Protein 3WCO (pdb70)

Radius of gyration: 27.68 Å; Cα contacts (8 Å, |Δi|>4): 1670; chains: 2; bounding box: 77×67×62 Å

Organism: Aquifex aeolicus (strain VF5) (NCBI:txid224324)

Foldseek 3Di:
DDVDDPDDQAFEQALAQQDPVRAFFDAFPVLVVLLVVPPVDDDCQQHDVVVRGGHHNCVLPFVLVCVLAVAPTKDKFQAQLLVLLLLCLLFAQCFEEEEEQQQLPCALVDPVSSVNCVSNHDYDYWDDNQEHDLVGSLVSDDPRYAEYYGAHLNYDQDLLSRQVSCVVVVHAYEYALALAARDDCVVLVFDFPRDHNNRSVVSPHAKYWYFCSVLQFHGMIMMGHDPVSVVSSVPPVVRVVRHHDSSRSSSSSSSVCVVVPVLCRRVSSVLNQDQVNQVVLQVVLLVLQVPFAQKDKDKDKDFDQNPPSSGRRGTDIWIKIKIAGPPDWPVRLQVQQCVDVRHYHFDDDPRITIRINRGDSVCSNVVSVSSCVVRDD/DADDPDDDEFEQALAQQAVVRAFFDAFPVLVVLLCVPVVDDDCQQHDVVVGGGHHNQVLCFVLVCVLQVAPTKDKFQAQLLVLLLLCLLFAAVFEEEEEPQLLPCALVHPVSSVNCVSNGHYDYFDDNPDDDLVRRLVSDDVRYAEYYEDGLVPQDLLSQQVSCVVVVHAYEYALALQARDDCVVLVFDFPRDHNNRSVVSPHAKYWYFCSVLLFHGMIMIGHDPVSVVSSVPPCSRVVRHDDSSRSSSSSSSVCVVVVVQCSRLSSVLNDDQVNQQVLQVVLQVLAPVAPQKDKDKDKDFDQNHPSSCSRGTDIGIKIKIDGRPDWPVVLQVQQCVDVNRYHFDDDPRITIRINRGDNVCSNVVSVSSRVVSDD

Sequence (752 aa):
KSLKPNIKRVINATGVVINTNLGRAPLSKDVINFISEIANGYSNLEYNLEEGKRGSRIAHIEKYLNELTGAESSFVVNNNAGAVFLVLNTLAEGKEVIISRGELVEIGGSFRIPDIKKSGAILREVGYYNKTKVSRYEGAINQNTALLKVHKSVEEVKLEDLVKLGHKYGIPTYYDAGSGLLINLKEFGISVDEPNFRDCISLGIDLVSGSGDLLGGPQAGIIVGKKNLIEKIKKNPIARALRIDKLTLSGLETLKLYFEKRYEDIPVIRLTQDEKALRQKAKRLEKLLKDIPGLKISVIKDKAKPGGGSLPELELPTYCVAIRHDRLSSQELSRRLRLAEPPIVCRIREDQLLFDRTVFHEDLKTIKKTLQELLSISLKPNIKRVINATGVVINTNLGRAPLSKDVINFISEIANGYSNLEYNLEEGKRGSRIAHIEKYLNELTGAESSFVVNNNAGAVFLVLNTLAEGKEVIISRGELVEIGGSFRIPDIKKSGAILREVGYYNKTKVSRYEGAINQNTALLKVHKSEEVKLEDLVKLGHKYGIPTYYDAGSGLLINLKEFGISVDEPNFRDCISLGIDLVSGSGDLLGGPQAGIIVGKKNLIEKIKKNPIARALRIDKLTLSGLETLKLYFEKRYEDIPVIRLTQDEKALRQKAKRLEKLLKDIPGLKISVIKDKAKPGGGSLPELELPTYCVAIRHDRLSSQELSRRLRLAEPPIVCRIREDQLLFDRTVFHEDLKTIKKTLQELLSI

Structure (mmCIF, N/CA/C/O backbone):
data_3WCO
#
_entry.id   3WCO
#
_cell.length_a   59.190
_cell.length_b   81.286
_cell.length_c   95.537
_cell.angle_alpha   90.000
_cell.angle_beta   92.230
_cell.angle_gamma   90.000
#
_symmetry.space_group_name_H-M   'P 1 21 1'
#
loop_
_entity.id
_entity.type
_entity.pdbx_description
1 polymer 'L-seryl-tRNA(Sec) selenium transferase'
2 non-polymer THIOSULFATE
3 water water
#
loop_
_atom_site.group_PDB
_atom_site.id
_atom_site.type_symbol
_atom_site.label_atom_id
_atom_site.label_alt_id
_atom_site.label_comp_id
_atom_site.label_asym_id
_atom_site.label_entity_id
_atom_site.label_seq_id
_atom_site.pdbx_PDB_ins_code
_atom_site.Cartn_x
_atom_site.Cartn_y
_atom_site.Cartn_z
_atom_site.occupancy
_atom_site.B_iso_or_equiv
_atom_site.auth_seq_id
_atom_site.auth_comp_id
_atom_site.auth_asym_id
_atom_site.auth_atom_id
_atom_site.pdbx_PDB_model_num
ATOM 9 N N . LYS A 1 2 ? 0.372 -11.740 44.608 1.00 120.89 62 LYS A N 1
ATOM 10 C CA . LYS A 1 2 ? 0.649 -10.359 44.211 1.00 120.63 62 LYS A CA 1
ATOM 11 C C . LYS A 1 2 ? 0.535 -10.132 42.704 1.00 117.85 62 LYS A C 1
ATOM 12 O O . LYS A 1 2 ? 1.532 -9.830 42.043 1.00 112.00 62 LYS A O 1
ATOM 18 N N . SER A 1 3 ? -0.678 -10.270 42.170 1.00 116.87 63 SER A N 1
ATOM 19 C CA . SER A 1 3 ? -0.926 -10.038 40.743 1.00 113.73 63 SER A CA 1
ATOM 20 C C . SER A 1 3 ? -2.342 -9.516 40.474 1.00 105.92 63 SER A C 1
ATOM 21 O O . SER A 1 3 ? -3.342 -10.160 40.809 1.00 100.52 63 SER A O 1
ATOM 24 N N . LEU A 1 4 ? -2.412 -8.337 39.869 1.00 103.76 64 LEU A N 1
ATOM 25 C CA . LEU A 1 4 ? -3.689 -7.693 39.577 1.00 104.44 64 LEU A CA 1
ATOM 26 C C . LEU A 1 4 ? -4.489 -8.575 38.610 1.00 91.64 64 LEU A C 1
ATOM 27 O O . LEU A 1 4 ? -5.609 -9.019 38.905 1.00 81.37 64 LEU A O 1
ATOM 40 N N . LYS A 1 6 ? -3.911 -12.227 36.548 1.00 57.34 66 LYS A N 1
ATOM 41 C CA . LYS A 1 6 ? -3.060 -13.413 36.490 1.00 61.58 66 LYS A CA 1
ATOM 42 C C . LYS A 1 6 ? -2.477 -13.575 35.073 1.00 58.30 66 LYS A C 1
ATOM 43 O O . LYS A 1 6 ? -3.145 -13.276 34.085 1.00 54.64 66 LYS A O 1
ATOM 49 N N . PRO A 1 7 ? -1.206 -13.998 34.970 1.00 60.82 67 PRO A N 1
ATOM 50 C CA . PRO A 1 7 ? -0.569 -14.203 33.655 1.00 59.97 67 PRO A CA 1
ATOM 51 C C . PRO A 1 7 ? -1.268 -15.289 32.831 1.00 55.92 67 PRO A C 1
ATOM 52 O O . PRO A 1 7 ? -1.831 -16.211 33.430 1.00 45.90 67 PRO A O 1
ATOM 56 N N . ASN A 1 8 ? -1.235 -15.198 31.502 1.00 51.65 68 ASN A N 1
ATOM 57 C CA . ASN A 1 8 ? -1.869 -16.232 30.678 1.00 44.05 68 ASN A CA 1
ATOM 58 C C . ASN A 1 8 ? -1.090 -17.554 30.657 1.00 44.30 68 ASN A C 1
ATOM 59 O O . ASN A 1 8 ? -1.662 -18.638 30.525 1.00 44.46 68 ASN A O 1
ATOM 64 N N . ILE A 1 9 ? 0.225 -17.466 30.768 1.00 38.40 69 ILE A N 1
ATOM 65 C CA . ILE A 1 9 ? 1.030 -18.675 30.788 1.00 36.74 69 ILE A CA 1
ATOM 66 C C . ILE A 1 9 ? 1.012 -19.179 32.215 1.00 38.21 69 ILE A C 1
ATOM 67 O O . ILE A 1 9 ? 1.274 -18.417 33.148 1.00 42.52 69 ILE A O 1
ATOM 72 N N . LYS A 1 10 ? 0.695 -20.450 32.419 1.00 42.07 70 LYS A N 1
ATOM 73 C CA . LYS A 1 10 ? 0.586 -20.910 33.799 1.00 49.47 70 LYS A CA 1
ATOM 74 C C . LYS A 1 10 ? 1.049 -22.336 33.996 1.00 50.96 70 LYS A C 1
ATOM 75 O O . LYS A 1 10 ? 1.055 -23.130 33.061 1.00 54.81 70 LYS A O 1
ATOM 81 N N . ARG A 1 11 ? 1.426 -22.667 35.223 1.00 51.00 71 ARG A N 1
ATOM 82 C CA . ARG A 1 11 ? 1.840 -24.026 35.521 1.00 47.94 71 ARG A CA 1
ATOM 83 C C . ARG A 1 11 ? 0.609 -24.917 35.479 1.00 45.19 71 ARG A C 1
ATOM 84 O O . ARG A 1 11 ? -0.478 -24.485 35.831 1.00 48.66 71 ARG A O 1
ATOM 92 N N . VAL A 1 12 ? 0.780 -26.161 35.050 1.00 47.98 72 VAL A N 1
ATOM 93 C CA . VAL A 1 12 ? -0.330 -27.094 34.923 1.00 43.86 72 VAL A CA 1
ATOM 94 C C . VAL A 1 12 ? 0.089 -28.465 35.439 1.00 46.91 72 VAL A C 1
ATOM 95 O O . VAL A 1 12 ? 1.187 -28.922 35.150 1.00 45.00 72 VAL A O 1
ATOM 99 N N . ILE A 1 13 ? -0.774 -29.138 36.189 1.00 50.78 73 ILE A N 1
ATOM 100 C CA . ILE A 1 13 ? -0.488 -30.519 36.527 1.00 41.68 73 ILE A CA 1
ATOM 101 C C . ILE A 1 13 ? -0.731 -31.377 35.309 1.00 46.58 73 ILE A C 1
ATOM 102 O O . ILE A 1 13 ? -1.848 -31.419 34.796 1.00 45.81 73 ILE A O 1
ATOM 107 N N . ASN A 1 14 ? 0.321 -32.039 34.827 1.00 48.17 74 ASN A N 1
ATOM 108 C CA . ASN A 1 14 ? 0.205 -32.921 33.658 1.00 47.43 74 ASN A CA 1
ATOM 109 C C . ASN A 1 14 ? -0.140 -34.371 34.035 1.00 49.44 74 ASN A C 1
ATOM 110 O O . ASN A 1 14 ? 0.692 -35.090 34.576 1.00 49.86 74 ASN A O 1
ATOM 115 N N . ALA A 1 15 ? -1.353 -34.811 33.722 1.00 48.28 75 ALA A N 1
ATOM 116 C CA . ALA A 1 15 ? -1.758 -36.171 34.077 1.00 50.92 75 ALA A CA 1
ATOM 117 C C . ALA A 1 15 ? -2.053 -37.032 32.859 1.00 51.06 75 ALA A C 1
ATOM 118 O O . ALA A 1 15 ? -2.792 -38.021 32.956 1.00 53.02 75 ALA A O 1
ATOM 120 N N . THR A 1 16 ? -1.479 -36.663 31.717 1.00 46.24 76 THR A N 1
ATOM 121 C CA . THR A 1 16 ? -1.774 -37.358 30.471 1.00 48.14 76 THR A CA 1
ATOM 122 C C . THR A 1 16 ? -0.917 -38.603 30.341 1.00 52.45 76 THR A C 1
ATOM 123 O O . THR A 1 16 ? -1.263 -39.531 29.606 1.00 47.42 76 THR A O 1
ATOM 127 N N . GLY A 1 17 ? 0.215 -38.600 31.042 1.00 49.86 77 GLY A N 1
ATOM 128 C CA . GLY A 1 17 ? 1.206 -39.651 30.903 1.00 49.23 77 GLY A CA 1
ATOM 129 C C . GLY A 1 17 ? 2.181 -39.402 29.776 1.00 48.87 77 GLY A C 1
ATOM 130 O O . GLY A 1 17 ? 3.101 -40.189 29.558 1.00 49.82 77 GLY A O 1
ATOM 131 N N . VAL A 1 18 ? 1.982 -38.309 29.044 1.00 50.53 78 VAL A N 1
ATOM 132 C CA . VAL A 1 18 ? 2.936 -37.955 28.001 1.00 51.96 78 VAL A CA 1
ATOM 133 C C . VAL A 1 18 ? 4.082 -37.075 28.547 1.00 54.37 78 VAL A C 1
ATOM 134 O O . VAL A 1 18 ? 3.889 -35.887 28.834 1.00 53.70 78 VAL A O 1
ATOM 138 N N . VAL A 1 19 ? 5.266 -37.665 28.694 1.00 48.55 79 VAL A N 1
ATOM 139 C CA . VAL A 1 19 ? 6.429 -36.935 29.168 1.00 44.49 79 VAL A CA 1
ATOM 140 C C . VAL A 1 19 ? 6.813 -35.838 28.172 1.00 46.79 79 VAL A C 1
ATOM 141 O O . VAL A 1 19 ? 6.964 -34.658 28.548 1.00 40.98 79 VAL A O 1
ATOM 145 N N . ILE A 1 20 ? 6.975 -36.234 26.909 1.00 47.75 80 ILE A N 1
ATOM 146 C CA . ILE A 1 20 ? 7.302 -35.289 25.846 1.00 49.85 80 ILE A CA 1
ATOM 147 C C . ILE A 1 20 ? 6.016 -34.665 25.280 1.00 48.67 80 ILE A C 1
ATOM 148 O O . ILE A 1 20 ? 5.695 -34.839 24.101 1.00 53.41 80 ILE A O 1
ATOM 153 N N . ASN A 1 21 ? 5.281 -33.941 26.125 1.00 43.69 81 ASN A N 1
ATOM 154 C CA . ASN A 1 21 ? 3.978 -33.402 25.729 1.00 45.38 81 ASN A CA 1
ATOM 155 C C . ASN A 1 21 ? 4.128 -32.001 25.171 1.00 51.59 81 ASN A C 1
ATOM 156 O O . ASN A 1 21 ? 4.180 -31.034 25.930 1.00 50.09 81 ASN A O 1
ATOM 161 N N . THR A 1 22 ? 4.166 -31.900 23.849 1.00 56.11 82 THR A N 1
ATOM 162 C CA . THR A 1 22 ? 4.288 -30.613 23.174 1.00 56.75 82 THR A CA 1
ATOM 163 C C . THR A 1 22 ? 3.260 -29.563 23.623 1.00 46.27 82 THR A C 1
ATOM 164 O O . THR A 1 22 ? 3.654 -28.452 23.977 1.00 47.19 82 THR A O 1
ATOM 168 N N . ASN A 1 23 ? 1.968 -29.906 23.622 1.00 41.84 83 ASN A N 1
ATOM 169 C CA . ASN A 1 23 ? 0.938 -29.000 24.141 1.00 42.52 83 ASN A CA 1
ATOM 170 C C . ASN A 1 23 ? 1.312 -28.411 25.501 1.00 42.11 83 ASN A C 1
ATOM 171 O O . ASN A 1 23 ? 1.009 -27.243 25.795 1.00 37.25 83 ASN A O 1
ATOM 176 N N . LEU A 1 24 ? 1.977 -29.216 26.326 1.00 37.35 84 LEU A N 1
ATOM 177 C CA . LEU A 1 24 ? 2.203 -28.825 27.710 1.00 40.43 84 LEU A CA 1
ATOM 178 C C . LEU A 1 24 ? 3.624 -28.323 28.044 1.00 43.40 84 LEU A C 1
ATOM 179 O O . LEU A 1 24 ? 4.002 -28.227 29.228 1.00 43.81 84 LEU A O 1
ATOM 184 N N . GLY A 1 25 ? 4.397 -27.996 27.007 1.00 39.33 85 GLY A N 1
ATOM 185 C CA . GLY A 1 25 ? 5.728 -27.423 27.188 1.00 37.40 85 GLY A CA 1
ATOM 186 C C . GLY A 1 25 ? 6.931 -28.342 26.998 1.00 39.11 85 GLY A C 1
ATOM 187 O O . GLY A 1 25 ? 8.069 -27.952 27.289 1.00 40.22 85 GLY A O 1
ATOM 188 N N . ARG A 1 26 ? 6.701 -29.559 26.515 1.00 41.47 86 ARG A N 1
ATOM 189 C CA . ARG A 1 26 ? 7.797 -30.521 26.366 1.00 40.06 86 ARG A CA 1
ATOM 190 C C . ARG A 1 26 ? 8.599 -30.708 27.666 1.00 39.82 86 ARG A C 1
ATOM 191 O O . ARG A 1 26 ? 8.025 -30.749 28.747 1.00 44.76 86 ARG A O 1
ATOM 199 N N . ALA A 1 27 ? 9.919 -30.829 27.565 1.00 41.72 87 ALA A N 1
ATOM 200 C CA . ALA A 1 27 ? 10.745 -31.125 28.745 1.00 43.97 87 ALA A CA 1
ATOM 201 C C . ALA A 1 27 ? 10.756 -30.018 29.807 1.00 43.78 87 ALA A C 1
ATOM 202 O O . ALA A 1 27 ? 11.185 -28.897 29.531 1.00 44.80 87 ALA A O 1
ATOM 204 N N . PRO A 1 28 ? 10.322 -30.351 31.033 1.00 40.54 88 PRO A N 1
ATOM 205 C CA . PRO A 1 28 ? 10.504 -29.481 32.211 1.00 37.70 88 PRO A CA 1
ATOM 206 C C . PRO A 1 28 ? 11.965 -29.499 32.635 1.00 42.03 88 PRO A C 1
ATOM 207 O O . PRO A 1 28 ? 12.683 -30.446 32.293 1.00 54.19 88 PRO A O 1
ATOM 211 N N . LEU A 1 29 ? 12.405 -28.478 33.357 1.00 40.80 89 LEU A N 1
ATOM 212 C CA . LEU A 1 29 ? 13.814 -28.371 33.713 1.00 45.16 89 LEU A CA 1
ATOM 213 C C . LEU A 1 29 ? 13.984 -28.504 35.204 1.00 42.56 89 LEU A C 1
ATOM 214 O O . LEU A 1 29 ? 13.094 -28.108 35.968 1.00 41.09 89 LEU A O 1
ATOM 219 N N . SER A 1 30 ? 15.121 -29.064 35.618 1.00 43.78 90 SER A N 1
ATOM 220 C CA . SER A 1 30 ? 15.434 -29.196 37.042 1.00 46.60 90 SER A CA 1
ATOM 221 C C . SER A 1 30 ? 15.734 -27.832 37.638 1.00 51.12 90 SER A C 1
ATOM 222 O O . SER A 1 30 ? 16.071 -26.876 36.902 1.00 46.44 90 SER A O 1
ATOM 225 N N . LYS A 1 31 ? 15.611 -27.753 38.963 1.00 53.84 91 LYS A N 1
ATOM 226 C CA . LYS A 1 31 ? 15.944 -26.544 39.703 1.00 54.85 91 LYS A CA 1
ATOM 227 C C . LYS A 1 31 ? 17.404 -26.178 39.469 1.00 50.09 91 LYS A C 1
ATOM 228 O O . LYS A 1 31 ? 17.744 -24.995 39.356 1.00 49.63 91 LYS A O 1
ATOM 234 N N . ASP A 1 32 ? 18.259 -27.189 39.352 1.00 48.89 92 ASP A N 1
ATOM 235 C CA . ASP A 1 32 ? 19.675 -26.941 39.120 1.00 54.58 92 ASP A CA 1
ATOM 236 C C . ASP A 1 32 ? 19.906 -26.229 37.792 1.00 53.01 92 ASP A C 1
ATOM 237 O O . ASP A 1 32 ? 20.680 -25.282 37.711 1.00 53.54 92 ASP A O 1
ATOM 242 N N . VAL A 1 33 ? 19.202 -26.658 36.759 1.00 50.30 93 VAL A N 1
ATOM 243 C CA . VAL A 1 33 ? 19.306 -25.984 35.480 1.00 46.41 93 VAL A CA 1
ATOM 244 C C . VAL A 1 33 ? 18.704 -24.570 35.563 1.00 45.83 93 VAL A C 1
ATOM 245 O O . VAL A 1 33 ? 19.312 -23.600 35.102 1.00 42.33 93 VAL A O 1
ATOM 249 N N . ILE A 1 34 ? 17.540 -24.451 36.193 1.00 43.45 94 ILE A N 1
ATOM 250 C CA . ILE A 1 34 ? 16.838 -23.169 36.263 1.00 46.77 94 ILE A CA 1
ATOM 251 C C . ILE A 1 34 ? 17.656 -22.148 37.054 1.00 42.33 94 ILE A C 1
ATOM 252 O O . ILE A 1 34 ? 17.740 -20.988 36.643 1.00 40.28 94 ILE A O 1
ATOM 257 N N . ASN A 1 35 ? 18.282 -22.590 38.152 1.00 38.73 95 ASN A N 1
ATOM 258 C CA . ASN A 1 35 ? 19.147 -21.722 38.975 1.00 47.15 95 ASN A CA 1
ATOM 259 C C . ASN A 1 35 ? 20.310 -21.134 38.195 1.00 45.93 95 ASN A C 1
ATOM 260 O O . ASN A 1 35 ? 20.631 -19.958 38.337 1.00 46.12 95 ASN A O 1
ATOM 265 N N . PHE A 1 36 ? 20.950 -21.961 37.379 1.00 44.62 96 PHE A N 1
ATOM 266 C CA . PHE A 1 36 ? 22.023 -21.466 36.537 1.00 42.23 96 PHE A CA 1
ATOM 267 C C . PHE A 1 36 ? 21.513 -20.409 35.547 1.00 45.77 96 PHE A C 1
ATOM 268 O O . PHE A 1 36 ? 22.096 -19.316 35.436 1.00 42.31 96 PHE A O 1
ATOM 276 N N . ILE A 1 37 ? 20.435 -20.753 34.833 1.00 38.34 97 ILE A N 1
ATOM 277 C CA . ILE A 1 37 ? 19.770 -19.848 33.905 1.00 37.68 97 ILE A CA 1
ATOM 278 C C . ILE A 1 37 ? 19.466 -18.536 34.608 1.00 42.49 97 ILE A C 1
ATOM 279 O O . ILE A 1 37 ? 19.597 -17.460 34.026 1.00 37.39 97 ILE A O 1
ATOM 284 N N . SER A 1 38 ? 19.057 -18.642 35.864 1.00 38.03 98 SER A N 1
ATOM 285 C CA . SER A 1 38 ? 18.711 -17.485 36.650 1.00 41.56 98 SER A CA 1
ATOM 286 C C . SER A 1 38 ? 19.932 -16.609 36.916 1.00 39.67 98 SER A C 1
ATOM 287 O O . SER A 1 38 ? 19.906 -15.404 36.655 1.00 49.67 98 SER A O 1
ATOM 290 N N . GLU A 1 39 ? 21.003 -17.204 37.421 1.00 34.22 99 GLU A N 1
ATOM 291 C CA . GLU A 1 39 ? 22.214 -16.430 37.658 1.00 36.95 99 GLU A CA 1
ATOM 292 C C . GLU A 1 39 ? 22.689 -15.717 36.388 1.00 37.92 99 GLU A C 1
ATOM 293 O O . GLU A 1 39 ? 22.965 -14.520 36.413 1.00 40.13 99 GLU A O 1
ATOM 299 N N . ILE A 1 40 ? 22.782 -16.444 35.278 1.00 36.06 100 ILE A N 1
ATOM 300 C CA . ILE A 1 40 ? 23.262 -15.828 34.051 1.00 39.93 100 ILE A CA 1
ATOM 301 C C . ILE A 1 40 ? 22.352 -14.650 33.681 1.00 43.02 100 ILE A C 1
ATOM 302 O O . ILE A 1 40 ? 22.827 -13.604 33.244 1.00 48.95 100 ILE A O 1
ATOM 307 N N . ALA A 1 41 ? 21.053 -14.787 33.922 1.00 36.19 101 ALA A N 1
ATOM 308 C CA . ALA A 1 41 ? 20.111 -13.783 33.432 1.00 38.89 101 ALA A CA 1
ATOM 309 C C . ALA A 1 41 ? 19.981 -12.538 34.326 1.00 39.46 101 ALA A C 1
ATOM 310 O O . ALA A 1 41 ? 19.563 -11.470 33.862 1.00 38.31 101 ALA A O 1
ATOM 312 N N . ASN A 1 42 ? 20.348 -12.666 35.596 1.00 37.85 102 ASN A N 1
ATOM 313 C CA . ASN A 1 42 ? 20.095 -11.603 36.574 1.00 35.07 102 ASN A CA 1
ATOM 314 C C . ASN A 1 42 ? 21.214 -10.554 36.635 1.00 43.87 102 ASN A C 1
ATOM 315 O O . ASN A 1 42 ? 21.537 -10.037 37.703 1.00 52.73 102 ASN A O 1
ATOM 320 N N . GLY A 1 43 ? 21.787 -10.227 35.477 1.00 47.10 103 GLY A N 1
ATOM 321 C CA . GLY A 1 43 ? 22.942 -9.345 35.411 1.00 44.94 103 GLY A CA 1
ATOM 322 C C . GLY A 1 43 ? 23.594 -9.474 34.052 1.00 41.74 103 GLY A C 1
ATOM 323 O O . GLY A 1 43 ? 22.967 -9.980 33.110 1.00 41.55 103 GLY A O 1
ATOM 324 N N . TYR A 1 44 ? 24.843 -9.035 33.927 1.00 37.02 104 TYR A N 1
ATOM 325 C CA . TYR A 1 44 ? 25.544 -9.186 32.652 1.00 32.76 104 TYR A CA 1
ATOM 326 C C . TYR A 1 44 ? 26.428 -10.444 32.640 1.00 38.07 104 TYR A C 1
ATOM 327 O O . TYR A 1 44 ? 26.726 -11.008 33.696 1.00 34.54 104 TYR A O 1
ATOM 336 N N . SER A 1 45 ? 26.858 -10.874 31.452 1.00 37.57 105 SER A N 1
ATOM 337 C CA . SER A 1 45 ? 27.627 -12.106 31.337 1.00 39.29 105 SER A CA 1
ATOM 338 C C . SER A 1 45 ? 28.607 -12.021 30.192 1.00 43.49 105 SER A C 1
ATOM 339 O O . SER A 1 45 ? 28.729 -10.968 29.569 1.00 45.69 105 SER A O 1
ATOM 342 N N . ASN A 1 46 ? 29.286 -13.132 29.905 1.00 32.00 106 ASN A N 1
ATOM 343 C CA . ASN A 1 46 ? 30.246 -13.180 28.799 1.00 31.69 106 ASN A CA 1
ATOM 344 C C . ASN A 1 46 ? 29.589 -13.908 27.652 1.00 37.55 106 ASN A C 1
ATOM 345 O O . ASN A 1 46 ? 30.249 -14.664 26.928 1.00 41.08 106 ASN A O 1
ATOM 350 N N . LEU A 1 47 ? 28.283 -13.703 27.515 1.00 40.61 107 LEU A N 1
ATOM 351 C CA . LEU A 1 47 ? 27.491 -14.422 26.521 1.00 42.17 107 LEU A CA 1
ATOM 352 C C . LEU A 1 47 ? 28.127 -14.348 25.140 1.00 44.92 107 LEU A C 1
ATOM 353 O O . LEU A 1 47 ? 28.280 -15.372 24.486 1.00 39.61 107 LEU A O 1
ATOM 358 N N . GLU A 1 48 ? 28.503 -13.144 24.705 1.00 40.67 108 GLU A N 1
ATOM 359 C CA . GLU A 1 48 ? 29.106 -12.979 23.380 1.00 38.04 108 GLU A CA 1
ATOM 360 C C . GLU A 1 48 ? 30.479 -12.339 23.524 1.00 44.75 108 GLU A C 1
ATOM 361 O O . GLU A 1 48 ? 30.900 -11.531 22.685 1.00 42.00 108 GLU A O 1
ATOM 367 N N . TYR A 1 49 ? 31.184 -12.702 24.588 1.00 50.59 109 TYR A N 1
ATOM 368 C CA . TYR A 1 49 ? 32.449 -12.054 24.902 1.00 45.26 109 TYR A CA 1
ATOM 369 C C . TYR A 1 49 ? 33.561 -13.044 25.253 1.00 43.63 109 TYR A C 1
ATOM 370 O O . TYR A 1 49 ? 33.392 -13.890 26.134 1.00 48.02 109 TYR A O 1
ATOM 379 N N . ASN A 1 50 ? 34.698 -12.925 24.572 1.00 45.76 110 ASN A N 1
ATOM 380 C CA . ASN A 1 50 ? 35.873 -13.754 24.858 1.00 42.23 110 ASN A CA 1
ATOM 381 C C . ASN A 1 50 ? 36.718 -13.081 25.936 1.00 44.42 110 ASN A C 1
ATOM 382 O O . ASN A 1 50 ? 37.536 -12.205 25.638 1.00 38.21 110 ASN A O 1
ATOM 387 N N . LEU A 1 51 ? 36.538 -13.503 27.180 1.00 51.35 111 LEU A N 1
ATOM 388 C CA . LEU A 1 51 ? 37.255 -12.917 28.304 1.00 36.36 111 LEU A CA 1
ATOM 389 C C . LEU A 1 51 ? 38.774 -12.925 28.149 1.00 46.23 111 LEU A C 1
ATOM 390 O O . LEU A 1 51 ? 39.439 -12.000 28.613 1.00 48.64 111 LEU A O 1
ATOM 395 N N . GLU A 1 52 ? 39.329 -13.944 27.494 1.00 78.07 112 GLU A N 1
ATOM 396 C CA . GLU A 1 52 ? 40.781 -13.979 27.307 1.00 69.54 112 GLU A CA 1
ATOM 397 C C . GLU A 1 52 ? 41.247 -12.801 26.469 1.00 61.57 112 GLU A C 1
ATOM 398 O O . GLU A 1 52 ? 42.096 -12.017 26.899 1.00 63.33 112 GLU A O 1
ATOM 404 N N . GLU A 1 53 ? 40.675 -12.663 25.279 1.00 54.93 113 GLU A N 1
ATOM 405 C CA . GLU A 1 53 ? 41.135 -11.650 24.336 1.00 57.70 113 GLU A CA 1
ATOM 406 C C . GLU A 1 53 ? 40.531 -10.264 24.577 1.00 57.40 113 GLU A C 1
ATOM 407 O O . GLU A 1 53 ? 40.985 -9.277 24.008 1.00 56.14 113 GLU A O 1
ATOM 413 N N . GLY A 1 54 ? 39.516 -10.193 25.426 1.00 57.39 114 GLY A N 1
ATOM 414 C CA . GLY A 1 54 ? 38.827 -8.942 25.680 1.00 57.46 114 GLY A CA 1
ATOM 415 C C . GLY A 1 54 ? 38.099 -8.422 24.456 1.00 55.09 114 GLY A C 1
ATOM 416 O O . GLY A 1 54 ? 38.050 -7.213 24.239 1.00 50.43 114 GLY A O 1
ATOM 417 N N . LYS A 1 55 ? 37.511 -9.335 23.681 1.00 55.38 115 LYS A N 1
ATOM 418 C CA . LYS A 1 55 ? 36.842 -8.993 22.422 1.00 61.82 115 LYS A CA 1
ATOM 419 C C . LYS A 1 55 ? 35.575 -9.841 22.211 1.00 51.81 115 LYS A C 1
ATOM 420 O O . LYS A 1 55 ? 35.368 -10.837 22.915 1.00 49.34 115 LYS A O 1
ATOM 426 N N . ARG A 1 56 ? 34.730 -9.441 21.258 1.00 44.25 116 ARG A N 1
ATOM 427 C CA . ARG A 1 56 ? 33.543 -10.221 20.889 1.00 46.37 116 ARG A CA 1
ATOM 428 C C . ARG A 1 56 ? 33.925 -11.651 20.504 1.00 41.14 116 ARG A C 1
ATOM 429 O O . ARG A 1 56 ? 34.964 -11.880 19.877 1.00 50.00 116 ARG A O 1
ATOM 437 N N . GLY A 1 57 ? 33.100 -12.612 20.909 1.00 43.68 117 GLY A N 1
ATOM 438 C CA . GLY A 1 57 ? 33.259 -13.991 20.473 1.00 41.29 117 GLY A CA 1
ATOM 439 C C . GLY A 1 57 ? 31.878 -14.598 20.314 1.00 45.10 117 GLY A C 1
ATOM 440 O O . GLY A 1 57 ? 30.906 -14.066 20.842 1.00 44.88 117 GLY A O 1
ATOM 441 N N . SER A 1 58 ? 31.776 -15.713 19.601 1.00 40.62 118 SER A N 1
ATOM 442 C CA . SER A 1 58 ? 30.473 -16.316 19.366 1.00 37.10 118 SER A CA 1
ATOM 443 C C . SER A 1 58 ? 30.026 -17.139 20.577 1.00 39.84 118 SER A C 1
ATOM 444 O O . SER A 1 58 ? 30.830 -17.803 21.243 1.00 48.30 118 SER A O 1
ATOM 447 N N . ARG A 1 59 ? 28.737 -17.080 20.862 1.00 36.87 119 ARG A N 1
ATOM 448 C CA . ARG A 1 59 ? 28.171 -17.767 22.007 1.00 39.80 119 ARG A CA 1
ATOM 449 C C . ARG A 1 59 ? 28.260 -19.291 21.908 1.00 39.30 119 ARG A C 1
ATOM 450 O O . ARG A 1 59 ? 28.259 -19.988 22.926 1.00 42.70 119 ARG A O 1
ATOM 458 N N . ILE A 1 60 ? 28.362 -19.826 20.702 1.00 40.89 120 ILE A N 1
ATOM 459 C CA . ILE A 1 60 ? 28.408 -21.279 20.608 1.00 43.98 120 ILE A CA 1
ATOM 460 C C . ILE A 1 60 ? 29.744 -21.818 21.102 1.00 40.94 120 ILE A C 1
ATOM 461 O O . ILE A 1 60 ? 29.889 -23.022 21.318 1.00 41.71 120 ILE A O 1
ATOM 466 N N . ALA A 1 61 ? 30.728 -20.947 21.305 1.00 39.26 121 ALA A N 1
ATOM 467 C CA . ALA A 1 61 ? 31.996 -21.458 21.819 1.00 35.11 121 ALA A CA 1
ATOM 468 C C . ALA A 1 61 ? 31.761 -21.979 23.225 1.00 41.34 121 ALA A C 1
ATOM 469 O O . ALA A 1 61 ? 32.476 -22.870 23.688 1.00 41.98 121 ALA A O 1
ATOM 471 N N . HIS A 1 62 ? 30.747 -21.429 23.895 1.00 39.13 122 HIS A N 1
ATOM 472 C CA . HIS A 1 62 ? 30.384 -21.876 25.244 1.00 44.82 122 HIS A CA 1
ATOM 473 C C . HIS A 1 62 ? 29.905 -23.347 25.364 1.00 45.12 122 HIS A C 1
ATOM 474 O O . HIS A 1 62 ? 29.947 -23.918 26.456 1.00 43.19 122 HIS A O 1
ATOM 481 N N . ILE A 1 63 ? 29.428 -23.953 24.279 1.00 41.19 123 ILE A N 1
ATOM 482 C CA . ILE A 1 63 ? 28.946 -25.326 24.381 1.00 44.22 123 ILE A CA 1
ATOM 483 C C . ILE A 1 63 ? 29.385 -26.282 23.277 1.00 47.48 123 ILE A C 1
ATOM 484 O O . ILE A 1 63 ? 28.944 -27.435 23.274 1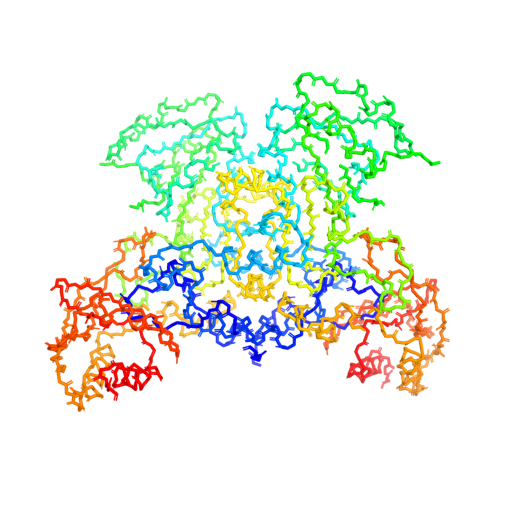.00 48.96 123 ILE A O 1
ATOM 489 N N . GLU A 1 64 ? 30.207 -25.838 22.329 1.00 45.32 124 GLU A N 1
ATOM 490 C CA . GLU A 1 64 ? 30.494 -26.716 21.188 1.00 47.97 124 GLU A CA 1
ATOM 491 C C . GLU A 1 64 ? 31.232 -27.968 21.618 1.00 47.21 124 GLU A C 1
ATOM 492 O O . GLU A 1 64 ? 30.928 -29.061 21.144 1.00 42.59 124 GLU A O 1
ATOM 498 N N . LYS A 1 65 ? 32.171 -27.796 22.541 1.00 48.01 125 LYS A N 1
ATOM 499 C CA . LYS A 1 65 ? 33.000 -28.894 22.998 1.00 46.79 125 LYS A CA 1
ATOM 500 C C . LYS A 1 65 ? 32.233 -29.979 23.758 1.00 44.93 125 LYS A C 1
ATOM 501 O O . LYS A 1 65 ? 32.551 -31.166 23.613 1.00 47.49 125 LYS A O 1
ATOM 507 N N . TYR A 1 66 ? 31.231 -29.592 24.546 1.00 37.59 126 TYR A N 1
ATOM 508 C CA . TYR A 1 66 ? 30.394 -30.578 25.218 1.00 41.86 126 TYR A CA 1
ATOM 509 C C . TYR A 1 66 ? 29.767 -31.440 24.139 1.00 43.92 126 TYR A C 1
ATOM 510 O O . TYR A 1 66 ? 29.890 -32.656 24.151 1.00 50.19 126 TYR A O 1
ATOM 519 N N . LEU A 1 67 ? 29.086 -30.785 23.208 1.00 42.61 127 LEU A N 1
ATOM 520 C CA . LEU A 1 67 ? 28.426 -31.476 22.114 1.00 48.20 127 LEU A CA 1
ATOM 521 C C . LEU A 1 67 ? 29.393 -32.411 21.377 1.00 55.44 127 LEU A C 1
ATOM 522 O O . LEU A 1 67 ? 29.087 -33.597 21.150 1.00 59.74 127 LEU A O 1
ATOM 527 N N . ASN A 1 68 ? 30.571 -31.899 21.045 1.00 46.82 128 ASN A N 1
ATOM 528 C CA . ASN A 1 68 ? 31.556 -32.708 20.332 1.00 51.00 128 ASN A CA 1
ATOM 529 C C . ASN A 1 68 ? 31.987 -33.955 21.111 1.00 58.29 128 ASN A C 1
ATOM 530 O O . ASN A 1 68 ? 32.007 -35.050 20.553 1.00 63.03 128 ASN A O 1
ATOM 535 N N . GLU A 1 69 ? 32.319 -33.784 22.391 1.00 56.01 129 GLU A N 1
ATOM 536 C CA . GLU A 1 69 ? 32.698 -34.911 23.248 1.00 55.74 129 GLU A CA 1
ATOM 537 C C . GLU A 1 69 ? 31.567 -35.907 23.384 1.00 53.83 129 GLU A C 1
ATOM 538 O O . GLU A 1 69 ? 31.785 -37.107 23.275 1.00 53.52 129 GLU A O 1
ATOM 544 N N . LEU A 1 70 ? 30.352 -35.404 23.601 1.00 49.87 130 LEU A N 1
ATOM 545 C CA . LEU A 1 70 ? 29.211 -36.277 23.844 1.00 51.79 130 LEU A CA 1
ATOM 546 C C . LEU A 1 70 ? 28.744 -37.055 22.615 1.00 55.47 130 LEU A C 1
ATOM 547 O O . LEU A 1 70 ? 28.036 -38.042 22.757 1.00 54.05 130 LEU A O 1
ATOM 552 N N . THR A 1 71 ? 29.133 -36.618 21.418 1.00 56.12 131 THR A N 1
ATOM 553 C CA . THR A 1 71 ? 28.629 -37.232 20.190 1.00 50.41 131 THR A CA 1
ATOM 554 C C . THR A 1 71 ? 29.713 -37.793 19.289 1.00 55.21 131 THR A C 1
ATOM 555 O O . THR A 1 71 ? 29.410 -38.552 18.364 1.00 50.78 131 THR A O 1
ATOM 559 N N . GLY A 1 72 ? 30.956 -37.389 19.527 1.00 54.14 132 GLY A N 1
ATOM 560 C CA . GLY A 1 72 ? 32.066 -37.842 18.704 1.00 49.94 132 GLY A CA 1
ATOM 561 C C . GLY A 1 72 ? 32.215 -37.086 17.391 1.00 50.45 132 GLY A C 1
ATOM 562 O O . GLY A 1 72 ? 33.129 -37.366 16.609 1.00 49.52 132 GLY A O 1
ATOM 563 N N . ALA A 1 73 ? 31.328 -36.125 17.135 1.00 45.54 133 ALA A N 1
ATOM 564 C CA . ALA A 1 73 ? 31.389 -35.401 15.866 1.00 50.77 133 ALA A CA 1
ATOM 565 C C . ALA A 1 73 ? 32.598 -34.457 15.814 1.00 53.70 133 ALA A C 1
ATOM 566 O O . ALA A 1 73 ? 33.152 -34.084 16.851 1.00 57.11 133 ALA A O 1
ATOM 568 N N . GLU A 1 74 ? 33.008 -34.070 14.610 1.00 46.29 134 GLU A N 1
ATOM 569 C CA . GLU A 1 74 ? 34.133 -33.160 14.477 1.00 41.66 134 GLU A CA 1
ATOM 570 C C . GLU A 1 74 ? 33.736 -31.779 14.978 1.00 46.64 134 GLU A C 1
ATOM 571 O O . GLU A 1 74 ? 34.525 -31.114 15.639 1.00 53.31 134 GLU A O 1
ATOM 577 N N . SER A 1 75 ? 32.505 -31.366 14.688 1.00 39.04 135 SER A N 1
ATOM 578 C CA . SER A 1 75 ? 32.040 -30.030 15.065 1.00 47.88 135 SER A CA 1
ATOM 579 C C . SER A 1 75 ? 30.536 -29.958 15.338 1.00 46.58 135 SER A C 1
ATOM 580 O O . SER A 1 75 ? 29.798 -30.918 15.085 1.00 44.09 135 SER A O 1
ATOM 583 N N . SER A 1 76 ? 30.079 -28.816 15.850 1.00 43.55 136 SER A N 1
ATOM 584 C CA . SER A 1 76 ? 28.677 -28.682 16.233 1.00 43.81 136 SER A CA 1
ATOM 585 C C . SER A 1 76 ? 28.172 -27.243 16.237 1.00 45.56 136 SER A C 1
ATOM 586 O O . SER A 1 76 ? 28.938 -26.293 16.438 1.00 43.52 136 SER A O 1
ATOM 589 N N . PHE A 1 77 ? 26.865 -27.106 16.044 1.00 40.84 137 PHE A N 1
ATOM 590 C CA . PHE A 1 77 ? 26.222 -25.819 16.060 1.00 40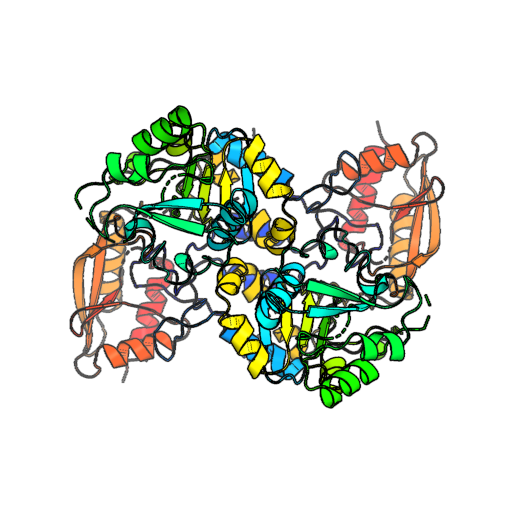.23 137 PHE A CA 1
ATOM 591 C C . PHE A 1 77 ? 24.853 -25.999 16.693 1.00 43.67 137 PHE A C 1
ATOM 592 O O . PHE A 1 77 ? 24.290 -27.102 16.683 1.00 48.66 137 PHE A O 1
ATOM 600 N N . VAL A 1 78 ? 24.328 -24.919 17.254 1.00 40.88 138 VAL A N 1
ATOM 601 C CA . VAL A 1 78 ? 23.013 -24.944 17.862 1.00 41.51 138 VAL A CA 1
ATOM 602 C C . VAL A 1 78 ? 22.213 -23.738 17.398 1.00 40.29 138 VAL A C 1
ATOM 603 O O . VAL A 1 78 ? 22.703 -22.613 17.433 1.00 42.65 138 VAL A O 1
ATOM 607 N N . VAL A 1 79 ? 20.988 -23.975 16.953 1.00 35.84 139 VAL A N 1
ATOM 608 C CA . VAL A 1 79 ? 20.108 -22.892 16.562 1.00 35.42 139 VAL A CA 1
ATOM 609 C C . VAL A 1 79 ? 18.791 -22.979 17.312 1.00 43.36 139 VAL A C 1
ATOM 610 O O . VAL A 1 79 ? 18.631 -23.816 18.218 1.00 38.27 139 VAL A O 1
ATOM 614 N N . ASN A 1 80 ? 17.871 -22.094 16.932 1.00 39.90 140 ASN A N 1
ATOM 615 C CA . ASN A 1 80 ? 16.664 -21.842 17.684 1.00 37.64 140 ASN A CA 1
ATOM 616 C C . ASN A 1 80 ? 15.894 -23.109 18.026 1.00 38.59 140 ASN A C 1
ATOM 617 O O . ASN A 1 80 ? 15.596 -23.366 19.194 1.00 38.66 140 ASN A O 1
ATOM 622 N N . ASN A 1 81 ? 15.578 -23.895 17.003 1.00 40.33 141 ASN A N 1
ATOM 623 C CA . ASN A 1 81 ? 14.900 -25.171 17.199 1.00 40.95 141 ASN A CA 1
ATOM 624 C C . ASN A 1 81 ? 15.256 -26.104 16.047 1.00 41.17 141 ASN A C 1
ATOM 625 O O . ASN A 1 81 ? 15.944 -25.688 15.123 1.00 44.08 141 ASN A O 1
ATOM 630 N N . ASN A 1 82 ? 14.802 -27.350 16.070 1.00 39.26 142 ASN A N 1
ATOM 631 C CA . ASN A 1 82 ? 15.261 -28.290 15.040 1.00 42.98 142 ASN A CA 1
ATOM 632 C C . ASN A 1 82 ? 14.564 -28.053 13.692 1.00 43.92 142 ASN A C 1
ATOM 633 O O . ASN A 1 82 ? 15.119 -28.357 12.632 1.00 44.32 142 ASN A O 1
ATOM 638 N N . ALA A 1 83 ? 13.355 -27.499 13.726 1.00 43.56 143 ALA A N 1
ATOM 639 C CA . ALA A 1 83 ? 12.747 -26.988 12.497 1.00 48.50 143 ALA A CA 1
ATOM 640 C C . ALA A 1 83 ? 13.737 -26.047 11.796 1.00 42.59 143 ALA A C 1
ATOM 641 O O . ALA A 1 83 ? 13.961 -26.148 10.593 1.00 44.24 143 ALA A O 1
ATOM 643 N N . GLY A 1 84 ? 14.348 -25.153 12.568 1.00 42.76 144 GLY A N 1
ATOM 644 C CA . GLY A 1 84 ? 15.344 -24.228 12.048 1.00 37.90 144 GLY A CA 1
ATOM 645 C C . GLY A 1 84 ? 16.586 -24.897 11.485 1.00 42.98 144 GLY A C 1
ATOM 646 O O . GLY A 1 84 ? 17.110 -24.487 10.436 1.00 42.34 144 GLY A O 1
ATOM 647 N N . ALA A 1 85 ? 17.077 -25.912 12.191 1.00 37.56 145 ALA A N 1
ATOM 648 C CA . ALA A 1 85 ? 18.263 -26.646 11.753 1.00 45.01 145 ALA A CA 1
ATOM 649 C C . ALA A 1 85 ? 18.050 -27.185 10.332 1.00 48.69 145 ALA A C 1
ATOM 650 O O . ALA A 1 85 ? 18.867 -26.974 9.438 1.00 47.36 145 ALA A O 1
ATOM 652 N N . VAL A 1 86 ? 16.931 -27.868 10.137 1.00 47.98 146 VAL A N 1
ATOM 653 C CA . VAL A 1 86 ? 16.600 -28.472 8.854 1.00 49.11 146 VAL A CA 1
ATOM 654 C C . VAL A 1 86 ? 16.579 -27.443 7.724 1.00 51.55 146 VAL A C 1
ATOM 655 O O . VAL A 1 86 ? 17.138 -27.657 6.630 1.00 52.15 146 VAL A O 1
ATOM 659 N N . PHE A 1 87 ? 15.922 -26.328 8.007 1.00 48.65 147 PHE A N 1
ATOM 660 C CA . PHE A 1 87 ? 15.841 -25.216 7.078 1.00 46.94 147 PHE A CA 1
ATOM 661 C C . PHE A 1 87 ? 17.238 -24.747 6.736 1.00 45.49 147 PHE A C 1
ATOM 662 O O . PHE A 1 87 ? 17.593 -24.624 5.558 1.00 47.44 147 PHE A O 1
ATOM 670 N N . LEU A 1 88 ? 18.033 -24.527 7.781 1.00 40.44 148 LEU A N 1
ATOM 671 C CA . LEU A 1 88 ? 19.391 -24.029 7.649 1.00 42.57 148 LEU A CA 1
ATOM 672 C C . LEU A 1 88 ? 20.290 -25.001 6.893 1.00 48.74 148 LEU A C 1
ATOM 673 O O . LEU A 1 88 ? 21.098 -24.581 6.038 1.00 50.80 148 LEU A O 1
ATOM 678 N N . VAL A 1 89 ? 20.152 -26.291 7.195 1.00 42.19 149 VAL A N 1
ATOM 679 C CA . VAL A 1 89 ? 20.970 -27.295 6.531 1.00 41.86 149 VAL A CA 1
ATOM 680 C C . VAL A 1 89 ? 20.627 -27.309 5.043 1.00 44.38 149 VAL A C 1
ATOM 681 O O . VAL A 1 89 ? 21.509 -27.099 4.199 1.00 39.53 149 VAL A O 1
ATOM 685 N N . LEU A 1 90 ? 19.348 -27.504 4.728 1.00 48.46 150 LEU A N 1
ATOM 686 C CA . LEU A 1 90 ? 18.909 -27.510 3.334 1.00 51.39 150 LEU A CA 1
ATOM 687 C C . LEU A 1 90 ? 19.306 -26.223 2.592 1.00 57.33 150 LEU A C 1
ATOM 688 O O . LEU A 1 90 ? 19.950 -26.280 1.536 1.00 62.20 150 LEU A O 1
ATOM 693 N N . ASN A 1 91 ? 18.946 -25.065 3.142 1.00 49.80 151 ASN A N 1
ATOM 694 C CA . ASN A 1 91 ? 19.252 -23.807 2.452 1.00 42.29 151 ASN A CA 1
ATOM 695 C C . ASN A 1 91 ? 20.756 -23.632 2.228 1.00 49.33 151 ASN A C 1
ATOM 696 O O . ASN A 1 91 ? 21.189 -23.200 1.156 1.00 54.57 151 ASN A O 1
ATOM 701 N N . THR A 1 92 ? 21.550 -23.997 3.229 1.00 47.58 152 THR A N 1
ATOM 702 C CA . THR A 1 92 ? 22.998 -23.918 3.098 1.00 47.67 152 THR A CA 1
ATOM 703 C C . THR A 1 92 ? 23.556 -24.853 2.030 1.00 51.11 152 THR A C 1
ATOM 704 O O . THR A 1 92 ? 24.307 -24.419 1.168 1.00 55.24 152 THR A O 1
ATOM 708 N N . LEU A 1 93 ? 23.211 -26.135 2.086 1.00 53.10 153 LEU A N 1
ATOM 709 C CA . LEU A 1 93 ? 23.901 -27.108 1.239 1.00 54.55 153 LEU A CA 1
ATOM 710 C C . LEU A 1 93 ? 23.255 -27.339 -0.121 1.00 55.25 153 LEU A C 1
ATOM 711 O O . LEU A 1 93 ? 23.894 -27.881 -1.021 1.00 62.67 153 LEU A O 1
ATOM 716 N N . ALA A 1 94 ? 22.007 -26.913 -0.290 1.00 55.69 154 ALA A N 1
ATOM 717 C CA . ALA A 1 94 ? 21.248 -27.316 -1.475 1.00 63.86 154 ALA A CA 1
ATOM 718 C C . ALA A 1 94 ? 20.309 -26.260 -2.050 1.00 67.37 154 ALA A C 1
ATOM 719 O O . ALA A 1 94 ? 19.301 -26.605 -2.675 1.00 68.19 154 ALA A O 1
ATOM 721 N N . GLU A 1 95 ? 20.630 -24.988 -1.843 1.00 63.30 155 GLU A N 1
ATOM 722 C CA . GLU A 1 95 ? 19.842 -23.931 -2.448 1.00 66.11 155 GLU A CA 1
ATOM 723 C C . GLU A 1 95 ? 19.897 -24.077 -3.965 1.00 64.91 155 GLU A C 1
ATOM 724 O O . GLU A 1 95 ? 20.982 -24.194 -4.546 1.00 63.20 155 GLU A O 1
ATOM 730 N N . GLY A 1 96 ? 18.722 -24.095 -4.592 1.00 67.79 156 GLY A N 1
ATOM 731 C CA . GLY A 1 96 ? 18.604 -24.240 -6.033 1.00 68.93 156 GLY A CA 1
ATOM 732 C C . GLY A 1 96 ? 19.103 -25.577 -6.561 1.00 78.96 156 GLY A C 1
ATOM 733 O O . GLY A 1 96 ? 19.476 -25.698 -7.730 1.00 82.04 156 GLY A O 1
ATOM 734 N N . LYS A 1 97 ? 19.126 -26.585 -5.699 1.00 79.92 157 LYS A N 1
ATOM 735 C CA . LYS A 1 97 ? 19.603 -27.903 -6.099 1.00 82.19 157 LYS A CA 1
ATOM 736 C C . LYS A 1 97 ? 18.748 -29.000 -5.459 1.00 75.28 157 LYS A C 1
ATOM 737 O O . LYS A 1 97 ? 17.815 -28.710 -4.706 1.00 70.57 157 LYS A O 1
ATOM 743 N N . GLU A 1 98 ? 19.066 -30.257 -5.747 1.00 75.24 158 GLU A N 1
ATOM 744 C CA . GLU A 1 98 ? 18.178 -31.343 -5.351 1.00 76.73 158 GLU A CA 1
ATOM 745 C C . GLU A 1 98 ? 18.583 -32.049 -4.053 1.00 74.40 158 GLU A C 1
ATOM 746 O O . GLU A 1 98 ? 19.767 -32.312 -3.805 1.00 72.76 158 GLU A O 1
ATOM 752 N N . VAL A 1 99 ? 17.580 -32.319 -3.220 1.00 70.11 159 VAL A N 1
ATOM 753 C CA . VAL A 1 99 ? 17.746 -33.148 -2.033 1.00 66.11 159 VAL A CA 1
ATOM 754 C C . VAL A 1 99 ? 16.872 -34.389 -2.127 1.00 68.16 159 VAL A C 1
ATOM 755 O O . VAL A 1 99 ? 15.639 -34.294 -2.169 1.00 68.33 159 VAL A O 1
ATOM 759 N N . ILE A 1 100 ? 17.516 -35.552 -2.152 1.00 68.84 160 ILE A N 1
ATOM 760 C CA . ILE A 1 100 ? 16.803 -36.818 -2.250 1.00 63.03 160 ILE A CA 1
ATOM 761 C C . ILE A 1 100 ? 16.323 -37.257 -0.880 1.00 59.17 160 ILE A C 1
ATOM 762 O O . ILE A 1 100 ? 17.117 -37.366 0.060 1.00 54.19 160 ILE A O 1
ATOM 767 N N . ILE A 1 101 ? 15.031 -37.535 -0.773 1.00 60.88 161 ILE A N 1
ATOM 768 C CA . ILE A 1 101 ? 14.452 -37.948 0.495 1.00 63.56 161 ILE A CA 1
ATOM 769 C C . ILE A 1 101 ? 13.384 -39.004 0.255 1.00 61.77 161 ILE A C 1
ATOM 770 O O . ILE A 1 101 ? 12.728 -38.993 -0.791 1.00 63.06 161 ILE A O 1
ATOM 775 N N . SER A 1 102 ? 13.206 -39.919 1.204 1.00 63.97 162 SER A N 1
ATOM 776 C CA . SER A 1 102 ? 12.169 -40.944 1.042 1.00 67.00 162 SER A CA 1
ATOM 777 C C . SER A 1 102 ? 10.781 -40.336 1.157 1.00 66.05 162 SER A C 1
ATOM 778 O O . SER A 1 102 ? 10.465 -39.647 2.146 1.00 59.66 162 SER A O 1
ATOM 781 N N . ARG A 1 103 ? 9.970 -40.592 0.133 1.00 68.92 163 ARG A N 1
ATOM 782 C CA . ARG A 1 103 ? 8.609 -40.065 0.040 1.00 77.34 163 ARG A CA 1
ATOM 783 C C . ARG A 1 103 ? 7.872 -40.046 1.377 1.00 74.76 163 ARG A C 1
ATOM 784 O O . ARG A 1 103 ? 7.305 -39.021 1.754 1.00 71.32 163 ARG A O 1
ATOM 792 N N . GLY A 1 104 ? 7.897 -41.173 2.089 1.00 72.94 164 GLY A N 1
ATOM 793 C CA . GLY A 1 104 ? 7.204 -41.288 3.360 1.00 69.83 164 GLY A CA 1
ATOM 794 C C . GLY A 1 104 ? 7.897 -40.614 4.533 1.00 68.00 164 GLY A C 1
ATOM 795 O O . GLY A 1 104 ? 7.250 -40.249 5.516 1.00 63.73 164 GLY A O 1
ATOM 796 N N . GLU A 1 105 ? 9.212 -40.445 4.438 1.00 70.73 165 GLU A N 1
ATOM 797 C CA . GLU A 1 105 ? 9.976 -39.808 5.505 1.00 70.45 165 GLU A CA 1
ATOM 798 C C . GLU A 1 105 ? 9.722 -38.311 5.495 1.00 71.25 165 GLU A C 1
ATOM 799 O O . GLU A 1 105 ? 10.157 -37.586 6.386 1.00 68.68 165 GLU A O 1
ATOM 805 N N . LEU A 1 106 ? 9.019 -37.861 4.467 1.00 73.80 166 LEU A N 1
ATOM 806 C CA . LEU A 1 106 ? 8.717 -36.454 4.295 1.00 76.94 166 LEU A CA 1
ATOM 807 C C . LEU A 1 106 ? 7.339 -36.139 4.869 1.00 76.31 166 LEU A C 1
ATOM 808 O O . LEU A 1 106 ? 6.933 -34.976 4.930 1.00 72.26 166 LEU A O 1
ATOM 813 N N . VAL A 1 107 ? 6.648 -37.182 5.325 1.00 75.42 167 VAL A N 1
ATOM 814 C CA . VAL A 1 107 ? 5.251 -37.086 5.752 1.00 75.48 167 VAL A CA 1
ATOM 815 C C . VAL A 1 107 ? 5.072 -37.003 7.267 1.00 81.90 167 VAL A C 1
ATOM 816 O O . VAL A 1 107 ? 5.462 -37.928 7.992 1.00 85.88 167 VAL A O 1
ATOM 820 N N . GLU A 1 108 ? 4.437 -35.922 7.725 1.00 82.55 168 GLU A N 1
ATOM 821 C CA . GLU A 1 108 ? 4.217 -35.654 9.155 1.00 85.97 168 GLU A CA 1
ATOM 822 C C . GLU A 1 108 ? 5.529 -35.741 9.947 1.00 74.92 168 GLU A C 1
ATOM 823 O O . GLU A 1 108 ? 5.644 -36.477 10.927 1.00 74.90 168 GLU A O 1
ATOM 829 N N . ILE A 1 109 ? 6.520 -34.985 9.494 1.00 63.65 169 ILE A N 1
ATOM 830 C CA . ILE A 1 109 ? 7.828 -34.962 10.126 1.00 69.26 169 ILE A CA 1
ATOM 831 C C . ILE A 1 109 ? 7.753 -34.438 11.558 1.00 69.89 169 ILE A C 1
ATOM 832 O O . ILE A 1 109 ? 7.337 -33.290 11.791 1.00 67.89 169 ILE A O 1
ATOM 837 N N . GLY A 1 110 ? 8.155 -35.284 12.505 1.00 69.63 170 GLY A N 1
ATOM 838 C CA . GLY A 1 110 ? 8.172 -34.928 13.913 1.00 71.69 170 GLY A CA 1
ATOM 839 C C . GLY A 1 110 ? 6.794 -34.648 14.472 1.00 73.77 170 GLY A C 1
ATOM 840 O O . GLY A 1 110 ? 6.660 -33.923 15.461 1.00 71.72 170 GLY A O 1
ATOM 841 N N . GLY A 1 111 ? 5.771 -35.221 13.840 1.00 75.12 171 GLY A N 1
ATOM 842 C CA . GLY A 1 111 ? 4.394 -34.942 14.212 1.00 78.89 171 GLY A CA 1
ATOM 843 C C . GLY A 1 111 ? 3.870 -33.608 13.698 1.00 79.05 171 GLY A C 1
ATOM 844 O O . GLY A 1 111 ? 2.810 -33.151 14.129 1.00 84.65 171 GLY A O 1
ATOM 845 N N . SER A 1 112 ? 4.602 -32.992 12.770 1.00 74.82 172 SER A N 1
ATOM 846 C CA . SER A 1 112 ? 4.255 -31.660 12.251 1.00 76.26 172 SER A CA 1
ATOM 847 C C . SER A 1 112 ? 4.062 -31.603 10.730 1.00 73.36 172 SER A C 1
ATOM 848 O O . SER A 1 112 ? 4.854 -32.179 9.975 1.00 79.62 172 SER A O 1
ATOM 851 N N . PHE A 1 113 ? 3.035 -30.888 10.275 1.00 62.23 173 PHE A N 1
ATOM 852 C CA . PHE A 1 113 ? 2.822 -30.731 8.834 1.00 62.02 173 PHE A CA 1
ATOM 853 C C . PHE A 1 113 ? 3.540 -29.503 8.273 1.00 65.59 173 PHE A C 1
ATOM 854 O O . PHE A 1 113 ? 3.470 -29.221 7.075 1.00 70.15 173 PHE A O 1
ATOM 862 N N . ARG A 1 114 ? 4.236 -28.770 9.133 1.00 65.50 174 ARG A N 1
ATOM 863 C CA . ARG A 1 114 ? 4.865 -27.528 8.705 1.00 68.48 174 ARG A CA 1
ATOM 864 C C . ARG A 1 114 ? 6.320 -27.733 8.331 1.00 66.62 174 ARG A C 1
ATOM 865 O O . ARG A 1 114 ? 6.857 -27.013 7.491 1.00 61.83 174 ARG A O 1
ATOM 873 N N . ILE A 1 115 ? 6.953 -28.715 8.964 1.00 63.05 175 ILE A N 1
ATOM 874 C CA . ILE A 1 115 ? 8.335 -29.022 8.649 1.00 61.79 175 ILE A CA 1
ATOM 875 C C . ILE A 1 115 ? 8.522 -29.290 7.149 1.00 61.80 175 ILE A C 1
ATOM 876 O O . ILE A 1 115 ? 9.392 -28.668 6.526 1.00 57.75 175 ILE A O 1
ATOM 881 N N . PRO A 1 116 ? 7.709 -30.198 6.556 1.00 61.21 176 PRO A N 1
ATOM 882 C CA . PRO A 1 116 ? 7.943 -30.434 5.123 1.00 62.22 176 PRO A CA 1
ATOM 883 C C . PRO A 1 116 ? 7.733 -29.185 4.244 1.00 61.03 176 PRO A C 1
ATOM 884 O O . PRO A 1 116 ? 8.493 -28.988 3.288 1.00 61.55 176 PRO A O 1
ATOM 888 N N . ASP A 1 117 ? 6.733 -28.364 4.560 1.00 57.93 177 ASP A N 1
ATOM 889 C CA . ASP A 1 117 ? 6.536 -27.091 3.854 1.00 61.86 177 ASP A CA 1
ATOM 890 C C . ASP A 1 117 ? 7.728 -26.122 4.015 1.00 59.83 177 ASP A C 1
ATOM 891 O O . ASP A 1 117 ? 8.082 -25.373 3.097 1.00 61.14 177 ASP A O 1
ATOM 896 N N . ILE A 1 118 ? 8.333 -26.135 5.194 1.00 56.79 178 ILE A N 1
ATOM 897 C CA . ILE A 1 118 ? 9.548 -25.375 5.441 1.00 57.84 178 ILE A CA 1
ATOM 898 C C . ILE A 1 118 ? 10.662 -25.793 4.471 1.00 63.59 178 ILE A C 1
ATOM 899 O O . ILE A 1 118 ? 11.295 -24.943 3.835 1.00 71.57 178 ILE A O 1
ATOM 912 N N . LYS A 1 120 ? 10.487 -27.173 1.537 1.00 60.06 180 LYS A N 1
ATOM 913 C CA . LYS A 1 120 ? 10.179 -26.591 0.232 1.00 68.42 180 LYS A CA 1
ATOM 914 C C . LYS A 1 120 ? 10.590 -25.107 0.194 1.00 70.98 180 LYS A C 1
ATOM 915 O O . LYS A 1 120 ? 11.142 -24.633 -0.797 1.00 72.70 180 LYS A O 1
ATOM 921 N N . LYS A 1 121 ? 10.342 -24.384 1.283 1.00 65.77 181 LYS A N 1
ATOM 922 C CA . LYS A 1 121 ? 10.677 -22.961 1.342 1.00 68.55 181 LYS A CA 1
ATOM 923 C C . LYS A 1 121 ? 12.165 -22.714 1.571 1.00 67.42 181 LYS A C 1
ATOM 924 O O . LYS A 1 121 ? 12.590 -21.580 1.609 1.00 58.84 181 LYS A O 1
ATOM 930 N N . SER A 1 122 ? 12.963 -23.765 1.717 1.00 68.36 182 SER A N 1
ATOM 931 C CA . SER A 1 122 ? 14.376 -23.572 2.049 1.00 56.88 182 SER A CA 1
ATOM 932 C C . SER A 1 122 ? 15.187 -23.108 0.836 1.00 54.62 182 SER A C 1
ATOM 933 O O . SER A 1 122 ? 16.312 -22.614 0.988 1.00 49.45 182 SER A O 1
ATOM 936 N N . GLY A 1 123 ? 14.618 -23.278 -0.360 1.00 53.11 183 GLY A N 1
ATOM 937 C CA . GLY A 1 123 ? 15.315 -22.984 -1.599 1.00 48.21 183 GLY A CA 1
ATOM 938 C C . GLY A 1 123 ? 15.813 -24.264 -2.239 1.00 70.23 183 GLY A C 1
ATOM 939 O O . GLY A 1 123 ? 16.418 -24.252 -3.313 1.00 73.69 183 GLY A O 1
ATOM 940 N N . ALA A 1 124 ? 15.564 -25.378 -1.563 1.00 67.55 184 ALA A N 1
ATOM 941 C CA . ALA A 1 124 ? 15.978 -26.677 -2.069 1.00 70.07 184 ALA A CA 1
ATOM 942 C C . ALA A 1 124 ? 14.860 -27.289 -2.905 1.00 71.72 184 ALA A C 1
ATOM 943 O O . ALA A 1 124 ? 13.671 -27.071 -2.633 1.00 70.40 184 ALA A O 1
ATOM 945 N N . ILE A 1 125 ? 15.249 -28.042 -3.930 1.00 69.05 185 ILE A N 1
ATOM 946 C CA . ILE A 1 125 ? 14.302 -28.803 -4.737 1.00 64.41 185 ILE A CA 1
ATOM 947 C C . ILE A 1 125 ? 14.222 -30.206 -4.137 1.00 61.49 185 ILE A C 1
ATOM 948 O O . ILE A 1 125 ? 15.210 -30.949 -4.137 1.00 56.04 185 ILE A O 1
ATOM 953 N N . LEU A 1 126 ? 13.068 -30.556 -3.580 1.00 63.54 186 LEU A N 1
ATOM 954 C CA . LEU A 1 126 ? 12.934 -31.860 -2.940 1.00 66.29 186 LEU A CA 1
ATOM 955 C C . LEU A 1 126 ? 12.684 -32.913 -3.995 1.00 70.09 186 LEU A C 1
ATOM 956 O O . LEU A 1 126 ? 11.668 -32.867 -4.689 1.00 74.58 186 LEU A O 1
ATOM 961 N N . ARG A 1 127 ? 13.620 -33.846 -4.132 1.00 65.67 187 ARG A N 1
ATOM 962 C CA . ARG A 1 127 ? 13.429 -34.984 -5.031 1.00 71.56 187 ARG A CA 1
ATOM 963 C C . ARG A 1 127 ? 12.950 -36.184 -4.216 1.00 70.04 187 ARG A C 1
ATOM 964 O O . ARG A 1 127 ? 13.753 -36.897 -3.609 1.00 66.92 187 ARG A O 1
ATOM 972 N N . GLU A 1 128 ? 11.635 -36.385 -4.184 1.00 75.61 188 GLU A N 1
ATOM 973 C CA . GLU A 1 128 ? 11.029 -37.416 -3.344 1.00 78.31 188 GLU A CA 1
ATOM 974 C C . GLU A 1 128 ? 11.159 -38.764 -4.017 1.00 81.42 188 GLU A C 1
ATOM 975 O O . GLU A 1 128 ? 10.977 -38.885 -5.229 1.00 87.20 188 GLU A O 1
ATOM 981 N N . VAL A 1 129 ? 11.464 -39.787 -3.233 1.00 77.27 189 VAL A N 1
ATOM 982 C CA . VAL A 1 129 ? 11.811 -41.070 -3.822 1.00 76.44 189 VAL A CA 1
ATOM 983 C C . VAL A 1 129 ? 11.063 -42.264 -3.230 1.00 75.16 189 VAL A C 1
ATOM 984 O O . VAL A 1 129 ? 10.719 -42.284 -2.043 1.00 75.24 189 VAL A O 1
ATOM 988 N N . GLY A 1 130 ? 10.804 -43.257 -4.079 1.00 75.02 190 GLY A N 1
ATOM 989 C CA . GLY A 1 130 ? 10.030 -44.413 -3.683 1.00 72.47 190 GLY A CA 1
ATOM 990 C C . GLY A 1 130 ? 8.573 -44.043 -3.525 1.00 73.05 190 GLY A C 1
ATOM 991 O O . GLY A 1 130 ? 8.085 -43.120 -4.177 1.00 69.29 190 GLY A O 1
ATOM 992 N N . TYR A 1 131 ? 7.879 -44.760 -2.650 1.00 81.91 191 TYR A N 1
ATOM 993 C CA . TYR A 1 131 ? 6.478 -44.479 -2.372 1.00 88.67 191 TYR A CA 1
ATOM 994 C C . TYR A 1 131 ? 6.231 -44.421 -0.848 1.00 78.12 191 TYR A C 1
ATOM 995 O O . TYR A 1 131 ? 7.112 -44.791 -0.065 1.00 69.25 191 TYR A O 1
ATOM 1004 N N . TYR A 1 132 ? 5.049 -43.957 -0.440 1.00 75.56 192 TYR A N 1
ATOM 1005 C CA . TYR A 1 132 ? 4.737 -43.690 0.971 1.00 75.08 192 TYR A CA 1
ATOM 1006 C C . TYR A 1 132 ? 5.256 -44.691 2.005 1.00 77.57 192 TYR A C 1
ATOM 1007 O O . TYR A 1 132 ? 5.842 -44.278 3.006 1.00 78.22 192 TYR A O 1
ATOM 1016 N N . ASN A 1 133 ? 5.066 -45.988 1.765 1.00 75.35 193 ASN A N 1
ATOM 1017 C CA . ASN A 1 133 ? 5.442 -47.000 2.751 1.00 77.96 193 ASN A CA 1
ATOM 1018 C C . ASN A 1 133 ? 6.563 -47.937 2.283 1.00 88.15 193 ASN A C 1
ATOM 1019 O O . ASN A 1 133 ? 6.918 -48.894 2.981 1.00 91.58 193 ASN A O 1
ATOM 1024 N N . LYS A 1 134 ? 7.106 -47.667 1.097 1.00 91.01 194 LYS A N 1
ATOM 1025 C CA . LYS A 1 134 ? 8.206 -48.463 0.540 1.00 89.19 194 LYS A CA 1
ATOM 1026 C C . LYS A 1 134 ? 9.276 -47.617 -0.153 1.00 84.16 194 LYS A C 1
ATOM 1027 O O . LYS A 1 134 ? 9.014 -46.977 -1.176 1.00 86.10 194 LYS A O 1
ATOM 1033 N N . THR A 1 135 ? 10.486 -47.624 0.397 1.00 73.94 195 THR A N 1
ATOM 1034 C CA . THR A 1 135 ? 11.612 -47.026 -0.304 1.00 74.91 195 THR A CA 1
ATOM 1035 C C . THR A 1 135 ? 12.711 -48.060 -0.544 1.00 80.29 195 THR A C 1
ATOM 1036 O O . THR A 1 135 ? 13.220 -48.688 0.391 1.00 84.33 195 THR A O 1
ATOM 1040 N N . LYS A 1 136 ? 13.064 -48.234 -1.811 1.00 82.28 196 LYS A N 1
ATOM 1041 C CA . LYS A 1 136 ? 14.041 -49.234 -2.215 1.00 90.19 196 LYS A CA 1
ATOM 1042 C C . LYS A 1 136 ? 15.360 -48.532 -2.510 1.00 92.78 196 LYS A C 1
ATOM 1043 O O . LYS A 1 136 ? 15.393 -47.563 -3.276 1.00 90.00 196 LYS A O 1
ATOM 1049 N N . VAL A 1 137 ? 16.435 -49.010 -1.883 1.00 93.19 197 VAL A N 1
ATOM 1050 C CA . VAL A 1 137 ? 17.778 -48.463 -2.075 1.00 89.43 197 VAL A CA 1
ATOM 1051 C C . VAL A 1 137 ? 18.075 -48.173 -3.547 1.00 89.07 197 VAL A C 1
ATOM 1052 O O . VAL A 1 137 ? 18.710 -47.170 -3.876 1.00 90.20 197 VAL A O 1
ATOM 1056 N N . SER A 1 138 ? 17.567 -49.032 -4.428 1.00 85.24 198 SER A N 1
ATOM 1057 C CA . SER A 1 138 ? 17.763 -48.876 -5.863 1.00 84.47 198 SER A CA 1
ATOM 1058 C C . SER A 1 138 ? 17.109 -47.612 -6.449 1.00 82.79 198 SER A C 1
ATOM 1059 O O . SER A 1 138 ? 17.697 -46.971 -7.326 1.00 82.43 198 SER A O 1
ATOM 1062 N N . ARG A 1 139 ? 15.902 -47.267 -5.986 1.00 82.21 199 ARG A N 1
ATOM 1063 C CA . ARG A 1 139 ? 15.196 -46.063 -6.454 1.00 82.61 199 ARG A CA 1
ATOM 1064 C C . ARG A 1 139 ? 15.890 -44.808 -5.950 1.00 83.00 199 ARG A C 1
ATOM 1065 O O . ARG A 1 139 ? 16.117 -43.860 -6.701 1.00 85.69 199 ARG A O 1
ATOM 1073 N N . TYR A 1 140 ? 16.198 -44.812 -4.659 1.00 78.33 200 TYR A N 1
ATOM 1074 C CA . TYR A 1 140 ? 16.963 -43.753 -4.034 1.00 69.44 200 TYR A CA 1
ATOM 1075 C C . TYR A 1 140 ? 18.208 -43.509 -4.869 1.00 71.78 200 TYR A C 1
ATOM 1076 O O . TYR A 1 140 ? 18.410 -42.411 -5.387 1.00 76.90 200 TYR A O 1
ATOM 1085 N N . GLU A 1 141 ? 19.017 -44.554 -5.021 1.00 71.62 201 GLU A N 1
ATOM 1086 C CA . GLU A 1 141 ? 20.288 -44.466 -5.733 1.00 79.04 201 GLU A CA 1
ATOM 1087 C C . GLU A 1 141 ? 20.148 -43.841 -7.119 1.00 79.46 201 GLU A C 1
ATOM 1088 O O . GLU A 1 141 ? 20.982 -43.034 -7.525 1.00 76.80 201 GLU A O 1
ATOM 1094 N N . GLY A 1 142 ? 19.075 -44.193 -7.824 1.00 82.61 202 GLY A N 1
ATOM 1095 C CA . GLY A 1 142 ? 18.888 -43.761 -9.200 1.00 81.61 202 GLY A CA 1
ATOM 1096 C C . GLY A 1 142 ? 18.302 -42.372 -9.369 1.00 82.86 202 GLY A C 1
ATOM 1097 O O . GLY A 1 142 ? 18.150 -41.892 -10.498 1.00 85.05 202 GLY A O 1
ATOM 1098 N N . ALA A 1 143 ? 17.965 -41.727 -8.253 1.00 72.69 203 ALA A N 1
ATOM 1099 C CA . ALA A 1 143 ? 17.507 -40.344 -8.288 1.00 75.62 203 ALA A CA 1
ATOM 1100 C C . ALA A 1 143 ? 18.712 -39.416 -8.381 1.00 74.88 203 ALA A C 1
ATOM 1101 O O . ALA A 1 143 ? 18.577 -38.231 -8.685 1.00 71.33 203 ALA A O 1
ATOM 1103 N N . ILE A 1 144 ? 19.893 -39.977 -8.128 1.00 78.65 204 ILE A N 1
ATOM 1104 C CA . ILE A 1 144 ? 21.134 -39.209 -8.087 1.00 79.45 204 ILE A CA 1
ATOM 1105 C C . ILE A 1 144 ? 21.585 -38.754 -9.471 1.00 84.67 204 ILE A C 1
ATOM 1106 O O . ILE A 1 144 ? 21.609 -39.540 -10.432 1.00 81.49 204 ILE A O 1
ATOM 1111 N N . ASN A 1 145 ? 21.935 -37.473 -9.550 1.00 82.99 205 ASN A N 1
ATOM 1112 C CA . ASN A 1 145 ? 22.425 -36.852 -10.768 1.00 86.76 205 ASN A CA 1
ATOM 1113 C C . ASN A 1 145 ? 23.436 -35.760 -10.399 1.00 87.47 205 ASN A C 1
ATOM 1114 O O . ASN A 1 145 ? 23.772 -35.592 -9.225 1.00 85.46 205 ASN A O 1
ATOM 1119 N N . GLN A 1 146 ? 23.913 -35.015 -11.388 1.00 85.42 206 GLN A N 1
ATOM 1120 C CA . GLN A 1 146 ? 24.923 -34.004 -11.127 1.00 91.14 206 GLN A CA 1
ATOM 1121 C C . GLN A 1 146 ? 24.361 -32.864 -10.284 1.00 85.69 206 GLN A C 1
ATOM 1122 O O . GLN A 1 146 ? 25.084 -32.251 -9.498 1.00 84.85 206 GLN A O 1
ATOM 1128 N N . ASN A 1 147 ? 23.066 -32.604 -10.440 1.00 81.07 207 ASN A N 1
ATOM 1129 C CA . ASN A 1 147 ? 22.396 -31.539 -9.700 1.00 76.73 207 ASN A CA 1
ATOM 1130 C C . ASN A 1 147 ? 21.947 -31.926 -8.268 1.00 71.02 207 ASN A C 1
ATOM 1131 O O . ASN A 1 147 ? 21.463 -31.079 -7.511 1.00 65.01 207 ASN A O 1
ATOM 1136 N N . THR A 1 148 ? 22.137 -33.195 -7.897 1.00 68.35 208 THR A N 1
ATOM 1137 C CA . THR A 1 148 ? 21.817 -33.670 -6.546 1.00 64.45 208 THR A CA 1
ATOM 1138 C C . THR A 1 148 ? 22.869 -33.201 -5.541 1.00 66.11 208 THR A C 1
ATOM 1139 O O . THR A 1 148 ? 24.063 -33.470 -5.722 1.00 62.95 208 THR A O 1
ATOM 1143 N N . ALA A 1 149 ? 22.417 -32.530 -4.476 1.00 67.94 209 ALA A N 1
ATOM 1144 C CA . ALA A 1 149 ? 23.304 -31.887 -3.493 1.00 64.22 209 ALA A CA 1
ATOM 1145 C C . ALA A 1 149 ? 23.363 -32.568 -2.120 1.00 60.64 209 ALA A C 1
ATOM 1146 O O . ALA A 1 149 ? 24.369 -32.475 -1.415 1.00 66.16 209 ALA A O 1
ATOM 1148 N N . LEU A 1 150 ? 22.277 -33.214 -1.719 1.00 52.74 210 LEU A N 1
ATOM 1149 C CA . LEU A 1 150 ? 22.166 -33.689 -0.346 1.00 52.21 210 LEU A CA 1
ATOM 1150 C C . LEU A 1 150 ? 21.433 -35.024 -0.293 1.00 55.45 210 LEU A C 1
ATOM 1151 O O . LEU A 1 150 ? 20.377 -35.175 -0.914 1.00 50.80 210 LEU A O 1
ATOM 1156 N N . LEU A 1 151 ? 21.989 -35.997 0.427 1.00 56.19 211 LEU A N 1
ATOM 1157 C CA . LEU A 1 151 ? 21.248 -37.234 0.698 1.00 54.74 211 LEU A CA 1
ATOM 1158 C C . LEU A 1 151 ? 20.648 -37.130 2.095 1.00 53.62 211 LEU A C 1
ATOM 1159 O O . LEU A 1 151 ? 21.381 -36.988 3.079 1.00 55.01 211 LEU A O 1
ATOM 1172 N N . LYS A 1 153 ? 17.675 -38.317 5.244 1.00 50.37 213 LYS A N 1
ATOM 1173 C CA . LYS A 1 153 ? 16.792 -39.279 5.886 1.00 52.20 213 LYS A CA 1
ATOM 1174 C C . LYS A 1 153 ? 16.246 -38.589 7.132 1.00 51.80 213 LYS A C 1
ATOM 1175 O O . LYS A 1 153 ? 16.924 -37.721 7.724 1.00 49.55 213 LYS A O 1
ATOM 1181 N N . VAL A 1 154 ? 15.020 -38.947 7.506 1.00 43.50 214 VAL A N 1
ATOM 1182 C CA . VAL A 1 154 ? 14.297 -38.264 8.569 1.00 47.80 214 VAL A CA 1
ATOM 1183 C C . VAL A 1 154 ? 13.736 -39.329 9.476 1.00 52.47 214 VAL A C 1
ATOM 1184 O O . VAL A 1 154 ? 13.338 -40.396 9.009 1.00 47.00 214 VAL A O 1
ATOM 1188 N N . HIS A 1 155 ? 13.729 -39.054 10.771 1.00 55.02 215 HIS A N 1
ATOM 1189 C CA . HIS A 1 155 ? 13.149 -39.963 11.749 1.00 58.64 215 HIS A CA 1
ATOM 1190 C C . HIS A 1 155 ? 11.693 -40.309 11.415 1.00 61.47 215 HIS A C 1
ATOM 1191 O O . HIS A 1 155 ? 10.931 -39.441 10.994 1.00 67.92 215 HIS A O 1
ATOM 1198 N N . LYS A 1 156 ? 11.315 -41.572 11.608 1.00 66.21 216 LYS A N 1
ATOM 1199 C CA . LYS A 1 156 ? 9.980 -42.075 11.266 1.00 74.23 216 LYS A CA 1
ATOM 1200 C C . LYS A 1 156 ? 8.878 -41.372 12.052 1.00 86.75 216 LYS A C 1
ATOM 1201 O O . LYS A 1 156 ? 9.094 -40.973 13.197 1.00 83.92 216 LYS A O 1
ATOM 1207 N N . SER A 1 157 ? 7.697 -41.239 11.447 1.00 102.68 217 SER A N 1
ATOM 1208 C CA . SER A 1 157 ? 6.567 -40.577 12.104 1.00 75.93 217 SER A CA 1
ATOM 1209 C C . SER A 1 157 ? 5.212 -40.945 11.481 1.00 78.48 217 SER A C 1
ATOM 1210 O O . SER A 1 157 ? 4.217 -41.171 12.181 1.00 75.96 217 SER A O 1
ATOM 1213 N N . VAL A 1 165 ? 7.115 -53.620 4.376 1.00 121.39 225 VAL A N 1
ATOM 1214 C CA . VAL A 1 165 ? 7.895 -52.446 4.755 1.00 116.38 225 VAL A CA 1
ATOM 1215 C C . VAL A 1 165 ? 9.349 -52.582 4.309 1.00 114.50 225 VAL A C 1
ATOM 1216 O O . VAL A 1 165 ? 10.037 -53.535 4.672 1.00 120.53 225 VAL A O 1
ATOM 1220 N N . GLU A 1 166 ? 9.800 -51.622 3.509 1.00 106.82 226 GLU A N 1
ATOM 1221 C CA . GLU A 1 166 ? 11.159 -51.605 2.982 1.00 101.32 226 GLU A CA 1
ATOM 1222 C C . GLU A 1 166 ? 11.653 -50.155 2.926 1.00 97.92 226 GLU A C 1
ATOM 1223 O O . GLU A 1 166 ? 10.976 -49.290 2.378 1.00 98.65 226 GLU A O 1
ATOM 1229 N N . GLU A 1 167 ? 12.825 -49.894 3.501 1.00 95.95 227 GLU A N 1
ATOM 1230 C CA . GLU A 1 167 ? 13.333 -48.529 3.658 1.00 93.64 227 GLU A CA 1
ATOM 1231 C C . GLU A 1 167 ? 14.827 -48.429 3.375 1.00 88.94 227 GLU A C 1
ATOM 1232 O O . GLU A 1 167 ? 15.563 -49.405 3.494 1.00 94.00 227 GLU A O 1
ATOM 1238 N N . VAL A 1 168 ? 15.282 -47.246 2.988 1.00 83.31 228 VAL A N 1
ATOM 1239 C CA . VAL A 1 168 ? 16.715 -47.021 2.912 1.00 83.85 228 VAL A CA 1
ATOM 1240 C C . VAL A 1 168 ? 17.195 -46.836 4.344 1.00 80.11 228 VAL A C 1
ATOM 1241 O O . VAL A 1 168 ? 16.732 -45.933 5.042 1.00 78.13 228 VAL A O 1
ATOM 1245 N N . LYS A 1 169 ? 18.102 -47.700 4.788 1.00 74.73 229 LYS A N 1
ATOM 1246 C CA . LYS A 1 169 ? 18.608 -47.621 6.154 1.00 70.09 229 LYS A CA 1
ATOM 1247 C C . LYS A 1 169 ? 19.789 -46.653 6.251 1.00 66.08 229 LYS A C 1
ATOM 1248 O O . LYS A 1 169 ? 20.387 -46.310 5.230 1.00 61.55 229 LYS A O 1
ATOM 1254 N N . LEU A 1 170 ? 20.104 -46.207 7.472 1.00 61.44 230 LEU A N 1
ATOM 1255 C CA . LEU A 1 170 ? 21.213 -45.288 7.704 1.00 61.04 230 LEU A CA 1
ATOM 1256 C C . LEU A 1 170 ? 22.499 -45.752 7.018 1.00 63.60 230 LEU A C 1
ATOM 1257 O O . LEU A 1 170 ? 23.137 -44.972 6.303 1.00 64.04 230 LEU A O 1
ATOM 1262 N N . GLU A 1 171 ? 22.860 -47.020 7.233 1.00 60.83 231 GLU A N 1
ATOM 1263 C CA . GLU A 1 171 ? 24.063 -47.617 6.646 1.00 68.85 231 GLU A CA 1
ATOM 1264 C C . GLU A 1 171 ? 24.067 -47.545 5.111 1.00 71.29 231 GLU A C 1
ATOM 1265 O O . GLU A 1 171 ? 25.118 -47.365 4.486 1.00 69.51 231 GLU A O 1
ATOM 1271 N N . ASP A 1 172 ? 22.890 -47.669 4.508 1.00 78.15 232 ASP A N 1
ATOM 1272 C CA . ASP A 1 172 ? 22.758 -47.513 3.064 1.00 83.21 232 ASP A CA 1
ATOM 1273 C C . ASP A 1 172 ? 22.998 -46.054 2.664 1.00 80.67 232 ASP A C 1
ATOM 1274 O O . ASP A 1 172 ? 23.715 -45.770 1.699 1.00 79.91 232 ASP A O 1
ATOM 1279 N N . LEU A 1 173 ? 22.395 -45.136 3.416 1.00 76.35 233 LEU A N 1
ATOM 1280 C CA . LEU A 1 173 ? 22.583 -43.705 3.214 1.00 71.49 233 LEU A CA 1
ATOM 1281 C C . LEU A 1 173 ? 24.072 -43.354 3.189 1.00 64.22 233 LEU A C 1
ATOM 1282 O O . LEU A 1 173 ? 24.555 -42.665 2.278 1.00 63.26 233 LEU A O 1
ATOM 1287 N N . VAL A 1 174 ? 24.799 -43.853 4.183 1.00 56.39 234 VAL A N 1
ATOM 1288 C CA . VAL A 1 174 ? 26.236 -43.638 4.263 1.00 58.04 234 VAL A CA 1
ATOM 1289 C C . VAL A 1 174 ? 26.953 -44.145 3.008 1.00 63.80 234 VAL A C 1
ATOM 1290 O O . VAL A 1 174 ? 27.743 -43.408 2.406 1.00 59.95 234 VAL A O 1
ATOM 1294 N N . LYS A 1 175 ? 26.673 -45.393 2.618 1.00 59.03 235 LYS A N 1
ATOM 1295 C CA . LYS A 1 175 ? 27.286 -45.965 1.421 1.00 67.87 235 LYS A CA 1
ATOM 1296 C C . LYS A 1 175 ? 27.038 -45.139 0.157 1.00 69.10 235 LYS A C 1
ATOM 1297 O O . LYS A 1 175 ? 27.988 -44.806 -0.537 1.00 72.01 235 LYS A O 1
ATOM 1303 N N . LEU A 1 176 ? 25.787 -44.784 -0.132 1.00 69.17 236 LEU A N 1
ATOM 1304 C CA . LEU A 1 176 ? 25.509 -43.913 -1.280 1.00 65.37 236 LEU A CA 1
ATOM 1305 C C . LEU A 1 176 ? 26.327 -42.634 -1.206 1.00 57.22 236 LEU A C 1
ATOM 1306 O O . LEU A 1 176 ? 26.968 -42.237 -2.196 1.00 53.82 236 LEU A O 1
ATOM 1311 N N . GLY A 1 177 ? 26.318 -42.013 -0.026 1.00 54.44 237 GLY A N 1
ATOM 1312 C CA . GLY A 1 177 ? 27.008 -40.754 0.190 1.00 51.97 237 GLY A CA 1
ATOM 1313 C C . GLY A 1 177 ? 28.460 -40.868 -0.209 1.00 59.16 237 GLY A C 1
ATOM 1314 O O . GLY A 1 177 ? 28.976 -40.015 -0.949 1.00 57.37 237 GLY A O 1
ATOM 1315 N N . HIS A 1 178 ? 29.100 -41.937 0.266 1.00 65.55 238 HIS A N 1
ATOM 1316 C CA . HIS A 1 178 ? 30.486 -42.250 -0.072 1.00 69.28 238 HIS A CA 1
ATOM 1317 C C . HIS A 1 178 ? 30.642 -42.576 -1.553 1.00 66.55 238 HIS A C 1
ATOM 1318 O O . HIS A 1 178 ? 31.560 -42.096 -2.208 1.00 69.46 238 HIS A O 1
ATOM 1325 N N . LYS A 1 179 ? 29.754 -43.416 -2.070 1.00 65.12 239 LYS A N 1
ATOM 1326 C CA . LYS A 1 179 ? 29.800 -43.816 -3.477 1.00 63.62 239 LYS A CA 1
ATOM 1327 C C . LYS A 1 179 ? 29.770 -42.611 -4.418 1.00 69.00 239 LYS A C 1
ATOM 1328 O O . LYS A 1 179 ? 30.629 -42.473 -5.285 1.00 70.46 239 LYS A O 1
ATOM 1334 N N . TYR A 1 180 ? 28.795 -41.728 -4.234 1.00 67.16 240 TYR A N 1
ATOM 1335 C CA . TYR A 1 180 ? 28.623 -40.626 -5.166 1.00 65.92 240 TYR A CA 1
ATOM 1336 C C . TYR A 1 180 ? 29.285 -39.325 -4.700 1.00 71.81 240 TYR A C 1
ATOM 1337 O O . TYR A 1 180 ? 29.427 -38.385 -5.480 1.00 74.31 240 TYR A O 1
ATOM 1346 N N . GLY A 1 181 ? 29.710 -39.273 -3.442 1.00 66.23 241 GLY A N 1
ATOM 1347 C CA . GLY A 1 181 ? 30.399 -38.096 -2.944 1.00 61.80 241 GLY A CA 1
ATOM 1348 C C . GLY A 1 181 ? 29.414 -36.988 -2.615 1.00 68.08 241 GLY A C 1
ATOM 1349 O O . GLY A 1 181 ? 29.650 -35.812 -2.908 1.00 50.89 241 GLY A O 1
ATOM 1350 N N . ILE A 1 182 ? 28.299 -37.376 -2.003 1.00 67.12 242 ILE A N 1
ATOM 1351 C CA . ILE A 1 182 ? 27.249 -36.444 -1.626 1.00 56.53 242 ILE A CA 1
ATOM 1352 C C . ILE A 1 182 ? 26.993 -36.508 -0.128 1.00 55.41 242 ILE A C 1
ATOM 1353 O O . ILE A 1 182 ? 26.663 -37.572 0.390 1.00 52.39 242 ILE A O 1
ATOM 1358 N N . PRO A 1 183 ? 27.086 -35.357 0.562 1.00 55.61 243 PRO A N 1
ATOM 1359 C CA . PRO A 1 183 ? 26.899 -35.299 2.013 1.00 50.88 243 PRO A CA 1
ATOM 1360 C C . PRO A 1 183 ? 25.581 -35.921 2.461 1.00 53.23 243 PRO A C 1
ATOM 1361 O O . PRO A 1 183 ? 24.557 -35.829 1.756 1.00 43.09 243 PRO A O 1
ATOM 1365 N N . THR A 1 184 ? 25.623 -36.573 3.621 1.00 50.19 244 THR A N 1
ATOM 1366 C CA . THR A 1 184 ? 24.445 -37.203 4.189 1.00 47.90 244 THR A CA 1
ATOM 1367 C C . THR A 1 184 ? 23.989 -36.460 5.412 1.00 48.82 244 THR A C 1
ATOM 1368 O O . THR A 1 184 ? 24.793 -36.075 6.262 1.00 56.76 244 THR A O 1
ATOM 1372 N N . TYR A 1 185 ? 22.682 -36.287 5.514 1.00 48.35 245 TYR A N 1
ATOM 1373 C CA . TYR A 1 185 ? 22.094 -35.579 6.645 1.00 49.52 245 TYR A CA 1
ATOM 1374 C C . TYR A 1 185 ? 20.960 -36.409 7.248 1.00 49.76 245 TYR A C 1
ATOM 1375 O O . TYR A 1 185 ? 20.061 -36.871 6.532 1.00 48.35 245 TYR A O 1
ATOM 1384 N N . TYR A 1 186 ? 20.994 -36.589 8.561 1.00 48.51 246 TYR A N 1
ATOM 1385 C CA . TYR A 1 186 ? 19.941 -37.341 9.238 1.00 44.67 246 TYR A CA 1
ATOM 1386 C C . TYR A 1 186 ? 19.261 -36.479 10.288 1.00 47.25 246 TYR A C 1
ATOM 1387 O O . TYR A 1 186 ? 19.855 -36.097 11.303 1.00 48.00 246 TYR A O 1
ATOM 1396 N N . ASP A 1 187 ? 18.007 -36.161 10.028 1.00 45.09 247 ASP A N 1
ATOM 1397 C CA . ASP A 1 187 ? 17.236 -35.444 11.000 1.00 50.21 247 ASP A CA 1
ATOM 1398 C C . ASP A 1 187 ? 16.641 -36.464 11.959 1.00 48.72 247 ASP A C 1
ATOM 1399 O O . ASP A 1 187 ? 15.525 -36.934 11.760 1.00 48.56 247 ASP A O 1
ATOM 1404 N N . ALA A 1 188 ? 17.405 -36.804 12.996 1.00 46.89 248 ALA A N 1
ATOM 1405 C CA . ALA A 1 188 ? 16.971 -37.779 14.002 1.00 45.76 248 ALA A CA 1
ATOM 1406 C C . ALA A 1 188 ? 15.800 -37.266 14.817 1.00 50.39 248 ALA A C 1
ATOM 1407 O O . ALA A 1 188 ? 14.966 -38.048 15.266 1.00 50.49 248 ALA A O 1
ATOM 1409 N N . GLY A 1 189 ? 15.751 -35.952 15.032 1.00 53.76 249 GLY A N 1
ATOM 1410 C CA . GLY A 1 189 ? 14.612 -35.354 15.701 1.00 52.39 249 GLY A CA 1
ATOM 1411 C C . GLY A 1 189 ? 14.604 -35.465 17.214 1.00 53.13 249 GLY A C 1
ATOM 1412 O O . GLY A 1 189 ? 14.459 -34.442 17.897 1.00 55.43 249 GLY A O 1
ATOM 1413 N N . SER A 1 190 ? 14.781 -36.685 17.733 1.00 48.86 250 SER A N 1
ATOM 1414 C CA . SER A 1 190 ? 14.528 -36.996 19.141 1.00 49.11 250 SER A CA 1
ATOM 1415 C C . SER A 1 190 ? 15.472 -36.267 20.089 1.00 44.93 250 SER A C 1
ATOM 1416 O O . SER A 1 190 ? 15.104 -35.963 21.232 1.00 47.68 250 SER A O 1
ATOM 1419 N N . GLY A 1 191 ? 16.691 -36.016 19.620 1.00 39.81 251 GLY A N 1
ATOM 1420 C CA . GLY A 1 191 ? 17.724 -35.403 20.440 1.00 37.86 251 GLY A CA 1
ATOM 1421 C C . GLY A 1 191 ? 18.412 -36.343 21.425 1.00 49.27 251 GLY A C 1
ATOM 1422 O O . GLY A 1 191 ? 19.182 -35.885 22.276 1.00 55.47 251 GLY A O 1
ATOM 1423 N N . LEU A 1 192 ? 18.147 -37.648 21.311 1.00 49.96 252 LEU A N 1
ATOM 1424 C CA . LEU A 1 192 ? 18.751 -38.649 22.195 1.00 46.11 252 LEU A CA 1
ATOM 1425 C C . LEU A 1 192 ? 20.281 -38.610 22.247 1.00 44.51 252 LEU A C 1
ATOM 1426 O O . LEU A 1 192 ? 20.945 -38.749 21.221 1.00 46.30 252 LEU A O 1
ATOM 1431 N N . LEU A 1 193 ? 20.835 -38.449 23.446 1.00 47.68 253 LEU A N 1
ATOM 1432 C CA . LEU A 1 193 ? 22.292 -38.401 23.628 1.00 50.36 253 LEU A CA 1
ATOM 1433 C C . LEU A 1 193 ? 22.892 -39.739 24.071 1.00 61.55 253 LEU A C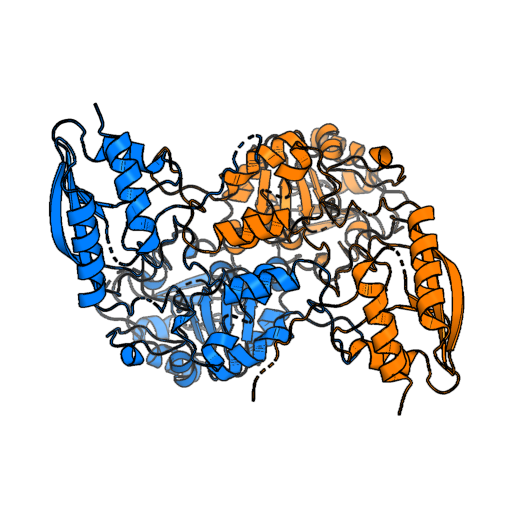 1
ATOM 1434 O O . LEU A 1 193 ? 24.009 -40.100 23.688 1.00 62.34 253 LEU A O 1
ATOM 1439 N N . ILE A 1 194 ? 22.144 -40.467 24.889 1.00 64.37 254 ILE A N 1
ATOM 1440 C CA . ILE A 1 194 ? 22.624 -41.715 25.451 1.00 70.62 254 ILE A CA 1
ATOM 1441 C C . ILE A 1 194 ? 21.757 -42.878 25.001 1.00 73.04 254 ILE A C 1
ATOM 1442 O O . ILE A 1 194 ? 20.576 -42.702 24.712 1.00 75.03 254 ILE A O 1
ATOM 1447 N N . ASN A 1 195 ? 22.345 -44.069 24.942 1.00 79.30 255 ASN A N 1
ATOM 1448 C CA . ASN A 1 195 ? 21.574 -45.271 24.647 1.00 79.81 255 ASN A CA 1
ATOM 1449 C C . ASN A 1 195 ? 20.574 -45.495 25.774 1.00 74.69 255 ASN A C 1
ATOM 1450 O O . ASN A 1 195 ? 20.923 -45.380 26.953 1.00 74.40 255 ASN A O 1
ATOM 1455 N N . LEU A 1 196 ? 19.329 -45.793 25.415 1.00 69.44 256 LEU A N 1
ATOM 1456 C CA . LEU A 1 196 ? 18.289 -46.022 26.414 1.00 69.49 256 LEU A CA 1
ATOM 1457 C C . LEU A 1 196 ? 18.375 -47.409 27.070 1.00 76.84 256 LEU A C 1
ATOM 1458 O O . LEU A 1 196 ? 17.759 -47.645 28.113 1.00 76.72 256 LEU A O 1
ATOM 1463 N N . LYS A 1 197 ? 19.152 -48.314 26.476 1.00 81.82 257 LYS A N 1
ATOM 1464 C CA . LYS A 1 197 ? 19.307 -49.664 27.018 1.00 87.56 257 LYS A CA 1
ATOM 1465 C C . LYS A 1 197 ? 19.995 -49.637 28.376 1.00 90.98 257 LYS A C 1
ATOM 1466 O O . LYS A 1 197 ? 19.764 -50.510 29.221 1.00 89.65 257 LYS A O 1
ATOM 1472 N N . GLU A 1 198 ? 20.833 -48.624 28.578 1.00 93.13 258 GLU A N 1
ATOM 1473 C CA . GLU A 1 198 ? 21.528 -48.426 29.843 1.00 101.28 258 GLU A CA 1
ATOM 1474 C C . GLU A 1 198 ? 20.561 -48.093 30.979 1.00 102.84 258 GLU A C 1
ATOM 1475 O O . GLU A 1 198 ? 20.946 -48.107 32.151 1.00 103.17 258 GLU A O 1
ATOM 1481 N N . PHE A 1 199 ? 19.312 -47.792 30.627 1.00 105.64 259 PHE A N 1
ATOM 1482 C CA . PHE A 1 199 ? 18.314 -47.381 31.610 1.00 61.45 259 PHE A CA 1
ATOM 1483 C C . PHE A 1 199 ? 17.142 -48.339 31.734 1.00 68.82 259 PHE A C 1
ATOM 1484 O O . PHE A 1 199 ? 16.120 -48.003 32.337 1.00 78.66 259 PHE A O 1
ATOM 1492 N N . GLY A 1 200 ? 17.291 -49.532 31.169 1.00 113.07 260 GLY A N 1
ATOM 1493 C CA . GLY A 1 200 ? 16.262 -50.546 31.277 1.00 107.95 260 GLY A CA 1
ATOM 1494 C C . GLY A 1 200 ? 15.209 -50.413 30.199 1.00 101.33 260 GLY A C 1
ATOM 1495 O O . GLY A 1 200 ? 14.205 -51.128 30.207 1.00 106.82 260 GLY A O 1
ATOM 1496 N N . ILE A 1 201 ? 15.447 -49.502 29.261 1.00 89.39 261 ILE A N 1
ATOM 1497 C CA . ILE A 1 201 ? 14.474 -49.223 28.215 1.00 83.89 261 ILE A CA 1
ATOM 1498 C C . ILE A 1 201 ? 14.896 -49.812 26.869 1.00 84.99 261 ILE A C 1
ATOM 1499 O O . ILE A 1 201 ? 15.981 -49.527 26.358 1.00 79.75 261 ILE A O 1
ATOM 1504 N N . SER A 1 202 ? 14.014 -50.625 26.299 1.00 92.65 262 SER A N 1
ATOM 1505 C CA . SER A 1 202 ? 14.291 -51.338 25.060 1.00 97.54 262 SER A CA 1
ATOM 1506 C C . SER A 1 202 ? 13.732 -50.592 23.863 1.00 97.72 262 SER A C 1
ATOM 1507 O O . SER A 1 202 ? 12.556 -50.725 23.538 1.00 100.97 262 SER A O 1
ATOM 1510 N N . VAL A 1 203 ? 14.562 -49.803 23.196 1.00 96.56 263 VAL A N 1
ATOM 1511 C CA . VAL A 1 203 ? 14.066 -49.072 22.039 1.00 94.23 263 VAL A CA 1
ATOM 1512 C C . VAL A 1 203 ? 15.036 -49.007 20.880 1.00 88.63 263 VAL A C 1
ATOM 1513 O O . VAL A 1 203 ? 16.234 -48.776 21.058 1.00 80.00 263 VAL A O 1
ATOM 1517 N N . ASP A 1 204 ? 14.500 -49.215 19.684 1.00 92.99 264 ASP A N 1
ATOM 1518 C CA . ASP A 1 204 ? 15.250 -48.961 18.471 1.00 96.69 264 ASP A CA 1
ATOM 1519 C C . ASP A 1 204 ? 15.214 -47.464 18.201 1.00 95.52 264 ASP A C 1
ATOM 1520 O O . ASP A 1 204 ? 14.637 -47.020 17.210 1.00 102.58 264 ASP A O 1
ATOM 1525 N N . GLU A 1 205 ? 15.818 -46.684 19.094 1.00 84.24 265 GLU A N 1
ATOM 1526 C CA . GLU A 1 205 ? 15.872 -45.238 18.933 1.00 75.25 265 GLU A CA 1
ATOM 1527 C C . GLU A 1 205 ? 17.331 -44.772 18.847 1.00 72.58 265 GLU A C 1
ATOM 1528 O O . GLU A 1 205 ? 18.063 -44.812 19.830 1.00 68.24 265 GLU A O 1
ATOM 1534 N N . PRO A 1 206 ? 17.751 -44.299 17.668 1.00 77.19 266 PRO A N 1
ATOM 1535 C CA . PRO A 1 206 ? 19.171 -43.992 17.456 1.00 75.23 266 PRO A CA 1
ATOM 1536 C C . PRO A 1 206 ? 19.609 -42.714 18.185 1.00 62.39 266 PRO A C 1
ATOM 1537 O O . PRO A 1 206 ? 18.887 -41.714 18.181 1.00 54.05 266 PRO A O 1
ATOM 1541 N N . ASN A 1 207 ? 20.768 -42.763 18.833 1.00 58.98 267 ASN A N 1
ATOM 1542 C CA . ASN A 1 207 ? 21.323 -41.570 19.453 1.00 53.36 267 ASN A CA 1
ATOM 1543 C C . ASN A 1 207 ? 22.387 -40.909 18.578 1.00 53.18 267 ASN A C 1
ATOM 1544 O O . ASN A 1 207 ? 22.787 -41.447 17.543 1.00 48.52 267 ASN A O 1
ATOM 1549 N N . PHE A 1 208 ? 22.836 -39.731 18.995 1.00 46.44 268 PHE A N 1
ATOM 1550 C CA . PHE A 1 208 ? 23.778 -38.965 18.203 1.00 49.33 268 PHE A CA 1
ATOM 1551 C C . PHE A 1 208 ? 25.080 -39.721 17.956 1.00 56.97 268 PHE A C 1
ATOM 1552 O O . PHE A 1 208 ? 25.512 -39.858 16.804 1.00 66.58 268 PHE A O 1
ATOM 1560 N N . ARG A 1 209 ? 25.717 -40.174 19.037 1.00 53.37 269 ARG A N 1
ATOM 1561 C CA . ARG A 1 209 ? 27.019 -40.826 18.944 1.00 51.98 269 ARG A CA 1
ATOM 1562 C C . ARG A 1 209 ? 26.973 -41.971 17.924 1.00 54.25 269 ARG A C 1
ATOM 1563 O O . ARG A 1 209 ? 27.755 -41.996 16.965 1.00 56.05 269 ARG A O 1
ATOM 1571 N N . ASP A 1 210 ? 26.019 -42.879 18.113 1.00 53.09 270 ASP A N 1
ATOM 1572 C CA . ASP A 1 210 ? 25.771 -43.952 17.159 1.00 61.09 270 ASP A CA 1
ATOM 1573 C C . ASP A 1 210 ? 25.599 -43.504 15.695 1.00 60.71 270 ASP A C 1
ATOM 1574 O O . ASP A 1 210 ? 26.168 -44.120 14.793 1.00 63.58 270 ASP A O 1
ATOM 1579 N N . CYS A 1 211 ? 24.843 -42.435 15.450 1.00 53.49 271 CYS A N 1
ATOM 1580 C CA . CYS A 1 211 ? 24.616 -41.996 14.072 1.00 54.32 271 CYS A CA 1
ATOM 1581 C C . CYS A 1 211 ? 25.897 -41.500 13.428 1.00 52.59 271 CYS A C 1
ATOM 1582 O O . CYS A 1 211 ? 26.139 -41.728 12.235 1.00 54.87 271 CYS A O 1
ATOM 1585 N N . ILE A 1 212 ? 26.727 -40.847 14.233 1.00 43.00 272 ILE A N 1
ATOM 1586 C CA . ILE A 1 212 ? 27.948 -40.269 13.721 1.00 52.37 272 ILE A CA 1
ATOM 1587 C C . ILE A 1 212 ? 28.968 -41.369 13.454 1.00 64.50 272 ILE A C 1
ATOM 1588 O O . ILE A 1 212 ? 29.651 -41.363 12.426 1.00 74.20 272 ILE A O 1
ATOM 1593 N N . SER A 1 213 ? 29.057 -42.329 14.366 1.00 57.64 273 SER A N 1
ATOM 1594 C CA . SER A 1 213 ? 30.042 -43.403 14.212 1.00 62.81 273 SER A CA 1
ATOM 1595 C C . SER A 1 213 ? 29.802 -44.218 12.936 1.00 59.60 273 SER A C 1
ATOM 1596 O O . SER A 1 213 ? 30.750 -44.670 12.309 1.00 57.82 273 SER A O 1
ATOM 1599 N N . LEU A 1 214 ? 28.537 -44.360 12.545 1.00 60.12 274 LEU A N 1
ATOM 1600 C CA . LEU A 1 214 ? 28.161 -44.934 11.249 1.00 56.75 274 LEU A CA 1
ATOM 1601 C C . LEU A 1 214 ? 28.695 -44.143 10.052 1.00 58.99 274 LEU A C 1
ATOM 1602 O O . LEU A 1 214 ? 28.802 -44.681 8.946 1.00 61.21 274 LEU A O 1
ATOM 1607 N N . GLY A 1 215 ? 28.992 -42.861 10.259 1.00 54.76 275 GLY A N 1
ATOM 1608 C CA . GLY A 1 215 ? 29.480 -42.025 9.179 1.00 53.81 275 GLY A CA 1
ATOM 1609 C C . GLY A 1 215 ? 28.473 -41.069 8.544 1.00 57.58 275 GLY A C 1
ATOM 1610 O O . GLY A 1 215 ? 28.725 -40.534 7.456 1.00 62.69 275 GLY A O 1
ATOM 1611 N N . ILE A 1 216 ? 27.335 -40.847 9.197 1.00 51.24 276 ILE A N 1
ATOM 1612 C CA . ILE A 1 216 ? 26.432 -39.794 8.738 1.00 51.56 276 ILE A CA 1
ATOM 1613 C C . ILE A 1 216 ? 27.145 -38.448 8.882 1.00 53.86 276 ILE A C 1
ATOM 1614 O O . ILE A 1 216 ? 27.681 -38.142 9.952 1.00 46.97 276 ILE A O 1
ATOM 1619 N N . ASP A 1 217 ? 27.145 -37.656 7.812 1.00 48.50 277 ASP A N 1
ATOM 1620 C CA . ASP A 1 217 ? 27.881 -36.390 7.781 1.00 49.94 277 ASP A CA 1
ATOM 1621 C C . ASP A 1 217 ? 27.326 -35.353 8.756 1.00 51.45 277 ASP A C 1
ATOM 1622 O O . ASP A 1 217 ? 28.082 -34.625 9.407 1.00 54.23 277 ASP A O 1
ATOM 1627 N N . LEU A 1 218 ? 25.998 -35.301 8.840 1.00 45.61 278 LEU A N 1
ATOM 1628 C CA . LEU A 1 218 ? 25.297 -34.321 9.650 1.00 40.45 278 LEU A CA 1
ATOM 1629 C C . LEU A 1 218 ? 24.113 -34.964 10.361 1.00 45.07 278 LEU A C 1
ATOM 1630 O O . LEU A 1 218 ? 23.318 -35.674 9.735 1.00 45.75 278 LEU A O 1
ATOM 1635 N N . VAL A 1 219 ? 23.988 -34.707 11.662 1.00 37.97 279 VAL A N 1
ATOM 1636 C CA . VAL A 1 219 ? 22.854 -35.199 12.426 1.00 40.15 279 VAL A CA 1
ATOM 1637 C C . VAL A 1 219 ? 22.244 -34.061 13.235 1.00 45.50 279 VAL A C 1
ATOM 1638 O O . VAL A 1 219 ? 22.974 -33.289 13.870 1.00 46.73 279 VAL A O 1
ATOM 1642 N N . SER A 1 220 ? 20.916 -33.951 13.235 1.00 43.89 280 SER A N 1
ATOM 1643 C CA . SER A 1 220 ? 20.284 -32.904 14.027 1.00 41.63 280 SER A CA 1
ATOM 1644 C C . SER A 1 220 ? 19.085 -33.385 14.815 1.00 42.27 280 SER A C 1
ATOM 1645 O O . SER A 1 220 ? 18.420 -34.344 14.427 1.00 50.61 280 SER A O 1
ATOM 1648 N N . GLY A 1 221 ? 18.810 -32.704 15.921 1.00 37.85 281 GLY A N 1
ATOM 1649 C CA . GLY A 1 221 ? 17.617 -32.963 16.706 1.00 34.19 281 GLY A CA 1
ATOM 1650 C C . GLY A 1 221 ? 17.269 -31.825 17.666 1.00 38.44 281 GLY A C 1
ATOM 1651 O O . GLY A 1 221 ? 18.065 -30.916 17.900 1.00 38.15 281 GLY A O 1
ATOM 1652 N N . SER A 1 222 ? 16.066 -31.890 18.229 1.00 44.95 282 SER A N 1
ATOM 1653 C CA . SER A 1 222 ? 15.601 -30.919 19.218 1.00 37.32 282 SER A CA 1
ATOM 1654 C C . SER A 1 222 ? 16.346 -31.046 20.529 1.00 34.40 282 SER A C 1
ATOM 1655 O O . SER A 1 222 ? 16.891 -32.106 20.841 1.00 44.92 282 SER A O 1
ATOM 1658 N N . GLY A 1 223 ? 16.318 -29.989 21.329 1.00 36.88 283 GLY A N 1
ATOM 1659 C CA . GLY A 1 223 ? 16.976 -30.027 22.617 1.00 42.15 283 GLY A CA 1
ATOM 1660 C C . GLY A 1 223 ? 16.020 -30.341 23.742 1.00 37.11 283 GLY A C 1
ATOM 1661 O O . GLY A 1 223 ? 16.453 -30.640 24.856 1.00 37.17 283 GLY A O 1
ATOM 1662 N N . ASP A 1 224 ? 14.722 -30.293 23.466 1.00 36.74 284 ASP A N 1
ATOM 1663 C CA . ASP A 1 224 ? 13.750 -30.417 24.549 1.00 45.18 284 ASP A CA 1
ATOM 1664 C C . ASP A 1 224 ? 12.866 -31.656 24.440 1.00 42.56 284 ASP A C 1
ATOM 1665 O O . ASP A 1 224 ? 11.773 -31.689 25.011 1.00 45.70 284 ASP A O 1
ATOM 1694 N N . LEU A 1 226 ? 13.966 -35.914 23.996 1.00 42.16 286 LEU A N 1
ATOM 1695 C CA . LEU A 1 226 ? 14.699 -36.897 24.779 1.00 42.16 286 LEU A CA 1
ATOM 1696 C C . LEU A 1 226 ? 15.923 -36.358 25.484 1.00 43.42 286 LEU A C 1
ATOM 1697 O O . LEU A 1 226 ? 16.300 -36.868 26.525 1.00 52.64 286 LEU A O 1
ATOM 1702 N N . LEU A 1 227 ? 16.552 -35.335 24.919 1.00 46.96 287 LEU A N 1
ATOM 1703 C CA . LEU A 1 227 ? 17.722 -34.734 25.556 1.00 42.07 287 LEU A CA 1
ATOM 1704 C C . LEU A 1 227 ? 17.313 -34.119 26.886 1.00 41.57 287 LEU A C 1
ATOM 1705 O O . LEU A 1 227 ? 18.086 -34.144 27.836 1.00 43.53 287 LEU A O 1
ATOM 1710 N N . GLY A 1 228 ? 16.098 -33.577 26.954 1.00 40.86 288 GLY A N 1
ATOM 1711 C CA . GLY A 1 228 ? 15.584 -33.058 28.211 1.00 43.54 288 GLY A CA 1
ATOM 1712 C C . GLY A 1 228 ? 16.092 -31.674 28.613 1.00 39.03 288 GLY A C 1
ATOM 1713 O O . GLY A 1 228 ? 16.054 -31.322 29.802 1.00 39.89 288 GLY A O 1
ATOM 1714 N N . GLY A 1 229 ? 16.557 -30.888 27.640 1.00 36.76 289 GLY A N 1
ATOM 1715 C CA . GLY A 1 229 ? 16.969 -29.501 27.895 1.00 36.68 289 GLY A CA 1
ATOM 1716 C C . GLY A 1 229 ? 15.960 -28.505 27.328 1.00 35.24 289 GLY A C 1
ATOM 1717 O O . GLY A 1 229 ? 14.882 -28.901 26.925 1.00 35.91 289 GLY A O 1
ATOM 1718 N N . PRO A 1 230 ? 16.291 -27.203 27.285 1.00 38.45 290 PRO A N 1
ATOM 1719 C CA . PRO A 1 230 ? 15.308 -26.295 26.683 1.00 36.49 290 PRO A CA 1
ATOM 1720 C C . PRO A 1 230 ? 15.278 -26.408 25.165 1.00 41.40 290 PRO A C 1
ATOM 1721 O O . PRO A 1 230 ? 16.108 -27.124 24.593 1.00 38.27 290 PRO A O 1
ATOM 1725 N N . GLN A 1 231 ? 14.316 -25.736 24.527 1.00 35.76 291 GLN A N 1
ATOM 1726 C CA . GLN A 1 231 ? 14.218 -25.707 23.063 1.00 36.15 291 GLN A CA 1
ATOM 1727 C C . GLN A 1 231 ? 15.551 -25.352 22.396 1.00 38.62 291 GLN A C 1
ATOM 1728 O O . GLN A 1 231 ? 16.262 -24.436 22.843 1.00 39.54 291 GLN A O 1
ATOM 1734 N N . ALA A 1 232 ? 15.870 -26.068 21.322 1.00 35.92 292 ALA A N 1
ATOM 1735 C CA . ALA A 1 232 ? 17.118 -25.873 20.595 1.00 30.88 292 ALA A CA 1
ATOM 1736 C C . ALA A 1 232 ? 17.158 -26.779 19.396 1.00 42.57 292 ALA A C 1
ATOM 1737 O O . ALA A 1 232 ? 16.619 -27.886 19.431 1.00 52.10 292 ALA A O 1
ATOM 1739 N N . GLY A 1 233 ? 17.819 -26.323 18.340 1.00 40.17 293 GLY A N 1
ATOM 1740 C CA . GLY A 1 233 ? 18.110 -27.205 17.226 1.00 39.65 293 GLY A CA 1
ATOM 1741 C C . GLY A 1 233 ? 19.585 -27.539 17.218 1.00 37.30 293 GLY A C 1
ATOM 1742 O O . GLY A 1 233 ? 20.436 -26.699 16.874 1.00 37.90 293 GLY A O 1
ATOM 1743 N N . ILE A 1 234 ? 19.894 -28.773 17.580 1.00 33.60 294 ILE A N 1
ATOM 1744 C CA . ILE A 1 234 ? 21.279 -29.199 17.739 1.00 35.41 294 ILE A CA 1
ATOM 1745 C C . ILE A 1 234 ? 21.810 -29.877 16.480 1.00 36.55 294 ILE A C 1
ATOM 1746 O O . ILE A 1 234 ? 21.192 -30.805 15.953 1.00 39.86 294 ILE A O 1
ATOM 1751 N N . ILE A 1 235 ? 22.958 -29.422 15.994 1.00 31.89 295 ILE A N 1
ATOM 1752 C CA . ILE A 1 235 ? 23.492 -29.962 14.750 1.00 35.94 295 ILE A CA 1
ATOM 1753 C C . ILE A 1 235 ? 24.939 -30.401 14.911 1.00 35.37 295 ILE A C 1
ATOM 1754 O O . ILE A 1 235 ? 25.777 -29.619 15.373 1.00 41.59 295 ILE A O 1
ATOM 1759 N N . VAL A 1 236 ? 25.257 -31.626 14.498 1.00 33.00 296 VAL A N 1
ATOM 1760 C CA . VAL A 1 236 ? 26.635 -32.103 14.630 1.00 43.16 296 VAL A CA 1
ATOM 1761 C C . VAL A 1 236 ? 27.141 -32.880 13.422 1.00 42.52 296 VAL A C 1
ATOM 1762 O O . VAL A 1 236 ? 26.360 -33.494 12.687 1.00 47.93 296 VAL A O 1
ATOM 1766 N N . GLY A 1 237 ? 28.454 -32.844 13.226 1.00 40.72 297 GLY A N 1
ATOM 1767 C CA . GLY A 1 237 ? 29.078 -33.619 12.170 1.00 43.22 297 GLY A CA 1
ATOM 1768 C C . GLY A 1 237 ? 30.371 -33.035 11.645 1.00 43.41 297 GLY A C 1
ATOM 1769 O O . GLY A 1 237 ? 31.159 -32.458 12.406 1.00 47.92 297 GLY A O 1
ATOM 1770 N N . LYS A 1 238 ? 30.587 -33.190 10.340 1.00 41.81 298 LYS A N 1
ATOM 1771 C CA . LYS A 1 238 ? 31.812 -32.737 9.682 1.00 48.08 298 LYS A CA 1
ATOM 1772 C C . LYS A 1 238 ? 31.973 -31.229 9.792 1.00 53.49 298 LYS A C 1
ATOM 1773 O O . LYS A 1 238 ? 31.052 -30.476 9.473 1.00 54.10 298 LYS A O 1
ATOM 1779 N N . LYS A 1 239 ? 33.158 -30.815 10.233 1.00 55.88 299 LYS A N 1
ATOM 1780 C CA . LYS A 1 239 ? 33.531 -29.419 10.377 1.00 53.71 299 LYS A CA 1
ATOM 1781 C C . LYS A 1 239 ? 33.264 -28.595 9.118 1.00 53.29 299 LYS A C 1
ATOM 1782 O O . LYS A 1 239 ? 32.753 -27.469 9.196 1.00 51.94 299 LYS A O 1
ATOM 1788 N N . ASN A 1 240 ? 33.611 -29.168 7.969 1.00 54.34 300 ASN A N 1
ATOM 1789 C CA . ASN A 1 240 ? 33.498 -28.509 6.671 1.00 53.44 300 ASN A CA 1
ATOM 1790 C C . ASN A 1 240 ? 32.077 -28.006 6.433 1.00 56.12 300 ASN A C 1
ATOM 1791 O O . ASN A 1 240 ? 31.844 -26.917 5.874 1.00 61.17 300 ASN A O 1
ATOM 1796 N N . LEU A 1 241 ? 31.127 -28.814 6.887 1.00 44.22 301 LEU A N 1
ATOM 1797 C CA . LEU A 1 241 ? 29.718 -28.560 6.664 1.00 43.14 301 LEU A CA 1
ATOM 1798 C C . LEU A 1 241 ? 29.186 -27.650 7.747 1.00 44.00 301 LEU A C 1
ATOM 1799 O O . LEU A 1 241 ? 28.355 -26.785 7.491 1.00 46.58 301 LEU A O 1
ATOM 1804 N N . ILE A 1 242 ? 29.659 -27.854 8.968 1.00 39.44 302 ILE A N 1
ATOM 1805 C CA . ILE A 1 242 ? 29.227 -27.015 10.057 1.00 39.20 302 ILE A CA 1
ATOM 1806 C C . ILE A 1 242 ? 29.650 -25.575 9.768 1.00 44.50 302 ILE A C 1
ATOM 1807 O O . ILE A 1 242 ? 28.830 -24.646 9.851 1.00 46.07 302 ILE A O 1
ATOM 1812 N N . GLU A 1 243 ? 30.916 -25.398 9.399 1.00 49.28 303 GLU A N 1
ATOM 1813 C CA . GLU A 1 243 ? 31.440 -24.074 9.099 1.00 47.02 303 GLU A CA 1
ATOM 1814 C C . GLU A 1 243 ? 30.616 -23.376 8.019 1.00 51.49 303 GLU A C 1
ATOM 1815 O O . GLU A 1 243 ? 30.377 -22.178 8.126 1.00 52.15 303 GLU A O 1
ATOM 1821 N N . LYS A 1 244 ? 30.153 -24.118 7.007 1.00 56.86 304 LYS A N 1
ATOM 1822 C CA . LYS A 1 244 ? 29.298 -23.522 5.972 1.00 55.62 304 LYS A CA 1
ATOM 1823 C C . LYS A 1 244 ? 27.980 -23.065 6.586 1.00 56.83 304 LYS A C 1
ATOM 1824 O O . LYS A 1 244 ? 27.539 -21.920 6.383 1.00 58.15 304 LYS A O 1
ATOM 1830 N N . ILE A 1 245 ? 27.368 -23.967 7.347 1.00 48.66 305 ILE A N 1
ATOM 1831 C CA . ILE A 1 245 ? 26.155 -23.660 8.091 1.00 46.03 305 ILE A CA 1
ATOM 1832 C C . ILE A 1 245 ? 26.302 -22.402 8.990 1.00 56.37 305 ILE A C 1
ATOM 1833 O O . ILE A 1 245 ? 25.406 -21.554 9.027 1.00 52.14 305 ILE A O 1
ATOM 1838 N N . LYS A 1 246 ? 27.431 -22.267 9.685 1.00 52.05 306 LYS A N 1
ATOM 1839 C CA . LYS A 1 246 ? 27.655 -21.101 10.545 1.00 50.54 306 LYS A CA 1
ATOM 1840 C C . LYS A 1 246 ? 27.856 -19.803 9.758 1.00 51.28 306 LYS A C 1
ATOM 1841 O O . LYS A 1 246 ? 27.606 -18.727 10.289 1.00 53.43 306 LYS A O 1
ATOM 1847 N N . LYS A 1 247 ? 28.284 -19.901 8.501 1.00 57.06 307 LYS A N 1
ATOM 1848 C CA . LYS A 1 247 ? 28.507 -18.707 7.677 1.00 48.85 307 LYS A CA 1
ATOM 1849 C C . LYS A 1 247 ? 27.250 -18.260 6.959 1.00 48.62 307 LYS A C 1
ATOM 1850 O O . LYS A 1 247 ? 27.207 -17.168 6.392 1.00 56.95 307 LYS A O 1
ATOM 1856 N N . ASN A 1 248 ? 26.234 -19.112 6.961 1.00 61.22 308 ASN A N 1
ATOM 1857 C CA . ASN A 1 248 ? 24.985 -18.742 6.329 1.00 51.66 308 ASN A CA 1
ATOM 1858 C C . ASN A 1 248 ? 24.335 -17.660 7.166 1.00 56.50 308 ASN A C 1
ATOM 1859 O O . ASN A 1 248 ? 23.945 -17.907 8.306 1.00 58.80 308 ASN A O 1
ATOM 1864 N N . PRO A 1 249 ? 24.202 -16.456 6.596 1.00 55.54 309 PRO A N 1
ATOM 1865 C CA . PRO A 1 249 ? 23.664 -15.320 7.351 1.00 49.51 309 PRO A CA 1
ATOM 1866 C C . PRO A 1 249 ? 22.309 -15.646 7.967 1.00 42.90 309 PRO A C 1
ATOM 1867 O O . PRO A 1 249 ? 21.951 -15.061 8.994 1.00 43.03 309 PRO A O 1
ATOM 1871 N N . ILE A 1 250 ? 21.574 -16.579 7.369 1.00 39.94 310 ILE A N 1
ATOM 1872 C CA . ILE A 1 250 ? 20.315 -17.029 7.957 1.00 46.88 310 ILE A CA 1
ATOM 1873 C C . ILE A 1 250 ? 20.515 -17.551 9.389 1.00 47.95 310 ILE A C 1
ATOM 1874 O O . ILE A 1 250 ? 19.612 -17.439 10.235 1.00 43.58 310 ILE A O 1
ATOM 1879 N N . ALA A 1 251 ? 21.709 -18.076 9.665 1.00 42.30 311 ALA A N 1
ATOM 1880 C CA . ALA A 1 251 ? 22.039 -18.543 11.009 1.00 45.35 311 ALA A CA 1
ATOM 1881 C C . ALA A 1 251 ? 21.760 -17.466 12.041 1.00 45.41 311 ALA A C 1
ATOM 1882 O O . ALA A 1 251 ? 21.211 -17.750 13.101 1.00 48.64 311 ALA A O 1
ATOM 1884 N N . ARG A 1 252 ? 22.122 -16.230 11.713 1.00 48.39 312 ARG A N 1
ATOM 1885 C CA . ARG A 1 252 ? 21.913 -15.074 12.596 1.00 39.47 312 ARG A CA 1
ATOM 1886 C C . ARG A 1 252 ? 20.440 -14.827 12.958 1.00 39.10 312 ARG A C 1
ATOM 1887 O O . ARG A 1 252 ? 20.128 -14.299 14.035 1.00 36.60 312 ARG A O 1
ATOM 1895 N N . ALA A 1 253 ? 19.530 -15.197 12.060 1.00 40.81 313 ALA A N 1
ATOM 1896 C CA . ALA A 1 253 ? 18.096 -15.059 12.346 1.00 39.75 313 ALA A CA 1
ATOM 1897 C C . ALA A 1 253 ? 17.623 -16.200 13.244 1.00 39.85 313 ALA A C 1
ATOM 1898 O O . ALA A 1 253 ? 16.642 -16.063 13.981 1.00 39.77 313 ALA A O 1
ATOM 1900 N N . LEU A 1 254 ? 18.331 -17.323 13.168 1.00 43.01 314 LEU A N 1
ATOM 1901 C CA . LEU A 1 254 ? 17.980 -18.505 13.946 1.00 42.47 314 LEU A CA 1
ATOM 1902 C C . LEU A 1 254 ? 18.774 -18.552 15.242 1.00 41.58 314 LEU A C 1
ATOM 1903 O O . LEU A 1 254 ? 18.726 -19.546 15.959 1.00 46.08 314 LEU A O 1
ATOM 1908 N N . ARG A 1 255 ? 19.503 -17.487 15.552 1.00 39.63 315 ARG A N 1
ATOM 1909 C CA . ARG A 1 255 ? 20.415 -17.529 16.697 1.00 38.24 315 ARG A CA 1
ATOM 1910 C C . ARG A 1 255 ? 19.727 -17.787 18.041 1.00 36.05 315 ARG A C 1
ATOM 1911 O O . ARG A 1 255 ? 18.685 -17.203 18.341 1.00 41.82 315 ARG A O 1
ATOM 1919 N N . ILE A 1 256 ? 20.317 -18.664 18.847 1.00 37.16 316 ILE A N 1
ATOM 1920 C CA . ILE A 1 256 ? 19.728 -19.007 20.135 1.00 45.81 316 ILE A CA 1
ATOM 1921 C C . ILE A 1 256 ? 19.974 -17.918 21.136 1.00 40.63 316 ILE A C 1
ATOM 1922 O O . ILE A 1 256 ? 21.026 -17.276 21.127 1.00 33.54 316 ILE A O 1
ATOM 1927 N N . ASP A 1 257 ? 19.017 -17.754 22.038 1.00 43.54 317 ASP A N 1
ATOM 1928 C CA . ASP A 1 257 ? 19.128 -16.745 23.077 1.00 46.42 317 ASP A CA 1
ATOM 1929 C C . ASP A 1 257 ? 19.901 -17.270 24.293 1.00 47.18 317 ASP A C 1
ATOM 1930 O O . ASP A 1 257 ? 20.218 -18.468 24.395 1.00 41.76 317 ASP A O 1
ATOM 1935 N N . LYS A 1 258 ? 20.158 -16.342 25.209 1.00 40.18 318 LYS A N 1
ATOM 1936 C CA . LYS A 1 258 ? 20.886 -16.537 26.454 1.00 42.79 318 LYS A CA 1
ATOM 1937 C C . LYS A 1 258 ? 20.247 -17.557 27.421 1.00 41.52 318 LYS A C 1
ATOM 1938 O O . LYS A 1 258 ? 20.951 -18.336 28.062 1.00 41.90 318 LYS A O 1
ATOM 1944 N N . LEU A 1 259 ? 18.920 -17.555 27.538 1.00 36.89 319 LEU A N 1
ATOM 1945 C CA . LEU A 1 259 ? 18.248 -18.448 28.497 1.00 33.49 319 LEU A CA 1
ATOM 1946 C C . LEU A 1 259 ? 18.380 -19.892 28.042 1.00 34.08 319 LEU A C 1
ATOM 1947 O O . LEU A 1 259 ? 18.784 -20.752 28.813 1.00 48.56 319 LEU A O 1
ATOM 1952 N N . THR A 1 260 ? 18.096 -20.145 26.771 1.00 40.35 320 THR A N 1
ATOM 1953 C CA . THR A 1 260 ? 18.215 -21.497 26.246 1.00 41.91 320 THR A CA 1
ATOM 1954 C C . THR A 1 260 ? 19.681 -21.965 26.164 1.00 41.34 320 THR A C 1
ATOM 1955 O O . THR A 1 260 ? 19.994 -23.120 26.468 1.00 39.92 320 THR A O 1
ATOM 1959 N N . LEU A 1 261 ? 20.589 -21.068 25.805 1.00 33.69 321 LEU A N 1
ATOM 1960 C CA . LEU A 1 261 ? 21.994 -21.438 25.725 1.00 33.90 321 LEU A CA 1
ATOM 1961 C C . LEU A 1 261 ? 22.565 -21.810 27.097 1.00 34.04 321 LEU A C 1
ATOM 1962 O O . LEU A 1 261 ? 23.288 -22.813 27.229 1.00 35.63 321 LEU A O 1
ATOM 1967 N N . SER A 1 262 ? 22.227 -21.013 28.104 1.00 32.16 322 SER A N 1
ATOM 1968 C CA . SER A 1 262 ? 22.663 -21.224 29.474 1.00 28.00 322 SER A CA 1
ATOM 1969 C C . SER A 1 262 ? 22.076 -22.523 29.969 1.00 40.06 322 SER A C 1
ATOM 1970 O O . SER A 1 262 ? 22.752 -23.313 30.628 1.00 46.60 322 SER A O 1
ATOM 1973 N N . GLY A 1 263 ? 20.792 -22.721 29.680 1.00 34.28 323 GLY A N 1
ATOM 1974 C CA . GLY A 1 263 ? 20.115 -23.919 30.121 1.00 38.57 323 GLY A CA 1
ATOM 1975 C C . GLY A 1 263 ? 20.705 -25.136 29.442 1.00 38.47 323 GLY A C 1
ATOM 1976 O O . GLY A 1 263 ? 20.806 -26.207 30.047 1.00 37.21 323 GLY A O 1
ATOM 1977 N N . LEU A 1 264 ? 21.102 -24.963 28.186 1.00 35.87 324 LEU A N 1
ATOM 1978 C CA . LEU A 1 264 ? 21.701 -26.037 27.422 1.00 37.07 324 LEU A CA 1
ATOM 1979 C C . LEU A 1 264 ? 23.087 -26.355 27.958 1.00 40.81 324 LEU A C 1
ATOM 1980 O O . LEU A 1 264 ? 23.435 -27.538 28.087 1.00 41.47 324 LEU A O 1
ATOM 1985 N N . GLU A 1 265 ? 23.878 -25.328 28.294 1.00 42.55 325 GLU A N 1
ATOM 1986 C CA . GLU A 1 265 ? 25.197 -25.613 28.862 1.00 43.68 325 GLU A CA 1
ATOM 1987 C C . GLU A 1 265 ? 25.046 -26.436 30.137 1.00 42.45 325 GLU A C 1
ATOM 1988 O O . GLU A 1 265 ? 25.700 -27.470 30.304 1.00 44.71 325 GLU A O 1
ATOM 2002 N N . THR A 1 267 ? 22.546 -28.288 31.142 1.00 41.31 327 THR A N 1
ATOM 2003 C CA . THR A 1 267 ? 22.018 -29.598 30.773 1.00 41.44 327 THR A CA 1
ATOM 2004 C C . THR A 1 267 ? 23.144 -30.507 30.278 1.00 41.44 327 THR A C 1
ATOM 2005 O O . THR A 1 267 ? 23.246 -31.663 30.699 1.00 40.66 327 THR A O 1
ATOM 2009 N N . LEU A 1 268 ? 23.991 -29.978 29.397 1.00 38.67 328 LEU A N 1
ATOM 2010 C CA . LEU A 1 268 ? 25.061 -30.782 28.825 1.00 38.17 328 LEU A CA 1
ATOM 2011 C C . LEU A 1 268 ? 26.092 -31.139 29.891 1.00 44.03 328 LEU A C 1
ATOM 2012 O O . LEU A 1 268 ? 26.791 -32.147 29.791 1.00 48.05 328 LEU A O 1
ATOM 2017 N N . LYS A 1 269 ? 26.169 -30.311 30.920 1.00 40.70 329 LYS A N 1
ATOM 2018 C CA . LYS A 1 269 ? 27.128 -30.510 31.983 1.00 44.20 329 LYS A CA 1
ATOM 2019 C C . LYS A 1 269 ? 26.634 -31.652 32.849 1.00 45.19 329 LYS A C 1
ATOM 2020 O O . LYS A 1 269 ? 27.429 -32.444 33.347 1.00 55.14 329 LYS A O 1
ATOM 2026 N N . LEU A 1 270 ? 25.318 -31.742 33.009 1.00 40.68 330 LEU A N 1
ATOM 2027 C CA . LEU A 1 270 ? 24.711 -32.812 33.792 1.00 49.97 330 LEU A CA 1
ATOM 2028 C C . LEU A 1 270 ? 25.023 -34.178 33.156 1.00 49.96 330 LEU A C 1
ATOM 2029 O O . LEU A 1 270 ? 25.365 -35.128 33.850 1.00 43.27 330 LEU A O 1
ATOM 2034 N N . TYR A 1 271 ? 24.939 -34.246 31.832 1.00 47.83 331 TYR A N 1
ATOM 2035 C CA . TYR A 1 271 ? 25.282 -35.444 31.096 1.00 46.10 331 TYR A CA 1
ATOM 2036 C C . TYR A 1 271 ? 26.751 -35.835 31.283 1.00 55.87 331 TYR A C 1
ATOM 2037 O O . TYR A 1 271 ? 27.072 -37.014 31.461 1.00 51.84 331 TYR A O 1
ATOM 2046 N N . PHE A 1 272 ? 27.632 -34.842 31.217 1.00 67.42 332 PHE A N 1
ATOM 2047 C CA . PHE A 1 272 ? 29.058 -35.035 31.456 1.00 49.17 332 PHE A CA 1
ATOM 2048 C C . PHE A 1 272 ? 29.331 -35.675 32.809 1.00 50.26 332 PHE A C 1
ATOM 2049 O O . PHE A 1 272 ? 30.214 -36.515 32.934 1.00 58.27 332 PHE A O 1
ATOM 2057 N N . GLU A 1 273 ? 28.577 -35.264 33.822 1.00 77.20 333 GLU A N 1
ATOM 2058 C CA . GLU A 1 273 ? 28.736 -35.808 35.159 1.00 68.79 333 GLU A CA 1
ATOM 2059 C C . GLU A 1 273 ? 27.834 -37.022 35.369 1.00 65.83 333 GLU A C 1
ATOM 2060 O O . GLU A 1 273 ? 27.754 -37.556 36.482 1.00 62.92 333 GLU A O 1
ATOM 2066 N N . LYS A 1 274 ? 27.139 -37.429 34.307 1.00 61.71 334 LYS A N 1
ATOM 2067 C CA . LYS A 1 274 ? 26.224 -38.572 34.351 1.00 65.48 334 LYS A CA 1
ATOM 2068 C C . LYS A 1 274 ? 25.202 -38.468 35.485 1.00 66.14 334 LYS A C 1
ATOM 2069 O O . LYS A 1 274 ? 24.782 -39.478 36.056 1.00 67.71 334 LYS A O 1
ATOM 2075 N N . ARG A 1 275 ? 24.821 -37.235 35.806 1.00 61.43 335 ARG A N 1
ATOM 2076 C CA . ARG A 1 275 ? 23.761 -36.969 36.764 1.00 61.39 335 ARG A CA 1
ATOM 2077 C C . ARG A 1 275 ? 22.409 -37.056 36.044 1.00 59.89 335 ARG A C 1
ATOM 2078 O O . ARG A 1 275 ? 21.637 -36.098 36.025 1.00 56.55 335 ARG A O 1
ATOM 2086 N N . TYR A 1 276 ? 22.121 -38.209 35.461 1.00 60.26 336 TYR A N 1
ATOM 2087 C CA . TYR A 1 276 ? 20.893 -38.393 34.702 1.00 54.43 336 TYR A CA 1
ATOM 2088 C C . TYR A 1 276 ? 19.619 -38.197 35.522 1.00 54.16 336 TYR A C 1
ATOM 2089 O O . TYR A 1 276 ? 18.551 -37.951 34.961 1.00 51.76 336 TYR A O 1
ATOM 2098 N N . GLU A 1 277 ? 19.736 -38.278 36.843 1.00 52.87 337 GLU A N 1
ATOM 2099 C CA . GLU A 1 277 ? 18.588 -38.059 37.717 1.00 58.24 337 GLU A CA 1
ATOM 2100 C C . GLU A 1 277 ? 18.120 -36.605 37.726 1.00 69.26 337 GLU A C 1
ATOM 2101 O O . GLU A 1 277 ? 16.999 -36.321 38.145 1.00 75.88 337 GLU A O 1
ATOM 2107 N N . ASP A 1 278 ? 18.973 -35.688 37.273 1.00 70.94 338 ASP A N 1
ATOM 2108 C CA . ASP A 1 278 ? 18.632 -34.263 37.254 1.00 67.00 338 ASP A CA 1
ATOM 2109 C C . ASP A 1 278 ? 18.022 -33.813 35.934 1.00 58.32 338 ASP A C 1
ATOM 2110 O O . ASP A 1 278 ? 17.808 -32.618 35.722 1.00 56.17 338 ASP A O 1
ATOM 2115 N N . ILE A 1 279 ? 17.761 -34.769 35.048 1.00 48.37 339 ILE A N 1
ATOM 2116 C CA . ILE A 1 279 ? 17.122 -34.471 33.770 1.00 51.74 339 ILE A CA 1
ATOM 2117 C C . ILE A 1 279 ? 15.706 -35.004 33.809 1.00 46.48 339 ILE A C 1
ATOM 2118 O O . ILE A 1 279 ? 15.496 -36.206 33.593 1.00 47.97 339 ILE A O 1
ATOM 2123 N N . PRO A 1 280 ? 14.732 -34.117 34.124 1.00 45.70 340 PRO A N 1
ATOM 2124 C CA . PRO A 1 280 ? 13.351 -34.562 34.362 1.00 44.08 340 PRO A CA 1
ATOM 2125 C C . PRO A 1 280 ? 12.812 -35.561 33.332 1.00 46.30 340 PRO A C 1
ATOM 2126 O O . PRO A 1 280 ? 12.166 -36.542 33.742 1.00 48.60 340 PRO A O 1
ATOM 2130 N N . VAL A 1 281 ? 13.082 -35.357 32.045 1.00 42.35 341 VAL A N 1
ATOM 2131 C CA . VAL A 1 281 ? 12.616 -36.335 31.061 1.00 47.71 341 VAL A CA 1
ATOM 2132 C C . VAL A 1 281 ? 13.163 -37.744 31.371 1.00 50.21 341 VAL A C 1
ATOM 2133 O O . VAL A 1 281 ? 12.374 -38.694 31.502 1.00 46.65 341 VAL A O 1
ATOM 2137 N N . ILE A 1 282 ? 14.489 -37.872 31.516 1.00 48.41 342 ILE A N 1
ATOM 2138 C CA . ILE A 1 282 ? 15.113 -39.167 31.839 1.00 46.58 342 ILE A CA 1
ATOM 2139 C C . ILE A 1 282 ? 14.539 -39.757 33.139 1.00 52.61 342 ILE A C 1
ATOM 2140 O O . ILE A 1 282 ? 14.130 -40.931 33.187 1.00 56.55 342 ILE A O 1
ATOM 2145 N N . ARG A 1 283 ? 14.505 -38.931 34.183 1.00 49.13 343 ARG A N 1
ATOM 2146 C CA . ARG A 1 283 ? 13.999 -39.340 35.487 1.00 49.45 343 ARG A CA 1
ATOM 2147 C C . ARG A 1 283 ? 12.629 -39.983 35.365 1.00 47.05 343 ARG A C 1
ATOM 2148 O O . ARG A 1 283 ? 12.357 -41.018 35.980 1.00 48.43 343 ARG A O 1
ATOM 2164 N N . LEU A 1 285 ? 11.051 -41.245 32.676 1.00 45.91 345 LEU A N 1
ATOM 2165 C CA . LEU A 1 285 ? 10.957 -42.425 31.835 1.00 51.24 345 LEU A CA 1
ATOM 2166 C C . LEU A 1 285 ? 11.603 -43.631 32.518 1.00 55.42 345 LEU A C 1
ATOM 2167 O O . LEU A 1 285 ? 11.384 -44.756 32.093 1.00 57.86 345 LEU A O 1
ATOM 2172 N N . THR A 1 286 ? 12.370 -43.394 33.586 1.00 51.93 346 THR A N 1
ATOM 2173 C CA . THR A 1 286 ? 13.037 -44.486 34.298 1.00 56.18 346 THR A CA 1
ATOM 2174 C C . THR A 1 286 ? 12.388 -44.791 35.632 1.00 55.64 346 THR A C 1
ATOM 2175 O O . THR A 1 286 ? 12.891 -45.593 36.417 1.00 66.41 346 THR A O 1
ATOM 2179 N N . GLN A 1 287 ? 11.271 -44.138 35.893 1.00 55.52 347 GLN A N 1
ATOM 2180 C CA . GLN A 1 287 ? 10.487 -44.492 37.056 1.00 65.07 347 GLN A CA 1
ATOM 2181 C C . GLN A 1 287 ? 10.076 -45.959 36.976 1.00 75.30 347 GLN A C 1
ATOM 2182 O O . GLN A 1 287 ? 9.582 -46.432 35.937 1.00 64.94 347 GLN A O 1
ATOM 2188 N N . ASP A 1 288 ? 10.294 -46.663 38.084 1.00 91.11 348 ASP A N 1
ATOM 2189 C CA . ASP A 1 288 ? 9.927 -48.060 38.218 1.00 60.70 348 ASP A CA 1
ATOM 2190 C C . ASP A 1 288 ? 8.420 -48.261 38.148 1.00 61.23 348 ASP A C 1
ATOM 2191 O O . ASP A 1 288 ? 7.657 -47.470 38.690 1.00 69.64 348 ASP A O 1
ATOM 2196 N N . GLU A 1 289 ? 8.013 -49.330 37.473 1.00 105.45 349 GLU A N 1
ATOM 2197 C CA . GLU A 1 289 ? 6.628 -49.800 37.440 1.00 97.56 349 GLU A CA 1
ATOM 2198 C C . GLU A 1 289 ? 6.045 -49.833 38.856 1.00 87.70 349 GLU A C 1
ATOM 2199 O O . GLU A 1 289 ? 4.915 -49.389 39.097 1.00 82.92 349 GLU A O 1
ATOM 2205 N N . LYS A 1 290 ? 6.839 -50.348 39.792 1.00 80.65 350 LYS A N 1
ATOM 2206 C CA . LYS A 1 290 ? 6.442 -50.394 41.192 1.00 75.13 350 LYS A CA 1
ATOM 2207 C C . LYS A 1 290 ? 6.254 -48.988 41.778 1.00 66.79 350 LYS A C 1
ATOM 2208 O O . LYS A 1 290 ? 5.269 -48.718 42.459 1.00 64.97 350 LYS A O 1
ATOM 2214 N N . ALA A 1 291 ? 7.184 -48.087 41.482 1.00 65.23 351 ALA A N 1
ATOM 2215 C CA . ALA A 1 291 ? 7.086 -46.701 41.933 1.00 61.38 351 ALA A CA 1
ATOM 2216 C C . ALA A 1 291 ? 5.814 -45.997 41.422 1.00 64.53 351 ALA A C 1
ATOM 2217 O O . ALA A 1 291 ? 5.211 -45.177 42.131 1.00 62.91 351 ALA A O 1
ATOM 2219 N N . LEU A 1 292 ? 5.404 -46.329 40.199 1.00 61.77 352 LEU A N 1
ATOM 2220 C CA . LEU A 1 292 ? 4.208 -45.734 39.596 1.00 63.90 352 LEU A CA 1
ATOM 2221 C C . LEU A 1 292 ? 2.905 -46.226 40.230 1.00 67.65 352 LEU A C 1
ATOM 2222 O O . LEU A 1 292 ? 1.959 -45.449 40.384 1.00 67.15 352 LEU A O 1
ATOM 2227 N N . ARG A 1 293 ? 2.859 -47.505 40.601 1.00 66.12 353 ARG A N 1
ATOM 2228 C CA . ARG A 1 293 ? 1.669 -48.075 41.226 1.00 72.31 353 ARG A CA 1
ATOM 2229 C C . ARG A 1 293 ? 1.459 -47.468 42.612 1.00 69.16 353 ARG A C 1
ATOM 2230 O O . ARG A 1 293 ? 0.320 -47.221 43.034 1.00 68.20 353 ARG A O 1
ATOM 2238 N N . GLN A 1 294 ? 2.570 -47.229 43.308 1.00 65.53 354 GLN A N 1
ATOM 2239 C CA . GLN A 1 294 ? 2.556 -46.569 44.612 1.00 65.58 354 GLN A CA 1
ATOM 2240 C C . GLN A 1 294 ? 1.823 -45.227 44.538 1.00 65.79 354 GLN A C 1
ATOM 2241 O O . GLN A 1 294 ? 0.971 -44.934 45.379 1.00 71.78 354 GLN A O 1
ATOM 2247 N N . LYS A 1 295 ? 2.143 -44.418 43.530 1.00 64.21 355 LYS A N 1
ATOM 2248 C CA . LYS A 1 295 ? 1.501 -43.111 43.382 1.00 68.78 355 LYS A CA 1
ATOM 2249 C C . LYS A 1 295 ? 0.016 -43.285 43.088 1.00 65.89 355 LYS A C 1
ATOM 2250 O O . LYS A 1 295 ? -0.830 -42.572 43.641 1.00 61.50 355 LYS A O 1
ATOM 2256 N N . ALA A 1 296 ? -0.297 -44.238 42.216 1.00 63.51 356 ALA A N 1
ATOM 2257 C CA . ALA A 1 296 ? -1.686 -44.501 41.869 1.00 63.89 356 ALA A CA 1
ATOM 2258 C C . ALA A 1 296 ? -2.478 -44.868 43.128 1.00 67.84 356 ALA A C 1
ATOM 2259 O O . ALA A 1 296 ? -3.467 -44.211 43.457 1.00 73.87 356 ALA A O 1
ATOM 2261 N N . LYS A 1 297 ? -2.024 -45.891 43.845 1.00 70.03 357 LYS A N 1
ATOM 2262 C CA . LYS A 1 297 ? -2.709 -46.336 45.058 1.00 74.00 357 LYS A CA 1
ATOM 2263 C C . LYS A 1 297 ? -2.825 -45.239 46.129 1.00 74.48 357 LYS A C 1
ATOM 2264 O O . LYS A 1 297 ? -3.823 -45.184 46.853 1.00 79.77 357 LYS A O 1
ATOM 2270 N N . ARG A 1 298 ? -1.824 -44.361 46.214 1.00 67.86 358 ARG A N 1
ATOM 2271 C CA . ARG A 1 298 ? -1.859 -43.278 47.194 1.00 69.01 358 ARG A CA 1
ATOM 2272 C C . ARG A 1 298 ? -2.957 -42.299 46.820 1.00 72.66 358 ARG A C 1
ATOM 2273 O O . ARG A 1 298 ? -3.655 -41.775 47.688 1.00 79.12 358 ARG A O 1
ATOM 2281 N N . LEU A 1 299 ? -3.122 -42.075 45.519 1.00 69.99 359 LEU A N 1
ATOM 2282 C CA . LEU A 1 299 ? -4.175 -41.190 45.034 1.00 72.05 359 LEU A CA 1
ATOM 2283 C C . LEU A 1 299 ? -5.553 -41.852 45.107 1.00 70.03 359 LEU A C 1
ATOM 2284 O O . LEU A 1 299 ? -6.516 -41.221 45.522 1.00 72.26 359 LEU A O 1
ATOM 2289 N N . GLU A 1 300 ? -5.642 -43.110 44.683 1.00 68.38 360 GLU A N 1
ATOM 2290 C CA . GLU A 1 300 ? -6.873 -43.882 44.816 1.00 79.57 360 GLU A CA 1
ATOM 2291 C C . GLU A 1 300 ? -7.384 -43.817 46.258 1.00 81.33 360 GLU A C 1
ATOM 2292 O O . GLU A 1 300 ? -8.586 -43.659 46.503 1.00 84.93 360 GLU A O 1
ATOM 2298 N N . LYS A 1 301 ? -6.454 -43.905 47.205 1.00 80.94 361 LYS A N 1
ATOM 2299 C CA . LYS A 1 301 ? -6.782 -43.789 48.619 1.00 84.49 361 LYS A CA 1
ATOM 2300 C C . LYS A 1 301 ? -7.158 -42.348 48.987 1.00 85.54 361 LYS A C 1
ATOM 2301 O O . LYS A 1 301 ? -8.042 -42.135 49.818 1.00 82.86 361 LYS A O 1
ATOM 2307 N N . LEU A 1 302 ? -6.496 -41.370 48.364 1.00 93.24 362 LEU A N 1
ATOM 2308 C CA . LEU A 1 302 ? -6.755 -39.951 48.645 1.00 57.00 362 LEU A CA 1
ATOM 2309 C C . LEU A 1 302 ? -8.137 -39.496 48.169 1.00 60.38 362 LEU A C 1
ATOM 2310 O O . LEU A 1 302 ? -8.629 -38.448 48.592 1.00 73.01 362 LEU A O 1
ATOM 2315 N N . LEU A 1 303 ? -8.756 -40.282 47.290 1.00 99.66 363 LEU A N 1
ATOM 2316 C CA . LEU A 1 303 ? -10.023 -39.893 46.686 1.00 85.56 363 LEU A CA 1
ATOM 2317 C C . LEU A 1 303 ? -11.196 -40.784 47.123 1.00 90.51 363 LEU A C 1
ATOM 2318 O O . LEU A 1 303 ? -12.322 -40.571 46.673 1.00 90.49 363 LEU A O 1
ATOM 2323 N N . LYS A 1 304 ? -10.945 -41.763 47.995 1.00 88.18 364 LYS A N 1
ATOM 2324 C CA . LYS A 1 304 ? -11.992 -42.716 48.404 1.00 93.83 364 LYS A CA 1
ATOM 2325 C C . LYS A 1 304 ? -13.261 -42.078 48.984 1.00 95.64 364 LYS A C 1
ATOM 2326 O O . LYS A 1 304 ? -14.361 -42.599 48.802 1.00 94.60 364 LYS A O 1
ATOM 2332 N N . ASP A 1 305 ? -13.100 -40.942 49.657 1.00 98.97 365 ASP A N 1
ATOM 2333 C CA . ASP A 1 305 ? -14.209 -40.257 50.319 1.00 103.14 365 ASP A CA 1
ATOM 2334 C C . ASP A 1 305 ? -14.916 -39.228 49.431 1.00 105.09 365 ASP A C 1
ATOM 2335 O O . ASP A 1 305 ? -15.360 -38.186 49.916 1.00 109.97 365 ASP A O 1
ATOM 2340 N N . ILE A 1 306 ? -15.027 -39.504 48.137 1.00 99.62 366 ILE A N 1
ATOM 2341 C CA . ILE A 1 306 ? -15.686 -38.551 47.255 1.00 94.24 366 ILE A CA 1
ATOM 2342 C C . ILE A 1 306 ? -17.012 -39.076 46.725 1.00 92.90 366 ILE A C 1
ATOM 2343 O O . ILE A 1 306 ? -17.049 -40.042 45.957 1.00 88.92 366 ILE A O 1
ATOM 2348 N N . PRO A 1 307 ? -18.105 -38.422 47.147 1.00 95.84 367 PRO A N 1
ATOM 2349 C CA . PRO A 1 307 ? -19.489 -38.658 46.729 1.00 95.42 367 PRO A CA 1
ATOM 2350 C C . PRO A 1 307 ? -19.625 -38.846 45.221 1.00 94.98 367 PRO A C 1
ATOM 2351 O O . PRO A 1 307 ? -19.305 -37.937 44.444 1.00 91.52 367 PRO A O 1
ATOM 2355 N N . GLY A 1 308 ? -20.093 -40.026 44.822 1.00 97.09 368 GLY A N 1
ATOM 2356 C CA . GLY A 1 308 ? -20.360 -40.316 43.426 1.00 98.65 368 GLY A CA 1
ATOM 2357 C C . GLY A 1 308 ? -19.132 -40.643 42.599 1.00 99.91 368 GLY A C 1
ATOM 2358 O O . GLY A 1 308 ? -19.236 -40.802 41.385 1.00 102.12 368 GLY A O 1
ATOM 2359 N N . LEU A 1 309 ? -17.972 -40.740 43.247 1.00 95.20 369 LEU A N 1
ATOM 2360 C CA . LEU A 1 309 ? -16.739 -41.049 42.535 1.00 92.24 369 LEU A CA 1
ATOM 2361 C C . LEU A 1 309 ? -16.381 -42.527 42.583 1.00 94.79 369 LEU A C 1
ATOM 2362 O O . LEU A 1 309 ? -15.996 -43.052 43.627 1.00 99.22 369 LEU A O 1
ATOM 2367 N N . LYS A 1 310 ? -16.510 -43.188 41.438 1.00 94.00 370 LYS A N 1
ATOM 2368 C CA . LYS A 1 310 ? -16.055 -44.561 41.272 1.00 96.08 370 LYS A CA 1
ATOM 2369 C C . LYS A 1 310 ? -14.569 -44.543 40.888 1.00 91.95 370 LYS A C 1
ATOM 2370 O O . LYS A 1 310 ? -14.194 -44.021 39.831 1.00 92.86 370 LYS A O 1
ATOM 2376 N N . ILE A 1 311 ? -13.726 -45.100 41.754 1.00 86.14 371 ILE A N 1
ATOM 2377 C CA . ILE A 1 311 ? -12.273 -45.027 41.575 1.00 81.10 371 ILE A CA 1
ATOM 2378 C C . ILE A 1 311 ? -11.626 -46.370 41.273 1.00 83.13 371 ILE A C 1
ATOM 2379 O O . ILE A 1 311 ? -11.747 -47.322 42.047 1.00 80.34 371 ILE A O 1
ATOM 2384 N N . SER A 1 312 ? -10.902 -46.429 40.162 1.00 86.54 372 SER A N 1
ATOM 2385 C CA . SER A 1 312 ? -10.163 -47.631 39.796 1.00 88.05 372 SER A CA 1
ATOM 2386 C C . SER A 1 312 ? -8.668 -47.337 39.709 1.00 78.24 372 SER A C 1
ATOM 2387 O O . SER A 1 312 ? -8.252 -46.178 39.695 1.00 76.83 372 SER A O 1
ATOM 2390 N N . VAL A 1 313 ? -7.864 -48.394 39.685 1.00 72.92 373 VAL A N 1
ATOM 2391 C CA . VAL A 1 313 ? -6.463 -48.282 39.317 1.00 68.85 373 VAL A CA 1
ATOM 2392 C C . VAL A 1 313 ? -6.204 -49.331 38.250 1.00 72.92 373 VAL A C 1
ATOM 2393 O O . VAL A 1 313 ? -6.316 -50.519 38.519 1.00 76.32 373 VAL A O 1
ATOM 2397 N N . ILE A 1 314 ? -5.879 -48.898 37.035 1.00 76.13 374 ILE A N 1
ATOM 2398 C CA . ILE A 1 314 ? -5.558 -49.833 35.957 1.00 73.78 374 ILE A CA 1
ATOM 2399 C C . ILE A 1 314 ? -4.062 -49.851 35.646 1.00 74.92 374 ILE A C 1
ATOM 2400 O O . ILE A 1 314 ? -3.284 -49.094 36.225 1.00 69.96 374 ILE A O 1
ATOM 2405 N N . LYS A 1 315 ? -3.678 -50.728 34.726 1.00 82.47 375 LYS A N 1
ATOM 2406 C CA . LYS A 1 315 ? -2.282 -50.938 34.381 1.00 85.22 375 LYS A CA 1
ATOM 2407 C C . LYS A 1 315 ? -2.149 -50.932 32.865 1.00 91.07 375 LYS A C 1
ATOM 2408 O O . LYS A 1 315 ? -2.440 -51.926 32.196 1.00 99.40 375 LYS A O 1
ATOM 2414 N N . ASP A 1 316 ? -1.686 -49.807 32.336 1.00 86.10 376 ASP A N 1
ATOM 2415 C CA . ASP A 1 316 ? -1.823 -49.502 30.928 1.00 85.97 376 ASP A CA 1
ATOM 2416 C C . ASP A 1 316 ? -0.510 -49.593 30.172 1.00 77.58 376 ASP A C 1
ATOM 2417 O O . ASP A 1 316 ? 0.555 -49.357 30.731 1.00 76.70 376 ASP A O 1
ATOM 2422 N N . LYS A 1 317 ? -0.593 -49.931 28.891 1.00 76.62 377 LYS A N 1
ATOM 2423 C CA . LYS A 1 317 ? 0.553 -49.812 28.000 1.00 76.85 377 LYS A CA 1
ATOM 2424 C C . LYS A 1 317 ? 0.468 -48.471 27.277 1.00 73.67 377 LYS A C 1
ATOM 2425 O O . LYS A 1 317 ? -0.281 -48.326 26.308 1.00 75.20 377 LYS A O 1
ATOM 2431 N N . ALA A 1 318 ? 1.238 -47.496 27.758 1.00 65.89 378 ALA A N 1
ATOM 2432 C CA . ALA A 1 318 ? 1.164 -46.123 27.261 1.00 69.43 378 ALA A CA 1
ATOM 2433 C C . ALA A 1 318 ? 2.328 -45.731 26.338 1.00 70.46 378 ALA A C 1
ATOM 2434 O O . ALA A 1 318 ? 3.340 -46.437 26.249 1.00 66.85 378 ALA A O 1
ATOM 2436 N N . LYS A 1 319 ? 2.173 -44.600 25.653 1.00 65.06 379 LYS A N 1
ATOM 2437 C CA . LYS A 1 319 ? 3.215 -44.093 24.773 1.00 63.49 379 LYS A CA 1
ATOM 2438 C C . LYS A 1 319 ? 3.650 -42.738 25.271 1.00 59.34 379 LYS A C 1
ATOM 2439 O O . LYS A 1 319 ? 3.056 -41.727 24.907 1.00 65.27 379 LYS A O 1
ATOM 2445 N N . PRO A 1 320 ? 4.692 -42.708 26.109 1.00 54.42 380 PRO A N 1
ATOM 2446 C CA . PRO A 1 320 ? 5.097 -41.473 26.792 1.00 57.17 380 PRO A CA 1
ATOM 2447 C C . PRO A 1 320 ? 5.923 -40.502 25.943 1.00 64.74 380 PRO A C 1
ATOM 2448 O O . PRO A 1 320 ? 6.207 -39.397 26.408 1.00 61.04 380 PRO A O 1
ATOM 2452 N N . GLY A 1 321 ? 6.295 -40.891 24.728 1.00 72.06 381 GLY A N 1
ATOM 2453 C CA . GLY A 1 321 ? 7.160 -40.057 23.907 1.00 64.22 381 GLY A CA 1
ATOM 2454 C C . GLY A 1 321 ? 6.455 -38.971 23.115 1.00 72.73 381 GLY A C 1
ATOM 2455 O O . GLY A 1 321 ? 7.100 -38.055 22.586 1.00 76.24 381 GLY A O 1
ATOM 2456 N N . GLY A 1 322 ? 5.133 -39.056 23.022 1.00 79.49 382 GLY A N 1
ATOM 2457 C CA . GLY A 1 322 ? 4.393 -38.078 22.245 1.00 85.16 382 GLY A CA 1
ATOM 2458 C C . GLY A 1 322 ? 4.477 -38.337 20.751 1.00 88.62 382 GLY A C 1
ATOM 2459 O O . GLY A 1 322 ? 5.200 -39.233 20.308 1.00 87.17 382 GLY A O 1
ATOM 2460 N N . GLY A 1 323 ? 3.745 -37.540 19.975 1.00 87.33 383 GLY A N 1
ATOM 2461 C CA . GLY A 1 323 ? 3.636 -37.734 18.539 1.00 85.09 383 GLY A CA 1
ATOM 2462 C C . GLY A 1 323 ? 4.930 -37.654 17.748 1.00 81.42 383 GLY A C 1
ATOM 2463 O O . GLY A 1 323 ? 4.969 -38.040 16.578 1.00 80.25 383 GLY A O 1
ATOM 2464 N N . SER A 1 324 ? 5.989 -37.146 18.368 1.00 77.73 384 SER A N 1
ATOM 2465 C CA . SER A 1 324 ? 7.289 -37.160 17.717 1.00 69.19 384 SER A CA 1
ATOM 2466 C C . SER A 1 324 ? 8.010 -38.485 17.972 1.00 68.94 384 SER A C 1
ATOM 2467 O O . SER A 1 324 ? 8.905 -38.866 17.214 1.00 70.12 384 SER A O 1
ATOM 2470 N N . LEU A 1 325 ? 7.606 -39.196 19.025 1.00 68.34 385 LEU A N 1
ATOM 2471 C CA . LEU A 1 325 ? 8.269 -40.457 19.401 1.00 69.70 385 LEU A CA 1
ATOM 2472 C C . LEU A 1 325 ? 7.333 -41.622 19.688 1.00 64.46 385 LEU A C 1
ATOM 2473 O O . LEU A 1 325 ? 7.386 -42.189 20.777 1.00 67.23 385 LEU A O 1
ATOM 2478 N N . PRO A 1 326 ? 6.495 -42.011 18.707 1.00 66.06 386 PRO A N 1
ATOM 2479 C CA . PRO A 1 326 ? 5.465 -43.027 18.983 1.00 72.34 386 PRO A CA 1
ATOM 2480 C C . PRO A 1 326 ? 6.027 -44.434 19.213 1.00 76.04 386 PRO A C 1
ATOM 2481 O O . PRO A 1 326 ? 5.329 -45.272 19.784 1.00 80.04 386 PRO A O 1
ATOM 2485 N N . GLU A 1 327 ? 7.261 -44.684 18.779 1.00 77.75 387 GLU A N 1
ATOM 2486 C CA . GLU A 1 327 ? 7.885 -46.005 18.906 1.00 84.12 387 GLU A CA 1
ATOM 2487 C C . GLU A 1 327 ? 8.249 -46.347 20.351 1.00 83.22 387 GLU A C 1
ATOM 2488 O O . GLU A 1 327 ? 8.758 -47.439 20.643 1.00 83.44 387 GLU A O 1
ATOM 2494 N N . LEU A 1 328 ? 7.985 -45.408 21.251 1.00 77.65 388 LEU A N 1
ATOM 2495 C CA . LEU A 1 328 ? 8.266 -45.615 22.660 1.00 75.39 388 LEU A CA 1
ATOM 2496 C C . LEU A 1 328 ? 7.016 -46.074 23.385 1.00 70.11 388 LEU A C 1
ATOM 2497 O O . LEU A 1 328 ? 6.019 -45.356 23.455 1.00 67.79 388 LEU A O 1
ATOM 2502 N N . GLU A 1 329 ? 7.070 -47.287 23.907 1.00 74.37 389 GLU A N 1
ATOM 2503 C CA . GLU A 1 329 ? 5.983 -47.818 24.704 1.00 75.19 389 GLU A CA 1
ATOM 2504 C C . GLU A 1 329 ? 6.532 -48.165 26.079 1.00 73.44 389 GLU A C 1
ATOM 2505 O O . GLU A 1 329 ? 7.609 -48.749 26.195 1.00 76.65 389 GLU A O 1
ATOM 2511 N N . LEU A 1 330 ? 5.803 -47.783 27.121 1.00 67.06 390 LEU A N 1
ATOM 2512 C CA . LEU A 1 330 ? 6.196 -48.101 28.492 1.00 62.23 390 LEU A CA 1
ATOM 2513 C C . LEU A 1 330 ? 4.989 -48.416 29.357 1.00 62.18 390 LEU A C 1
ATOM 2514 O O . LEU A 1 330 ? 3.962 -47.742 29.278 1.00 61.54 390 LEU A O 1
ATOM 2519 N N . PRO A 1 331 ? 5.117 -49.442 30.205 1.00 67.16 391 PRO A N 1
ATOM 2520 C CA . PRO A 1 331 ? 4.039 -49.756 31.141 1.00 67.76 391 PRO A CA 1
ATOM 2521 C C . PRO A 1 331 ? 3.844 -48.574 32.070 1.00 63.64 391 PRO A C 1
ATOM 2522 O O . PRO A 1 331 ? 4.807 -47.856 32.328 1.00 58.42 391 PRO A O 1
ATOM 2526 N N . THR A 1 332 ? 2.625 -48.369 32.557 1.00 65.64 392 THR A N 1
ATOM 2527 C CA . THR A 1 332 ? 2.395 -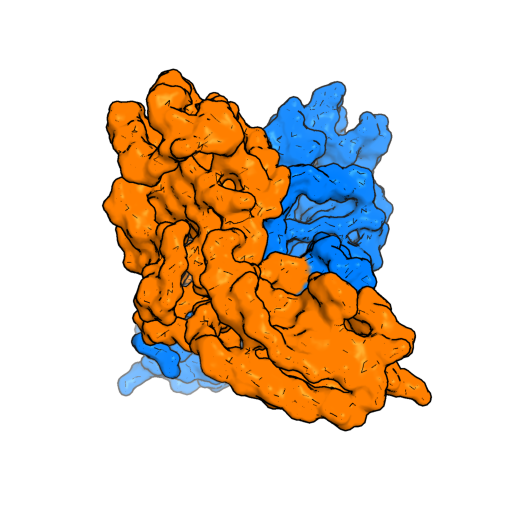47.359 33.580 1.00 64.93 392 THR A CA 1
ATOM 2528 C C . THR A 1 332 ? 1.176 -47.709 34.421 1.00 66.07 392 THR A C 1
ATOM 2529 O O . THR A 1 332 ? 0.497 -48.701 34.155 1.00 70.11 392 THR A O 1
ATOM 2533 N N . TYR A 1 333 ? 0.913 -46.899 35.441 1.00 63.14 393 TYR A N 1
ATOM 2534 C CA . TYR A 1 333 ? -0.297 -47.036 36.237 1.00 66.33 393 TYR A CA 1
ATOM 2535 C C . TYR A 1 333 ? -1.120 -45.752 36.191 1.00 65.55 393 TYR A C 1
ATOM 2536 O O . TYR A 1 333 ? -0.594 -44.649 36.395 1.00 60.90 393 TYR A O 1
ATOM 2545 N N . CYS A 1 334 ? -2.407 -45.898 35.896 1.00 66.98 394 CYS A N 1
ATOM 2546 C CA . CYS A 1 334 ? -3.325 -44.766 35.900 1.00 65.22 394 CYS A CA 1
ATOM 2547 C C . CYS A 1 334 ? -4.346 -44.937 37.010 1.00 67.62 394 CYS A C 1
ATOM 2548 O O . CYS A 1 334 ? -4.581 -46.052 37.495 1.00 72.60 394 CYS A O 1
ATOM 2551 N N . VAL A 1 335 ? -4.942 -43.825 37.423 1.00 64.70 395 VAL A N 1
ATOM 2552 C CA . VAL A 1 335 ? -6.137 -43.884 38.247 1.00 64.25 395 VAL A CA 1
ATOM 2553 C C . VAL A 1 335 ? -7.335 -43.486 37.387 1.00 67.47 395 VAL A C 1
ATOM 2554 O O . VAL A 1 335 ? -7.358 -42.398 36.792 1.00 67.08 395 VAL A O 1
ATOM 2558 N N . ALA A 1 336 ? -8.313 -44.386 37.294 1.00 61.87 396 ALA A N 1
ATOM 2559 C CA . ALA A 1 336 ? -9.498 -44.128 36.492 1.00 59.74 396 ALA A CA 1
ATOM 2560 C C . ALA A 1 336 ? -10.634 -43.653 37.388 1.00 68.18 396 ALA A C 1
ATOM 2561 O O . ALA A 1 336 ? -10.965 -44.308 38.380 1.00 70.88 396 ALA A O 1
ATOM 2563 N N . ILE A 1 337 ? -11.233 -42.517 37.045 1.00 69.03 397 ILE A N 1
ATOM 2564 C CA . ILE A 1 337 ? -12.375 -42.047 37.807 1.00 73.22 397 ILE A CA 1
ATOM 2565 C C . ILE A 1 337 ? -13.613 -41.836 36.939 1.00 78.84 397 ILE A C 1
ATOM 2566 O O . ILE A 1 337 ? -13.525 -41.537 35.746 1.00 76.28 397 ILE A O 1
ATOM 2571 N N . ARG A 1 338 ? -14.773 -42.013 37.552 1.00 87.15 398 ARG A N 1
ATOM 2572 C CA . ARG A 1 338 ? -16.027 -41.780 36.862 1.00 94.71 398 ARG A CA 1
ATOM 2573 C C . ARG A 1 338 ? -17.048 -41.302 37.879 1.00 103.19 398 ARG A C 1
ATOM 2574 O O . ARG A 1 338 ? -17.346 -41.995 38.851 1.00 102.28 398 ARG A O 1
ATOM 2582 N N . HIS A 1 339 ? -17.551 -40.091 37.677 1.00 119.89 399 HIS A N 1
ATOM 2583 C CA . HIS A 1 339 ? -18.635 -39.589 38.504 1.00 69.49 399 HIS A CA 1
ATOM 2584 C C . HIS A 1 339 ? -19.943 -40.161 37.974 1.00 71.88 399 HIS A C 1
ATOM 2585 O O . HIS A 1 339 ? -20.000 -40.664 36.850 1.00 80.95 399 HIS A O 1
ATOM 2592 N N . ASP A 1 340 ? -20.989 -40.111 38.787 1.00 136.75 400 ASP A N 1
ATOM 2593 C CA . ASP A 1 340 ? -22.295 -40.569 38.329 1.00 131.61 400 ASP A CA 1
ATOM 2594 C C . ASP A 1 340 ? -23.107 -39.398 37.787 1.00 127.41 400 ASP A C 1
ATOM 2595 O O . ASP A 1 340 ? -23.766 -39.516 36.752 1.00 129.88 400 ASP A O 1
ATOM 2600 N N . ARG A 1 341 ? -23.040 -38.266 38.481 1.00 120.19 401 ARG A N 1
ATOM 2601 C CA . ARG A 1 341 ? -23.692 -37.049 38.017 1.00 115.85 401 ARG A CA 1
ATOM 2602 C C . ARG A 1 341 ? -22.937 -36.493 36.819 1.00 106.71 401 ARG A C 1
ATOM 2603 O O . ARG A 1 341 ? -23.384 -36.608 35.675 1.00 105.44 401 ARG A O 1
ATOM 2611 N N . LEU A 1 342 ? -21.776 -35.908 37.087 1.00 98.83 402 LEU A N 1
ATOM 2612 C CA . LEU A 1 342 ? -21.004 -35.242 36.048 1.00 88.09 402 LEU A CA 1
ATOM 2613 C C . LEU A 1 342 ? -20.355 -36.215 35.066 1.00 87.55 402 LEU A C 1
ATOM 2614 O O . LEU A 1 342 ? -19.809 -37.246 35.461 1.00 92.09 402 LEU A O 1
ATOM 2619 N N . SER A 1 343 ? -20.438 -35.883 33.780 1.00 84.33 403 SER A N 1
ATOM 2620 C CA . SER A 1 343 ? -19.787 -36.671 32.736 1.00 84.56 403 SER A CA 1
ATOM 2621 C C . SER A 1 343 ? -18.304 -36.320 32.646 1.00 79.44 403 SER A C 1
ATOM 2622 O O . SER A 1 343 ? -17.869 -35.261 33.110 1.00 70.82 403 SER A O 1
ATOM 2625 N N . SER A 1 344 ? -17.537 -37.211 32.032 1.00 79.93 404 SER A N 1
ATOM 2626 C CA . SER A 1 344 ? -16.094 -37.040 31.929 1.00 71.69 404 SER A CA 1
ATOM 2627 C C . SER A 1 344 ? -15.690 -35.775 31.185 1.00 64.67 404 SER A C 1
ATOM 2628 O O . SER A 1 344 ? -14.774 -35.081 31.616 1.00 68.63 404 SER A O 1
ATOM 2631 N N . GLN A 1 345 ? -16.360 -35.482 30.072 1.00 60.83 405 GLN A N 1
ATOM 2632 C CA . GLN A 1 345 ? -16.072 -34.263 29.318 1.00 70.12 405 GLN A CA 1
ATOM 2633 C C . GLN A 1 345 ? -16.182 -33.036 30.209 1.00 69.37 405 GLN A C 1
ATOM 2634 O O . GLN A 1 345 ? -15.227 -32.260 30.336 1.00 70.73 405 GLN A O 1
ATOM 2640 N N . GLU A 1 346 ? -17.345 -32.880 30.835 1.00 68.01 406 GLU A N 1
ATOM 2641 C CA . GLU A 1 346 ? -17.605 -31.740 31.698 1.00 64.00 406 GLU A CA 1
ATOM 2642 C C . GLU A 1 346 ? -16.666 -31.690 32.891 1.00 63.14 406 GLU A C 1
ATOM 2643 O O . GLU A 1 346 ? -16.203 -30.608 33.275 1.00 62.84 406 GLU A O 1
ATOM 2649 N N . LEU A 1 347 ? -16.386 -32.854 33.473 1.00 64.28 407 LEU A N 1
ATOM 2650 C CA . LEU A 1 347 ? -15.444 -32.923 34.579 1.00 67.64 407 LEU A CA 1
ATOM 2651 C C . LEU A 1 347 ? -14.057 -32.480 34.106 1.00 66.53 407 LEU A C 1
ATOM 2652 O O . LEU A 1 347 ? -13.425 -31.616 34.732 1.00 65.45 407 LEU A O 1
ATOM 2657 N N . SER A 1 348 ? -13.611 -33.057 32.991 1.00 64.33 408 SER A N 1
ATOM 2658 C CA . SER A 1 348 ? -12.383 -32.638 32.321 1.00 62.94 408 SER A CA 1
ATOM 2659 C C . SER A 1 348 ? -12.317 -31.135 32.155 1.00 61.41 408 SER A C 1
ATOM 2660 O O . SER A 1 348 ? -11.309 -30.522 32.511 1.00 56.46 408 SER A O 1
ATOM 2663 N N . ARG A 1 349 ? -13.378 -30.540 31.606 1.00 60.69 409 ARG A N 1
ATOM 2664 C CA . ARG A 1 349 ? -13.376 -29.096 31.377 1.00 60.01 409 ARG A CA 1
ATOM 2665 C C . ARG A 1 349 ? -13.131 -28.339 32.676 1.00 62.24 409 ARG A C 1
ATOM 2666 O O . ARG A 1 349 ? -12.331 -27.400 32.708 1.00 53.42 409 ARG A O 1
ATOM 2674 N N . ARG A 1 350 ? -13.800 -28.767 33.746 1.00 63.80 410 ARG A N 1
ATOM 2675 C CA . ARG A 1 350 ? -13.653 -28.106 35.038 1.00 62.42 410 ARG A CA 1
ATOM 2676 C C . ARG A 1 350 ? -12.246 -28.226 35.636 1.00 58.31 410 ARG A C 1
ATOM 2677 O O . ARG A 1 350 ? -11.759 -27.286 36.271 1.00 58.97 410 ARG A O 1
ATOM 2685 N N . LEU A 1 351 ? -11.600 -29.372 35.425 1.00 57.53 411 LEU A N 1
ATOM 2686 C CA . LEU A 1 351 ? -10.229 -29.582 35.893 1.00 59.54 411 LEU A CA 1
ATOM 2687 C C . LEU A 1 351 ? -9.282 -28.587 35.214 1.00 57.66 411 LEU A C 1
ATOM 2688 O O . LEU A 1 351 ? -8.411 -27.998 35.855 1.00 56.09 411 LEU A O 1
ATOM 2693 N N . ARG A 1 352 ? -9.491 -28.365 33.921 1.00 54.60 412 ARG A N 1
ATOM 2694 C CA . ARG A 1 352 ? -8.668 -27.428 33.174 1.00 54.43 412 ARG A CA 1
ATOM 2695 C C . ARG A 1 352 ? -8.785 -25.969 33.635 1.00 63.09 412 ARG A C 1
ATOM 2696 O O . ARG A 1 352 ? -7.894 -25.154 33.363 1.00 69.58 412 ARG A O 1
ATOM 2704 N N . LEU A 1 353 ? -9.860 -25.639 34.345 1.00 62.98 413 LEU A N 1
ATOM 2705 C CA . LEU A 1 353 ? -10.067 -24.257 34.781 1.00 61.97 413 LEU A CA 1
ATOM 2706 C C . LEU A 1 353 ? -9.692 -24.040 36.251 1.00 63.31 413 LEU A C 1
ATOM 2707 O O . LEU A 1 353 ? -9.682 -22.909 36.738 1.00 66.75 413 LEU A O 1
ATOM 2712 N N . ALA A 1 354 ? -9.353 -25.128 36.940 1.00 60.99 414 ALA A N 1
ATOM 2713 C CA . ALA A 1 354 ? -8.896 -25.066 38.330 1.00 62.09 414 ALA A CA 1
ATOM 2714 C C . ALA A 1 354 ? -7.569 -24.314 38.492 1.00 69.72 414 ALA A C 1
ATOM 2715 O O . ALA A 1 354 ? -6.895 -23.982 37.509 1.00 69.61 414 ALA A O 1
ATOM 2717 N N . GLU A 1 355 ? -7.210 -24.043 39.744 1.00 76.14 415 GLU A N 1
ATOM 2718 C CA . GLU A 1 355 ? -5.954 -23.382 40.070 1.00 74.37 415 GLU A CA 1
ATOM 2719 C C . GLU A 1 355 ? -5.230 -24.216 41.103 1.00 76.63 415 GLU A C 1
ATOM 2720 O O . GLU A 1 355 ? -5.610 -24.218 42.272 1.00 86.41 415 GLU A O 1
ATOM 2726 N N . PRO A 1 356 ? -4.186 -24.938 40.679 1.00 66.09 416 PRO A N 1
ATOM 2727 C CA . PRO A 1 356 ? -3.675 -25.001 39.303 1.00 58.89 416 PRO A CA 1
ATOM 2728 C C . PRO A 1 356 ? -4.465 -25.965 38.416 1.00 53.92 416 PRO A C 1
ATOM 2729 O O . PRO A 1 356 ? -5.095 -26.899 38.928 1.00 54.75 416 PRO A O 1
ATOM 2733 N N . PRO A 1 357 ? -4.427 -25.737 37.093 1.00 52.87 417 PRO A N 1
ATOM 2734 C CA . PRO A 1 357 ? -5.161 -26.576 36.134 1.00 52.60 417 PRO A CA 1
ATOM 2735 C C . PRO A 1 357 ? -4.647 -28.008 36.131 1.00 51.34 417 PRO A C 1
ATOM 2736 O O . PRO A 1 357 ? -3.458 -28.243 36.377 1.00 48.80 417 PRO A O 1
ATOM 2740 N N . ILE A 1 358 ? -5.535 -28.949 35.833 1.00 52.03 418 ILE A N 1
ATOM 2741 C CA . ILE A 1 358 ? -5.178 -30.358 35.782 1.00 50.08 418 ILE A CA 1
ATOM 2742 C C . ILE A 1 358 ? -5.605 -30.916 34.431 1.00 53.93 418 ILE A C 1
ATOM 2743 O O . ILE A 1 358 ? -6.715 -30.652 33.962 1.00 67.17 418 ILE A O 1
ATOM 2748 N N . VAL A 1 359 ? -4.721 -31.669 33.791 1.00 43.99 419 VAL A N 1
ATOM 2749 C CA . VAL A 1 359 ? -4.980 -32.129 32.437 1.00 46.61 419 VAL A CA 1
ATOM 2750 C C . VAL A 1 359 ? -4.865 -33.647 32.396 1.00 53.61 419 VAL A C 1
ATOM 2751 O O . VAL A 1 359 ? -3.752 -34.190 32.396 1.00 53.63 419 VAL A O 1
ATOM 2755 N N . CYS A 1 360 ? -6.006 -34.333 32.380 1.00 59.10 420 CYS A N 1
ATOM 2756 C CA . CYS A 1 360 ? -5.993 -35.791 32.333 1.00 49.39 420 CYS A CA 1
ATOM 2757 C C . CYS A 1 360 ? -6.238 -36.242 30.902 1.00 48.65 420 CYS A C 1
ATOM 2758 O O . CYS A 1 360 ? -6.423 -35.408 30.007 1.00 54.64 420 CYS A O 1
ATOM 2761 N N . ARG A 1 361 ? -6.205 -37.546 30.664 1.00 79.76 421 ARG A N 1
ATOM 2762 C CA . ARG A 1 361 ? -6.725 -38.038 29.398 1.00 71.97 421 ARG A CA 1
ATOM 2763 C C . ARG A 1 361 ? -8.013 -38.818 29.622 1.00 69.24 421 ARG A C 1
ATOM 2764 O O . ARG A 1 361 ? -8.324 -39.203 30.748 1.00 68.36 421 ARG A O 1
ATOM 2772 N N . ILE A 1 362 ? -8.779 -39.002 28.553 1.00 70.26 422 ILE A N 1
ATOM 2773 C CA . ILE A 1 362 ? -10.066 -39.678 28.644 1.00 77.28 422 ILE A CA 1
ATOM 2774 C C . ILE A 1 362 ? -10.053 -40.965 27.820 1.00 84.59 422 ILE A C 1
ATOM 2775 O O . ILE A 1 362 ? -9.455 -41.023 26.741 1.00 86.08 422 ILE A O 1
ATOM 2780 N N . ARG A 1 363 ? -10.689 -42.002 28.351 1.00 87.62 423 ARG A N 1
ATOM 2781 C CA . ARG A 1 363 ? -10.831 -43.265 27.646 1.00 88.46 423 ARG A CA 1
ATOM 2782 C C . ARG A 1 363 ? -12.232 -43.777 27.906 1.00 92.25 423 ARG A C 1
ATOM 2783 O O . ARG A 1 363 ? -12.579 -44.066 29.054 1.00 90.33 423 ARG A O 1
ATOM 2791 N N . GLU A 1 364 ? -13.022 -43.875 26.835 1.00 97.67 424 GLU A N 1
ATOM 2792 C CA . GLU A 1 364 ? -14.431 -44.276 26.890 1.00 103.47 424 GLU A CA 1
ATOM 2793 C C . GLU A 1 364 ? -15.189 -43.712 28.089 1.00 102.51 424 GLU A C 1
ATOM 2794 O O . GLU A 1 364 ? -15.590 -44.470 28.981 1.00 107.23 424 GLU A O 1
ATOM 2800 N N . ASP A 1 365 ? -15.369 -42.393 28.113 1.00 94.94 425 ASP A N 1
ATOM 2801 C CA . ASP A 1 365 ? -16.174 -41.737 29.142 1.00 95.99 425 ASP A CA 1
ATOM 2802 C C . ASP A 1 365 ? -15.620 -41.973 30.553 1.00 88.45 425 ASP A C 1
ATOM 2803 O O . ASP A 1 365 ? -16.344 -41.877 31.545 1.00 89.56 425 ASP A O 1
ATOM 2808 N N . GLN A 1 366 ? -14.333 -42.283 30.639 1.00 84.73 426 GLN A N 1
ATOM 2809 C CA . GLN A 1 366 ? -13.661 -42.342 31.928 1.00 83.20 426 GLN A CA 1
ATOM 2810 C C . GLN A 1 366 ? -12.444 -41.416 31.942 1.00 75.18 426 GLN A C 1
ATOM 2811 O O . GLN A 1 366 ? -11.808 -41.207 30.910 1.00 70.57 426 GLN A O 1
ATOM 2817 N N . LEU A 1 367 ? -12.134 -40.843 33.101 1.00 73.43 427 LEU A N 1
ATOM 2818 C CA . LEU A 1 367 ? -10.936 -40.013 33.226 1.00 70.52 427 LEU A CA 1
ATOM 2819 C C . LEU A 1 367 ? -9.766 -40.839 33.725 1.00 67.55 427 LEU A C 1
ATOM 2820 O O . LEU A 1 367 ? -9.900 -41.598 34.691 1.00 59.56 427 LEU A O 1
ATOM 2825 N N . LEU A 1 368 ? -8.623 -40.685 33.060 1.00 64.38 428 LEU A N 1
ATOM 2826 C CA . LEU A 1 368 ? -7.399 -41.351 33.485 1.00 66.34 428 LEU A CA 1
ATOM 2827 C C . LEU A 1 368 ? -6.364 -40.347 33.999 1.00 62.44 428 LEU A C 1
ATOM 2828 O O . LEU A 1 368 ? -6.071 -39.327 33.364 1.00 57.41 428 LEU A O 1
ATOM 2833 N N . PHE A 1 369 ? -5.831 -40.653 35.171 1.00 67.12 429 PHE A N 1
ATOM 2834 C CA . PHE A 1 369 ? -4.738 -39.900 35.739 1.00 62.75 429 PHE A CA 1
ATOM 2835 C C . PHE A 1 369 ? -3.508 -40.785 35.682 1.00 62.56 429 PHE A C 1
ATOM 2836 O O . PHE A 1 369 ? -3.314 -41.657 36.532 1.00 63.08 429 PHE A O 1
ATOM 2844 N N . ASP A 1 370 ? -2.706 -40.572 34.643 1.00 57.74 430 ASP A N 1
ATOM 2845 C CA . ASP A 1 370 ? -1.479 -41.338 34.436 1.00 63.38 430 ASP A CA 1
ATOM 2846 C C . ASP A 1 370 ? -0.345 -40.800 35.317 1.00 64.12 430 ASP A C 1
ATOM 2847 O O . ASP A 1 370 ? 0.044 -39.626 35.226 1.00 65.17 430 ASP A O 1
ATOM 2860 N N . ARG A 1 372 ? 2.855 -41.425 35.438 1.00 57.15 432 ARG A N 1
ATOM 2861 C CA . ARG A 1 372 ? 4.170 -41.226 34.851 1.00 52.36 432 ARG A CA 1
ATOM 2862 C C . ARG A 1 372 ? 4.571 -39.748 34.862 1.00 60.60 432 ARG A C 1
ATOM 2863 O O . ARG A 1 372 ? 5.742 -39.416 35.069 1.00 54.78 432 ARG A O 1
ATOM 2871 N N . THR A 1 373 ? 3.594 -38.865 34.660 1.00 59.14 433 THR A N 1
ATOM 2872 C CA . THR A 1 373 ? 3.881 -37.433 34.567 1.00 49.46 433 THR A CA 1
ATOM 2873 C C . THR A 1 373 ? 3.393 -36.617 35.766 1.00 50.23 433 THR A C 1
ATOM 2874 O O . THR A 1 373 ? 3.631 -35.414 35.843 1.00 51.38 433 THR A O 1
ATOM 2878 N N . VAL A 1 374 ? 2.699 -37.261 36.697 1.00 51.12 434 VAL A N 1
ATOM 2879 C CA . VAL A 1 374 ? 2.238 -36.552 37.883 1.00 52.71 434 VAL A CA 1
ATOM 2880 C C . VAL A 1 374 ? 3.324 -36.644 38.946 1.00 59.07 434 VAL A C 1
ATOM 2881 O O . VAL A 1 374 ? 3.928 -37.702 39.132 1.00 62.40 434 VAL A O 1
ATOM 2885 N N . PHE A 1 375 ? 3.602 -35.531 39.615 1.00 58.80 435 PHE A N 1
ATOM 2886 C CA . PHE A 1 375 ? 4.622 -35.505 40.654 1.00 51.17 435 PHE A CA 1
ATOM 2887 C C . PHE A 1 375 ? 3.919 -35.809 41.955 1.00 59.05 435 PHE A C 1
ATOM 2888 O O . PHE A 1 375 ? 2.829 -35.278 42.198 1.00 62.52 435 PHE A O 1
ATOM 2896 N N . HIS A 1 376 ? 4.531 -36.657 42.786 1.00 63.35 436 HIS A N 1
ATOM 2897 C CA . HIS A 1 376 ? 3.885 -37.162 44.003 1.00 61.78 436 HIS A CA 1
ATOM 2898 C C . HIS A 1 376 ? 3.444 -36.046 44.939 1.00 63.85 436 HIS A C 1
ATOM 2899 O O . HIS A 1 376 ? 2.476 -36.194 45.687 1.00 74.17 436 HIS A O 1
ATOM 2906 N N . GLU A 1 377 ? 4.146 -34.925 44.860 1.00 65.85 437 GLU A N 1
ATOM 2907 C CA . GLU A 1 377 ? 3.822 -33.724 45.616 1.00 73.56 437 GLU A CA 1
ATOM 2908 C C . GLU A 1 377 ? 2.493 -33.086 45.197 1.00 75.28 437 GLU A C 1
ATOM 2909 O O . GLU A 1 377 ? 1.887 -32.355 45.973 1.00 81.78 437 GLU A O 1
ATOM 2915 N N . ASP A 1 378 ? 2.031 -33.384 43.983 1.00 74.90 438 ASP A N 1
ATOM 2916 C CA . ASP A 1 378 ? 0.810 -32.778 43.442 1.00 72.32 438 ASP A CA 1
ATOM 2917 C C . ASP A 1 378 ? -0.467 -33.543 43.800 1.00 73.00 438 ASP A C 1
ATOM 2918 O O . ASP A 1 378 ? -1.571 -33.012 43.663 1.00 74.08 438 ASP A O 1
ATOM 2923 N N . LEU A 1 379 ? -0.323 -34.795 44.225 1.00 69.29 439 LEU A N 1
ATOM 2924 C CA . LEU A 1 379 ? -1.483 -35.658 44.424 1.00 67.38 439 LEU A CA 1
ATOM 2925 C C . LEU A 1 379 ? -2.518 -35.011 45.332 1.00 67.43 439 LEU A C 1
ATOM 2926 O O . LEU A 1 379 ? -3.730 -35.175 45.133 1.00 63.20 439 LEU A O 1
ATOM 2931 N N . LYS A 1 380 ? -2.027 -34.252 46.305 1.00 70.15 440 LYS A N 1
ATOM 2932 C CA . LYS A 1 380 ? -2.881 -33.502 47.213 1.00 73.60 440 LYS A CA 1
ATOM 2933 C C . LYS A 1 380 ? -3.773 -32.544 46.446 1.00 70.11 440 LYS A C 1
ATOM 2934 O O . LYS A 1 380 ? -4.986 -32.501 46.658 1.00 68.81 440 LYS A O 1
ATOM 2940 N N . THR A 1 381 ? -3.160 -31.776 45.551 1.00 67.83 441 THR A N 1
ATOM 2941 C CA . THR A 1 381 ? -3.881 -30.775 44.778 1.00 66.53 441 THR A CA 1
ATOM 2942 C C . THR A 1 381 ? -5.014 -31.407 43.974 1.00 62.96 441 THR A C 1
ATOM 2943 O O . THR A 1 381 ? -6.127 -30.870 43.931 1.00 60.40 441 THR A O 1
ATOM 2947 N N . ILE A 1 382 ? -4.727 -32.559 43.365 1.00 60.38 442 ILE A N 1
ATOM 2948 C CA . ILE A 1 382 ? -5.728 -33.298 42.600 1.00 59.66 442 ILE A CA 1
ATOM 2949 C C . ILE A 1 382 ? -6.936 -33.671 43.469 1.00 62.25 442 ILE A C 1
ATOM 2950 O O . ILE A 1 382 ? -8.088 -33.451 43.073 1.00 65.18 442 ILE A O 1
ATOM 2955 N N . LYS A 1 383 ? -6.677 -34.219 44.652 1.00 59.46 443 LYS A N 1
ATOM 2956 C CA . LYS A 1 383 ? -7.751 -34.489 45.601 1.00 69.01 443 LYS A CA 1
ATOM 2957 C C . LYS A 1 383 ? -8.495 -33.202 45.960 1.00 70.15 443 LYS A C 1
ATOM 2958 O O . LYS A 1 383 ? -9.711 -33.100 45.761 1.00 70.95 443 LYS A O 1
ATOM 2964 N N . LYS A 1 384 ? -7.748 -32.220 46.463 1.00 66.38 444 LYS A N 1
ATOM 2965 C CA . LYS A 1 384 ? -8.320 -30.982 46.981 1.00 76.00 444 LYS A CA 1
ATOM 2966 C C . LYS A 1 384 ? -9.188 -3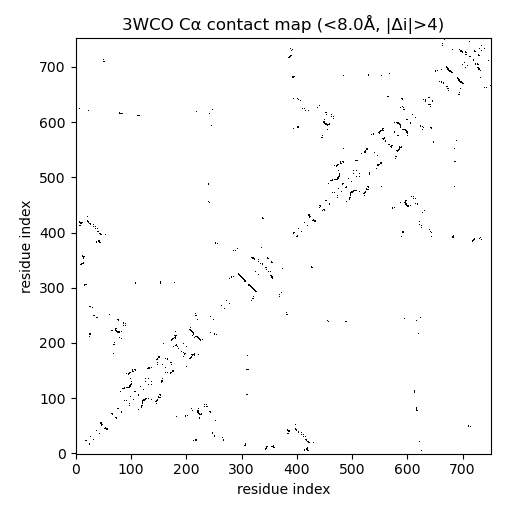0.298 45.924 1.00 83.56 444 LYS A C 1
ATOM 2967 O O . LYS A 1 384 ? -10.165 -29.617 46.246 1.00 89.29 444 LYS A O 1
ATOM 2973 N N . THR A 1 385 ? -8.840 -30.521 44.659 1.00 80.84 445 THR A N 1
ATOM 2974 C CA . THR A 1 385 ? -9.545 -29.913 43.537 1.00 74.14 445 THR A CA 1
ATOM 2975 C C . THR A 1 385 ? -10.800 -30.704 43.156 1.00 69.67 445 THR A C 1
ATOM 2976 O O . THR A 1 385 ? -11.844 -30.124 42.851 1.00 62.84 445 THR A O 1
ATOM 2980 N N . LEU A 1 386 ? -10.688 -32.028 43.168 1.00 71.72 446 LEU A N 1
ATOM 2981 C CA . LEU A 1 386 ? -11.794 -32.881 42.763 1.00 73.25 446 LEU A CA 1
ATOM 2982 C C . LEU A 1 386 ? -12.915 -32.820 43.779 1.00 81.90 446 LEU A C 1
ATOM 2983 O O . LEU A 1 386 ? -14.093 -32.932 43.421 1.00 84.23 446 LEU A O 1
ATOM 2988 N N . GLN A 1 387 ? -12.553 -32.631 45.045 1.00 83.57 447 GLN A N 1
ATOM 2989 C CA . GLN A 1 387 ? -13.562 -32.534 46.091 1.00 84.14 447 GLN A CA 1
ATOM 2990 C C . GLN A 1 387 ? -14.365 -31.240 45.958 1.00 82.84 447 GLN A C 1
ATOM 2991 O O . GLN A 1 387 ? -15.580 -31.231 46.159 1.00 84.01 447 GLN A O 1
ATOM 2997 N N . GLU A 1 388 ? -13.695 -30.156 45.591 1.00 81.72 448 GLU A N 1
ATOM 2998 C CA . GLU A 1 388 ? -14.382 -28.881 45.440 1.00 83.25 448 GLU A CA 1
ATOM 2999 C C . GLU A 1 388 ? -15.329 -28.893 44.239 1.00 79.85 448 GLU A C 1
ATOM 3000 O O . GLU A 1 388 ? -16.479 -28.460 44.337 1.00 81.51 448 GLU A O 1
ATOM 3006 N N . LEU A 1 389 ? -14.849 -29.424 43.120 1.00 69.21 449 LEU A N 1
ATOM 3007 C CA . LEU A 1 389 ? -15.672 -29.577 41.928 1.00 70.59 449 LEU A CA 1
ATOM 3008 C C . LEU A 1 389 ? -16.810 -30.593 42.103 1.00 74.90 449 LEU A C 1
ATOM 3009 O O . LEU A 1 389 ? -17.714 -30.667 41.270 1.00 76.61 449 LEU A O 1
ATOM 3014 N N . LEU A 1 390 ? -16.767 -31.367 43.184 1.00 77.36 450 LEU A N 1
ATOM 3015 C CA . LEU A 1 390 ? -17.744 -32.425 43.399 1.00 86.41 450 LEU A CA 1
ATOM 3016 C C . LEU A 1 390 ? -18.218 -32.435 44.854 1.00 104.11 450 LEU A C 1
ATOM 3017 O O . LEU A 1 390 ? -18.251 -33.483 45.501 1.00 109.33 450 LEU A O 1
ATOM 3022 N N . SER A 1 391 ? -18.596 -31.266 45.361 1.00 115.07 451 SER A N 1
ATOM 3023 C CA . SER A 1 391 ? -18.944 -31.118 46.773 1.00 130.36 451 SER A CA 1
ATOM 3024 C C . SER A 1 391 ? -20.449 -31.189 47.050 1.00 152.55 451 SER A C 1
ATOM 3025 O O . SER A 1 391 ? -21.214 -31.755 46.265 1.00 153.06 451 SER A O 1
ATOM 3028 N N . ILE A 1 392 ? -20.861 -30.630 48.186 1.00 173.81 452 ILE A N 1
ATOM 3029 C CA . ILE A 1 392 ? -22.272 -30.565 48.559 1.00 111.11 452 ILE A CA 1
ATOM 3030 C C . ILE A 1 392 ? -22.611 -29.168 49.082 1.00 111.19 452 ILE A C 1
ATOM 3031 O O . ILE A 1 392 ? -22.335 -28.838 50.236 1.00 113.21 452 ILE A O 1
ATOM 3037 N N . SER B 1 3 ? 38.730 -31.595 39.896 1.00 126.64 63 SER B N 1
ATOM 3038 C CA . SER B 1 3 ? 37.580 -32.329 40.408 1.00 122.66 63 SER B CA 1
ATOM 3039 C C . SER B 1 3 ? 36.318 -31.917 39.670 1.00 111.49 63 SER B C 1
ATOM 3040 O O . SER B 1 3 ? 35.731 -32.705 38.922 1.00 115.58 63 SER B O 1
ATOM 3043 N N . LEU B 1 4 ? 35.898 -30.676 39.894 1.00 96.08 64 LEU B N 1
ATOM 3044 C CA . LEU B 1 4 ? 34.659 -30.200 39.312 1.00 78.63 64 LEU B CA 1
ATOM 3045 C C . LEU B 1 4 ? 34.941 -29.048 38.355 1.00 79.51 64 LEU B C 1
ATOM 3046 O O . LEU B 1 4 ? 35.627 -28.086 38.695 1.00 78.64 64 LEU B O 1
ATOM 3059 N N . LYS B 1 6 ? 33.942 -25.825 36.042 1.00 57.68 66 LYS B N 1
ATOM 3060 C CA . LYS B 1 6 ? 33.054 -24.693 36.180 1.00 54.38 66 LYS B CA 1
ATOM 3061 C C . LYS B 1 6 ? 32.547 -24.341 34.781 1.00 50.78 66 LYS B C 1
ATOM 3062 O O . LYS B 1 6 ? 33.212 -24.619 33.777 1.00 50.09 66 LYS B O 1
ATOM 3068 N N . PRO B 1 7 ? 31.331 -23.794 34.701 1.00 45.74 67 PRO B N 1
ATOM 3069 C CA . PRO B 1 7 ? 30.762 -23.566 33.364 1.00 42.27 67 PRO B CA 1
ATOM 3070 C C . PRO B 1 7 ? 31.451 -22.441 32.598 1.00 46.87 67 PRO B C 1
ATOM 3071 O O . PRO B 1 7 ? 32.019 -21.516 33.196 1.00 46.17 67 PRO B O 1
ATOM 3075 N N . ASN B 1 8 ? 31.412 -22.530 31.276 1.00 48.23 68 ASN B N 1
ATOM 3076 C CA . ASN B 1 8 ? 31.991 -21.489 30.439 1.00 36.98 68 ASN B CA 1
ATOM 3077 C C . ASN B 1 8 ? 31.233 -20.170 30.537 1.00 39.69 68 ASN B C 1
ATOM 3078 O O . ASN B 1 8 ? 31.839 -19.096 30.511 1.00 42.90 68 ASN B O 1
ATOM 3083 N N . ILE B 1 9 ? 29.908 -20.241 30.616 1.00 33.63 69 ILE B N 1
ATOM 3084 C CA . ILE B 1 9 ? 29.105 -19.017 30.650 1.00 34.65 69 ILE B CA 1
ATOM 3085 C C . ILE B 1 9 ? 29.108 -18.500 32.079 1.00 31.24 69 ILE B C 1
ATOM 3086 O O . ILE B 1 9 ? 28.875 -19.282 33.003 1.00 40.57 69 ILE B O 1
ATOM 3091 N N . LYS B 1 10 ? 29.395 -17.216 32.289 1.00 33.64 70 LYS B N 1
ATOM 3092 C CA . LYS B 1 10 ? 29.535 -16.727 33.671 1.00 42.25 70 LYS B CA 1
ATOM 3093 C C . LYS B 1 10 ? 29.013 -15.332 33.908 1.00 36.67 70 LYS B C 1
ATOM 3094 O O . LYS B 1 10 ? 28.973 -14.495 33.000 1.00 39.45 70 LYS B O 1
ATOM 3100 N N . ARG B 1 11 ? 28.608 -15.071 35.140 1.00 40.36 71 ARG B N 1
ATOM 3101 C CA . ARG B 1 11 ? 28.241 -13.707 35.503 1.00 42.93 71 ARG B CA 1
ATOM 3102 C C . ARG B 1 11 ? 29.461 -12.794 35.373 1.00 40.27 71 ARG B C 1
ATOM 3103 O O . ARG B 1 11 ? 30.599 -13.200 35.647 1.00 40.81 71 ARG B O 1
ATOM 3111 N N . VAL B 1 12 ? 29.223 -11.557 34.963 1.00 40.59 72 VAL B N 1
ATOM 3112 C CA . VAL B 1 12 ? 30.306 -10.626 34.731 1.00 44.42 72 VAL B CA 1
ATOM 3113 C C . VAL B 1 12 ? 29.931 -9.243 35.251 1.00 45.63 72 VAL B C 1
ATOM 3114 O O . VAL B 1 12 ? 28.811 -8.787 35.046 1.00 43.71 72 VAL B O 1
ATOM 3118 N N . ILE B 1 13 ? 30.855 -8.577 35.933 1.00 44.90 73 ILE B N 1
ATOM 3119 C CA . ILE B 1 13 ? 30.609 -7.196 36.317 1.00 43.30 73 ILE B CA 1
ATOM 3120 C C . ILE B 1 13 ? 30.914 -6.302 35.133 1.00 44.39 73 ILE B C 1
ATOM 3121 O O . ILE B 1 13 ? 32.046 -6.262 34.640 1.00 40.88 73 ILE B O 1
ATOM 3126 N N . ASN B 1 14 ? 29.877 -5.608 34.672 1.00 45.47 74 ASN B N 1
ATOM 3127 C CA . ASN B 1 14 ? 29.959 -4.737 33.510 1.00 44.76 74 ASN B CA 1
ATOM 3128 C C . ASN B 1 14 ? 30.248 -3.296 33.947 1.00 45.51 74 ASN B C 1
ATOM 3129 O O . ASN B 1 14 ? 29.349 -2.594 34.405 1.00 42.50 74 ASN B O 1
ATOM 3134 N N . ALA B 1 15 ? 31.494 -2.856 33.807 1.00 39.57 75 ALA B N 1
ATOM 3135 C CA . ALA B 1 15 ? 31.843 -1.472 34.145 1.00 39.24 75 ALA B CA 1
ATOM 3136 C C . ALA B 1 15 ? 32.128 -0.635 32.898 1.00 40.64 75 ALA B C 1
ATOM 3137 O O . ALA B 1 15 ? 32.801 0.394 32.981 1.00 45.09 75 ALA B O 1
ATOM 3139 N N . THR B 1 16 ? 31.629 -1.070 31.746 1.00 35.14 76 THR B N 1
ATOM 3140 C CA . THR B 1 16 ? 31.902 -0.360 30.508 1.00 38.20 76 THR B CA 1
ATOM 3141 C C . THR B 1 16 ? 30.977 0.837 30.377 1.00 43.27 76 THR B C 1
ATOM 3142 O O . THR B 1 16 ? 31.211 1.710 29.556 1.00 40.33 76 THR B O 1
ATOM 3146 N N . GLY B 1 17 ? 29.909 0.859 31.162 1.00 41.78 77 GLY B N 1
ATOM 3147 C CA . GLY B 1 17 ? 28.907 1.902 31.023 1.00 32.70 77 GLY B CA 1
ATOM 3148 C C . GLY B 1 17 ? 27.874 1.640 29.942 1.00 37.10 77 GLY B C 1
ATOM 3149 O O . GLY B 1 17 ? 26.880 2.355 29.828 1.00 44.53 77 GLY B O 1
ATOM 3150 N N . VAL B 1 18 ? 28.083 0.606 29.140 1.00 38.70 78 VAL B N 1
ATOM 3151 C CA . VAL B 1 18 ? 27.120 0.326 28.080 1.00 44.02 78 VAL B CA 1
ATOM 3152 C C . VAL B 1 18 ? 25.988 -0.548 28.597 1.00 43.87 78 VAL B C 1
ATOM 3153 O O . VAL B 1 18 ? 26.200 -1.699 28.969 1.00 46.04 78 VAL B O 1
ATOM 3157 N N . VAL B 1 19 ? 24.787 0.010 28.626 1.00 43.71 79 VAL B N 1
ATOM 3158 C CA . VAL B 1 19 ? 23.641 -0.640 29.240 1.00 42.69 79 VAL B CA 1
ATOM 3159 C C . VAL B 1 19 ? 23.140 -1.766 28.334 1.00 44.97 79 VAL B C 1
ATOM 3160 O O . VAL B 1 19 ? 22.952 -2.896 28.781 1.00 43.92 79 VAL B O 1
ATOM 3164 N N . ILE B 1 20 ? 22.932 -1.443 27.060 1.00 50.28 80 ILE B N 1
ATOM 3165 C CA . ILE B 1 20 ? 22.577 -2.433 26.058 1.00 49.64 80 ILE B CA 1
ATOM 3166 C C . ILE B 1 20 ? 23.853 -2.967 25.437 1.00 51.60 80 ILE B C 1
ATOM 3167 O O . ILE B 1 20 ? 24.153 -2.673 24.275 1.00 55.26 80 ILE B O 1
ATOM 3172 N N . ASN B 1 21 ? 24.610 -3.745 26.202 1.00 41.09 81 ASN B N 1
ATOM 3173 C CA . ASN B 1 21 ? 25.877 -4.252 25.699 1.00 38.12 81 ASN B CA 1
ATOM 3174 C C . ASN B 1 21 ? 25.734 -5.653 25.107 1.00 38.42 81 ASN B C 1
ATOM 3175 O O . ASN B 1 21 ? 25.556 -6.630 25.843 1.00 39.42 81 ASN B O 1
ATOM 3180 N N . THR B 1 22 ? 25.834 -5.761 23.790 1.00 39.46 82 THR B N 1
ATOM 3181 C CA . THR B 1 22 ? 25.638 -7.051 23.143 1.00 44.50 82 THR B CA 1
ATOM 3182 C C . THR B 1 22 ? 26.677 -8.079 23.578 1.00 42.25 82 THR B C 1
ATOM 3183 O O . THR B 1 22 ? 26.301 -9.208 23.962 1.00 44.79 82 THR B O 1
ATOM 3187 N N . ASN B 1 23 ? 27.957 -7.702 23.551 1.00 38.11 83 ASN B N 1
ATOM 3188 C CA . ASN B 1 23 ? 29.014 -8.603 24.026 1.00 39.31 83 ASN B CA 1
ATOM 3189 C C . ASN B 1 23 ? 28.662 -9.214 25.382 1.00 38.92 83 ASN B C 1
ATOM 3190 O O . ASN B 1 23 ? 28.973 -10.376 25.653 1.00 34.23 83 ASN B O 1
ATOM 3195 N N . LEU B 1 24 ? 27.993 -8.437 26.228 1.00 34.23 84 LEU B N 1
ATOM 3196 C CA . LEU B 1 24 ? 27.798 -8.866 27.595 1.00 40.64 84 LEU B CA 1
ATOM 3197 C C . LEU B 1 24 ? 26.349 -9.284 27.908 1.00 42.43 84 LEU B C 1
ATOM 3198 O O . LEU B 1 24 ? 25.965 -9.376 29.086 1.00 42.04 84 LEU B O 1
ATOM 3203 N N . GLY B 1 25 ? 25.556 -9.539 26.868 1.00 36.86 85 GLY B N 1
ATOM 3204 C CA . GLY B 1 25 ? 24.218 -10.093 27.053 1.00 39.85 85 GLY B CA 1
ATOM 3205 C C . GLY B 1 25 ? 22.999 -9.179 26.936 1.00 40.46 85 GLY B C 1
ATOM 3206 O O . GLY B 1 25 ? 21.879 -9.637 27.159 1.00 39.32 85 GLY B O 1
ATOM 3207 N N . ARG B 1 26 ? 23.193 -7.909 26.581 1.00 41.34 86 ARG B N 1
ATOM 3208 C CA . ARG B 1 26 ? 22.078 -6.953 26.504 1.00 38.03 86 ARG B CA 1
ATOM 3209 C C . ARG B 1 26 ? 21.311 -6.857 27.822 1.00 33.90 86 ARG B C 1
ATOM 3210 O O . ARG B 1 26 ? 21.903 -6.860 28.893 1.00 37.33 86 ARG B O 1
ATOM 3218 N N . ALA B 1 27 ? 19.993 -6.756 27.734 1.00 34.31 87 ALA B N 1
ATOM 3219 C CA . ALA B 1 27 ? 19.172 -6.502 28.924 1.00 47.23 87 ALA B CA 1
ATOM 3220 C C . ALA B 1 27 ? 19.260 -7.599 29.971 1.00 43.93 87 ALA B C 1
ATOM 3221 O O . ALA B 1 27 ? 18.956 -8.753 29.689 1.00 45.50 87 ALA B O 1
ATOM 3223 N N . PRO B 1 28 ? 19.653 -7.216 31.191 1.00 40.92 88 PRO B N 1
ATOM 3224 C CA . PRO B 1 28 ? 19.512 -8.105 32.347 1.00 35.06 88 PRO B CA 1
ATOM 3225 C C . PRO B 1 28 ? 18.040 -8.163 32.694 1.00 38.02 88 PRO B C 1
ATOM 3226 O O . PRO B 1 28 ? 17.309 -7.242 32.320 1.00 42.73 88 PRO B O 1
ATOM 3230 N N . LEU B 1 29 ? 17.615 -9.206 33.398 1.00 35.30 89 LEU B N 1
ATOM 3231 C CA . LEU B 1 29 ? 16.221 -9.343 33.786 1.00 42.55 89 LEU B CA 1
ATOM 3232 C C . LEU B 1 29 ? 16.143 -9.241 35.298 1.00 47.27 89 LEU B C 1
ATOM 3233 O O . LEU B 1 29 ? 17.083 -9.643 35.986 1.00 49.26 89 LEU B O 1
ATOM 3238 N N . SER B 1 30 ? 15.040 -8.702 35.815 1.00 48.65 90 SER B N 1
ATOM 3239 C CA . SER B 1 30 ? 14.847 -8.588 37.262 1.00 47.16 90 SER B CA 1
ATOM 3240 C C . SER B 1 30 ? 14.486 -9.938 37.848 1.00 48.08 90 SER B C 1
ATOM 3241 O O . SER B 1 30 ? 14.084 -10.859 37.119 1.00 45.95 90 SER B O 1
ATOM 3244 N N . LYS B 1 31 ? 14.626 -10.047 39.165 1.00 51.98 91 LYS B N 1
ATOM 3245 C CA . LYS B 1 31 ? 14.254 -11.252 39.882 1.00 53.61 91 LYS B CA 1
ATOM 3246 C C . LYS B 1 31 ? 12.800 -11.605 39.593 1.00 48.74 91 LYS B C 1
ATOM 3247 O O . LYS B 1 31 ? 12.474 -12.764 39.349 1.00 52.45 91 LYS B O 1
ATOM 3253 N N . ASP B 1 32 ? 11.929 -10.605 39.586 1.00 50.55 92 ASP B N 1
ATOM 3254 C CA . ASP B 1 32 ? 10.519 -10.859 39.328 1.00 59.01 92 ASP B CA 1
ATOM 3255 C C . ASP B 1 32 ? 10.286 -11.508 37.968 1.00 55.38 92 ASP B C 1
ATOM 3256 O O . ASP B 1 32 ? 9.527 -12.468 37.855 1.00 53.62 92 ASP B O 1
ATOM 3261 N N . VAL B 1 33 ? 10.953 -11.009 36.937 1.00 50.26 93 VAL B N 1
ATOM 3262 C CA . VAL B 1 33 ? 10.817 -11.642 35.648 1.00 40.96 93 VAL B CA 1
ATOM 3263 C C . VAL B 1 33 ? 11.409 -13.064 35.697 1.00 45.99 93 VAL B C 1
ATOM 3264 O O . VAL B 1 33 ? 10.839 -13.995 35.134 1.00 45.70 93 VAL B O 1
ATOM 3268 N N . ILE B 1 34 ? 12.520 -13.243 36.402 1.00 44.77 94 ILE B N 1
ATOM 3269 C CA . ILE B 1 34 ? 13.200 -14.540 36.395 1.00 45.76 94 ILE B CA 1
ATOM 3270 C C . ILE B 1 34 ? 12.414 -15.599 37.162 1.00 43.44 94 ILE B C 1
ATOM 3271 O O . ILE B 1 34 ? 12.318 -16.743 36.710 1.00 38.70 94 ILE B O 1
ATOM 3276 N N . ASN B 1 35 ? 11.846 -15.213 38.306 1.00 40.01 95 ASN B N 1
ATOM 3277 C CA . ASN B 1 35 ? 11.033 -16.121 39.110 1.00 48.70 95 ASN B CA 1
ATOM 3278 C C . ASN B 1 35 ? 9.859 -16.682 38.323 1.00 51.41 95 ASN B C 1
ATOM 3279 O O . ASN B 1 35 ? 9.535 -17.862 38.428 1.00 52.71 95 ASN B O 1
ATOM 3284 N N . PHE B 1 36 ? 9.230 -15.833 37.524 1.00 49.93 96 PHE B N 1
ATOM 3285 C CA . PHE B 1 36 ? 8.151 -16.298 36.687 1.00 48.07 96 PHE B CA 1
ATOM 3286 C C . PHE B 1 36 ? 8.679 -17.295 35.657 1.00 54.15 96 PHE B C 1
ATOM 3287 O O . PHE B 1 36 ? 8.045 -18.325 35.399 1.00 59.18 96 PHE B O 1
ATOM 3295 N N . ILE B 1 37 ? 9.842 -17.000 35.079 1.00 41.84 97 ILE B N 1
ATOM 3296 C CA . ILE B 1 37 ? 10.427 -17.895 34.080 1.00 40.57 97 ILE B CA 1
ATOM 3297 C C . ILE B 1 37 ? 10.730 -19.256 34.719 1.00 44.87 97 ILE B C 1
ATOM 3298 O O . ILE B 1 37 ? 10.577 -20.304 34.089 1.00 40.47 97 ILE B O 1
ATOM 3303 N N . SER B 1 38 ? 11.130 -19.226 35.982 1.00 40.81 98 SER B N 1
ATOM 3304 C CA . SER B 1 38 ? 11.443 -20.427 36.718 1.00 48.03 98 SER B CA 1
ATOM 3305 C C . SER B 1 38 ? 10.194 -21.246 37.030 1.00 49.84 98 SER B C 1
ATOM 3306 O O . SER B 1 38 ? 10.227 -22.470 36.974 1.00 52.31 98 SER B O 1
ATOM 3309 N N . GLU B 1 39 ? 9.104 -20.568 37.370 1.00 48.92 99 GLU B N 1
ATOM 3310 C CA . GLU B 1 39 ? 7.865 -21.249 37.686 1.00 47.34 99 GLU B CA 1
ATOM 3311 C C . GLU B 1 39 ? 7.418 -22.042 36.466 1.00 50.26 99 GLU B C 1
ATOM 3312 O O . GLU B 1 39 ? 7.252 -23.266 36.522 1.00 51.08 99 GLU B O 1
ATOM 3318 N N . ILE B 1 40 ? 7.256 -21.340 35.354 1.00 48.04 100 ILE B N 1
ATOM 3319 C CA . ILE B 1 40 ? 6.862 -21.971 34.103 1.00 46.92 100 ILE B CA 1
ATOM 3320 C C . ILE B 1 40 ? 7.823 -23.089 33.656 1.00 45.74 100 ILE B C 1
ATOM 3321 O O . ILE B 1 40 ? 7.397 -24.136 33.154 1.00 50.68 100 ILE B O 1
ATOM 3326 N N . ALA B 1 41 ? 9.116 -22.898 33.850 1.00 42.57 101 ALA B N 1
ATOM 3327 C CA . ALA B 1 41 ? 10.055 -23.899 33.332 1.00 44.41 101 ALA B CA 1
ATOM 3328 C C . ALA B 1 41 ? 10.136 -25.176 34.187 1.00 45.23 101 ALA B C 1
ATOM 3329 O O . ALA B 1 41 ? 10.517 -26.242 33.695 1.00 46.20 101 ALA B O 1
ATOM 3331 N N . ASN B 1 42 ? 9.748 -25.065 35.453 1.00 43.52 102 ASN B N 1
ATOM 3332 C CA . ASN B 1 42 ? 10.003 -26.117 36.431 1.00 43.45 102 ASN B CA 1
ATOM 3333 C C . ASN B 1 42 ? 8.916 -27.180 36.470 1.00 50.68 102 ASN B C 1
ATOM 3334 O O . ASN B 1 42 ? 8.551 -27.673 37.532 1.00 54.45 102 ASN B O 1
ATOM 3339 N N . GLY B 1 43 ? 8.405 -27.554 35.309 1.00 50.07 103 GLY B N 1
ATOM 3340 C CA . GLY B 1 43 ? 7.268 -28.456 35.268 1.00 39.81 103 GLY B CA 1
ATOM 3341 C C . GLY B 1 43 ? 6.539 -28.290 33.960 1.00 39.04 103 GLY B C 1
ATOM 3342 O O . GLY B 1 43 ? 7.106 -27.801 32.963 1.00 38.99 103 GLY B O 1
ATOM 3343 N N . TYR B 1 44 ? 5.280 -28.696 33.941 1.00 43.03 104 TYR B N 1
ATOM 3344 C CA . TYR B 1 44 ? 4.502 -28.554 32.717 1.00 45.32 104 TYR B CA 1
ATOM 3345 C C . TYR B 1 44 ? 3.637 -27.307 32.757 1.00 43.91 104 TYR B C 1
ATOM 3346 O O . TYR B 1 44 ? 3.328 -26.790 33.839 1.00 45.18 104 TYR B O 1
ATOM 3355 N N . SER B 1 45 ? 3.227 -26.837 31.579 1.00 42.73 105 SER B N 1
ATOM 3356 C CA . SER B 1 45 ? 2.444 -25.609 31.500 1.00 45.73 105 SER B CA 1
ATOM 3357 C C . SER B 1 45 ? 1.507 -25.621 30.301 1.00 45.69 105 SER B C 1
ATOM 3358 O O . SER B 1 45 ? 1.434 -26.615 29.576 1.00 47.80 105 SER B O 1
ATOM 3361 N N . ASN B 1 46 ? 0.812 -24.504 30.081 1.00 40.81 106 ASN B N 1
ATOM 3362 C CA . ASN B 1 46 ? -0.181 -24.407 29.021 1.00 38.72 106 ASN B CA 1
ATOM 3363 C C . ASN B 1 46 ? 0.433 -23.709 27.813 1.00 41.54 106 ASN B C 1
ATOM 3364 O O . ASN B 1 46 ? -0.267 -23.036 27.056 1.00 48.49 106 ASN B O 1
ATOM 3369 N N . LEU B 1 47 ? 1.745 -23.849 27.658 1.00 41.64 107 LEU B N 1
ATOM 3370 C CA . LEU B 1 47 ? 2.500 -23.183 26.585 1.00 45.36 107 LEU B CA 1
ATOM 3371 C C . LEU B 1 47 ? 1.805 -23.206 25.226 1.00 46.49 107 LEU B C 1
ATOM 3372 O O . LEU B 1 47 ? 1.701 -22.191 24.554 1.00 47.58 107 LEU B O 1
ATOM 3377 N N . GLU B 1 48 ? 1.328 -24.371 24.821 1.00 48.33 108 GLU B N 1
ATOM 3378 C CA . GLU B 1 48 ? 0.774 -24.510 23.486 1.00 46.19 108 GLU B CA 1
ATOM 3379 C C . GLU B 1 48 ? -0.573 -25.194 23.651 1.00 50.62 108 GLU B C 1
ATOM 3380 O O . GLU B 1 48 ? -0.979 -26.025 22.825 1.00 53.79 108 GLU B O 1
ATOM 3386 N N . TYR B 1 49 ? -1.259 -24.833 24.734 1.00 48.71 109 TYR B N 1
ATOM 3387 C CA . TYR B 1 49 ? -2.510 -25.476 25.106 1.00 45.31 109 TYR B CA 1
ATOM 3388 C C . TYR B 1 49 ? -3.612 -24.487 25.453 1.00 50.91 109 TYR B C 1
ATOM 3389 O O . TYR B 1 49 ? -3.438 -23.629 26.320 1.00 59.04 109 TYR B O 1
ATOM 3398 N N . ASN B 1 50 ? -4.751 -24.619 24.782 1.00 51.96 110 ASN B N 1
ATOM 3399 C CA . ASN B 1 50 ? -5.933 -23.838 25.122 1.00 46.97 110 ASN B CA 1
ATOM 3400 C C . ASN B 1 50 ? -6.777 -24.566 26.177 1.00 49.12 110 ASN B C 1
ATOM 3401 O O . ASN B 1 50 ? -7.562 -25.452 25.846 1.00 53.75 110 ASN B O 1
ATOM 3406 N N . LEU B 1 51 ? -6.644 -24.156 27.435 1.00 46.31 111 LEU B N 1
ATOM 3407 C CA . LEU B 1 51 ? -7.320 -24.812 28.559 1.00 47.70 111 LEU B CA 1
ATOM 3408 C C . LEU B 1 51 ? -8.849 -24.792 28.546 1.00 53.00 111 LEU B C 1
ATOM 3409 O O . LEU B 1 51 ? -9.491 -25.728 29.026 1.00 60.22 111 LEU B O 1
ATOM 3414 N N . GLU B 1 52 ? -9.436 -23.730 28.012 1.00 56.94 112 GLU B N 1
ATOM 3415 C CA . GLU B 1 52 ? -10.891 -23.624 27.967 1.00 60.56 112 GLU B CA 1
ATOM 3416 C C . GLU B 1 52 ? -11.426 -24.679 27.018 1.00 60.69 112 GLU B C 1
ATOM 3417 O O . GLU B 1 52 ? -12.328 -25.435 27.368 1.00 67.98 112 GLU B O 1
ATOM 3423 N N . GLU B 1 53 ? -10.825 -24.761 25.836 1.00 63.23 113 GLU B N 1
ATOM 3424 C CA . GLU B 1 53 ? -11.243 -25.731 24.834 1.00 66.02 113 GLU B CA 1
ATOM 3425 C C . GLU B 1 53 ? -10.552 -27.099 24.967 1.00 61.83 113 GLU B C 1
ATOM 3426 O O . GLU B 1 53 ? -10.930 -28.054 24.292 1.00 57.51 113 GLU B O 1
ATOM 3432 N N . GLY B 1 54 ? -9.557 -27.189 25.850 1.00 61.15 114 GLY B N 1
ATOM 3433 C CA . GLY B 1 54 ? -8.813 -28.424 26.069 1.00 58.05 114 GLY B CA 1
ATOM 3434 C C . GLY B 1 54 ? -8.173 -29.006 24.826 1.00 56.65 114 GLY B C 1
ATOM 3435 O O . GLY B 1 54 ? -8.247 -30.203 24.572 1.00 56.83 114 GLY B O 1
ATOM 3436 N N . LYS B 1 55 ? -7.526 -28.149 24.054 1.00 58.45 115 LYS B N 1
ATOM 3437 C CA . LYS B 1 55 ? -7.030 -28.525 22.744 1.00 61.95 115 LYS B CA 1
ATOM 3438 C C . LYS B 1 55 ? -5.745 -27.747 22.515 1.00 62.87 115 LYS B C 1
ATOM 3439 O O . LYS B 1 55 ? -5.479 -26.766 23.218 1.00 65.68 115 LYS B O 1
ATOM 3445 N N . ARG B 1 56 ? -4.943 -28.179 21.546 1.00 58.57 116 ARG B N 1
ATOM 3446 C CA . ARG B 1 56 ? -3.761 -27.416 21.158 1.00 54.27 116 ARG B CA 1
ATOM 3447 C C . ARG B 1 56 ? -4.103 -25.951 20.840 1.00 51.50 116 ARG B C 1
ATOM 3448 O O . ARG B 1 56 ? -5.171 -25.663 20.300 1.00 56.96 116 ARG B O 1
ATOM 3456 N N . GLY B 1 57 ? -3.210 -25.030 21.197 1.00 47.96 117 GLY B N 1
ATOM 3457 C CA . GLY B 1 57 ? -3.386 -23.627 20.860 1.00 49.13 117 GLY B CA 1
ATOM 3458 C C . GLY B 1 57 ? -2.044 -22.982 20.572 1.00 49.68 117 GLY B C 1
ATOM 3459 O O . GLY B 1 57 ? -1.009 -23.540 20.922 1.00 51.15 117 GLY B O 1
ATOM 3460 N N . SER B 1 58 ? -2.031 -21.817 19.934 1.00 45.15 118 SER B N 1
ATOM 3461 C CA . SER B 1 58 ? -0.747 -21.208 19.582 1.00 42.19 118 SER B CA 1
ATOM 3462 C C . SER B 1 58 ? -0.179 -20.385 20.741 1.00 45.96 118 SER B C 1
ATOM 3463 O O . SER B 1 58 ? -0.902 -19.643 21.413 1.00 55.09 118 SER B O 1
ATOM 3466 N N . ARG B 1 59 ? 1.118 -20.525 20.983 1.00 48.04 119 ARG B N 1
ATOM 3467 C CA . ARG B 1 59 ? 1.750 -19.848 22.108 1.00 47.30 119 ARG B CA 1
ATOM 3468 C C . ARG B 1 59 ? 1.666 -18.313 22.039 1.00 50.72 119 ARG B C 1
ATOM 3469 O O . ARG B 1 59 ? 1.705 -17.633 23.065 1.00 47.87 119 ARG B O 1
ATOM 3477 N N . ILE B 1 60 ? 1.541 -17.762 20.839 1.00 57.06 120 ILE B N 1
ATOM 3478 C CA . ILE B 1 60 ? 1.535 -16.310 20.700 1.00 57.81 120 ILE B CA 1
ATOM 3479 C C . ILE B 1 60 ? 0.273 -15.701 21.303 1.00 53.55 120 ILE B C 1
ATOM 3480 O O . ILE B 1 60 ? 0.259 -14.541 21.706 1.00 56.28 120 ILE B O 1
ATOM 3485 N N . ALA B 1 61 ? -0.779 -16.500 21.412 1.00 51.21 121 ALA B N 1
ATOM 3486 C CA . ALA B 1 61 ? -2.000 -16.015 22.034 1.00 46.36 121 ALA B CA 1
ATOM 3487 C C . ALA B 1 61 ? -1.771 -15.578 23.479 1.00 44.40 121 ALA B C 1
ATOM 3488 O O . ALA B 1 61 ? -2.581 -14.867 24.041 1.00 49.32 121 ALA B O 1
ATOM 3490 N N . HIS B 1 62 ? -0.674 -16.014 24.081 1.00 39.37 122 HIS B N 1
ATOM 3491 C CA . HIS B 1 62 ? -0.410 -15.710 25.484 1.00 49.20 122 HIS B CA 1
ATOM 3492 C C . HIS B 1 62 ? 0.062 -14.270 25.707 1.00 51.07 122 HIS B C 1
ATOM 3493 O O . HIS B 1 62 ? -0.009 -13.759 26.826 1.00 49.39 122 HIS B O 1
ATOM 3500 N N . ILE B 1 63 ? 0.565 -13.618 24.665 1.00 55.57 123 ILE B N 1
ATOM 3501 C CA . ILE B 1 63 ? 1.091 -12.271 24.850 1.00 47.20 123 ILE B CA 1
ATOM 3502 C C . ILE B 1 63 ? 0.608 -11.273 23.822 1.00 41.21 123 ILE B C 1
ATOM 3503 O O . ILE B 1 63 ? 0.974 -10.110 23.895 1.00 46.50 123 ILE B O 1
ATOM 3508 N N . GLU B 1 64 ? -0.174 -11.709 22.842 1.00 58.03 124 GLU B N 1
ATOM 3509 C CA . GLU B 1 64 ? -0.522 -10.785 21.772 1.00 49.93 124 GLU B CA 1
ATOM 3510 C C . GLU B 1 64 ? -1.402 -9.618 22.220 1.00 51.27 124 GLU B C 1
ATOM 3511 O O . GLU B 1 64 ? -1.210 -8.509 21.727 1.00 53.80 124 GLU B O 1
ATOM 3517 N N . LYS B 1 65 ? -2.317 -9.847 23.166 1.00 54.94 125 LYS B N 1
ATOM 3518 C CA . LYS B 1 65 ? -3.154 -8.761 23.684 1.00 64.20 125 LYS B CA 1
ATOM 3519 C C . LYS B 1 65 ? -2.264 -7.686 24.267 1.00 61.52 125 LYS B C 1
ATOM 3520 O O . LYS B 1 65 ? -2.463 -6.491 24.017 1.00 58.55 125 LYS B O 1
ATOM 3526 N N . TYR B 1 66 ? -1.275 -8.124 25.038 1.00 55.35 126 TYR B N 1
ATOM 3527 C CA . TYR B 1 66 ? -0.327 -7.208 25.658 1.00 55.22 126 TYR B CA 1
ATOM 3528 C C . TYR B 1 66 ? 0.270 -6.249 24.629 1.00 50.59 126 TYR B C 1
ATOM 3529 O O . TYR B 1 66 ? 0.255 -5.037 24.802 1.00 54.99 126 TYR B O 1
ATOM 3538 N N . LEU B 1 67 ? 0.783 -6.806 23.544 1.00 50.56 127 LEU B N 1
ATOM 3539 C CA . LEU B 1 67 ? 1.453 -5.999 22.541 1.00 52.11 127 LEU B CA 1
ATOM 3540 C C . LEU B 1 67 ? 0.482 -5.042 21.853 1.00 58.93 127 LEU B C 1
ATOM 3541 O O . LEU B 1 67 ? 0.751 -3.833 21.749 1.00 62.35 127 LEU B O 1
ATOM 3546 N N . ASN B 1 68 ? -0.645 -5.577 21.395 1.00 56.90 128 ASN B N 1
ATOM 3547 C CA . ASN B 1 68 ? -1.619 -4.754 20.691 1.00 60.90 128 ASN B CA 1
ATOM 3548 C C . ASN B 1 68 ? -2.004 -3.508 21.485 1.00 61.75 128 ASN B C 1
ATOM 3549 O O . ASN B 1 68 ? -1.974 -2.410 20.946 1.00 64.03 128 ASN B O 1
ATOM 3554 N N . GLU B 1 69 ? -2.333 -3.677 22.764 1.00 57.79 129 GLU B N 1
ATOM 3555 C CA . GLU B 1 69 ? -2.660 -2.538 23.618 1.00 58.73 129 GLU B CA 1
ATOM 3556 C C . GLU B 1 69 ? -1.508 -1.547 23.695 1.00 57.34 129 GLU B C 1
ATOM 3557 O O . GLU B 1 69 ? -1.692 -0.366 23.457 1.00 64.67 129 GLU B O 1
ATOM 3563 N N . LEU B 1 70 ? -0.311 -2.043 23.988 1.00 51.91 130 LEU B N 1
ATOM 3564 C CA . LEU B 1 70 ? 0.819 -1.171 24.273 1.00 56.76 130 LEU B CA 1
ATOM 3565 C C . LEU B 1 70 ? 1.304 -0.418 23.044 1.00 62.57 130 LEU B C 1
ATOM 3566 O O . LEU B 1 70 ? 2.109 0.513 23.149 1.00 60.64 130 LEU B O 1
ATOM 3571 N N . THR B 1 71 ? 0.810 -0.818 21.878 1.00 65.82 131 THR B N 1
ATOM 3572 C CA . THR B 1 71 ? 1.266 -0.229 20.628 1.00 63.15 131 THR B CA 1
ATOM 3573 C C . THR B 1 71 ? 0.117 0.322 19.812 1.00 57.27 131 THR B C 1
ATOM 3574 O O . THR B 1 71 ? 0.337 1.050 18.847 1.00 61.50 131 THR B O 1
ATOM 3578 N N . GLY B 1 72 ? -1.101 -0.054 20.193 1.00 53.67 132 GLY B N 1
ATOM 3579 C CA . GLY B 1 72 ? -2.294 0.289 19.437 1.00 52.21 132 GLY B CA 1
ATOM 3580 C C . GLY B 1 72 ? -2.393 -0.406 18.089 1.00 56.28 132 GLY B C 1
ATOM 3581 O O . GLY B 1 72 ? -3.186 -0.005 17.239 1.00 58.22 132 GLY B O 1
ATOM 3582 N N . ALA B 1 73 ? -1.600 -1.453 17.877 1.00 51.73 133 ALA B N 1
ATOM 3583 C CA . ALA B 1 73 ? -1.634 -2.125 16.585 1.00 54.02 133 ALA B CA 1
ATOM 3584 C C . ALA B 1 73 ? -2.865 -3.023 16.446 1.00 59.82 133 ALA B C 1
ATOM 3585 O O . ALA B 1 73 ? -3.470 -3.423 17.452 1.00 61.56 133 ALA B O 1
ATOM 3587 N N . GLU B 1 74 ? -3.237 -3.334 15.205 1.00 53.07 134 GLU B N 1
ATOM 3588 C CA . GLU B 1 74 ? -4.285 -4.317 14.962 1.00 59.12 134 GLU B CA 1
ATOM 3589 C C . GLU B 1 74 ? -3.862 -5.695 15.476 1.00 64.01 134 GLU B C 1
ATOM 3590 O O . GLU B 1 74 ? -4.585 -6.330 16.246 1.00 67.82 134 GLU B O 1
ATOM 3596 N N . SER B 1 75 ? -2.679 -6.149 15.078 1.00 54.84 135 SER B N 1
ATOM 3597 C CA . SER B 1 75 ? -2.249 -7.482 15.466 1.00 59.32 135 SER B CA 1
ATOM 3598 C C . SER B 1 75 ? -0.769 -7.505 15.810 1.00 58.20 135 SER B C 1
ATOM 3599 O O . SER B 1 75 ? -0.034 -6.567 15.494 1.00 53.51 135 SER B O 1
ATOM 3602 N N . SER B 1 76 ? -0.338 -8.571 16.475 1.00 59.28 136 SER B N 1
ATOM 3603 C CA . SER B 1 76 ? 1.067 -8.711 16.838 1.00 54.68 136 SER B CA 1
ATOM 3604 C C . SER B 1 76 ? 1.525 -10.154 16.739 1.00 51.16 136 SER B C 1
ATOM 3605 O O . SER B 1 76 ? 0.728 -11.088 16.790 1.00 56.60 136 SER B O 1
ATOM 3608 N N . PHE B 1 77 ? 2.826 -10.326 16.606 1.00 49.08 137 PHE B N 1
ATOM 3609 C CA . PHE B 1 77 ? 3.397 -11.647 16.567 1.00 49.03 137 PHE B CA 1
ATOM 3610 C C . PHE B 1 77 ? 4.834 -11.543 17.073 1.00 43.62 137 PHE B C 1
ATOM 3611 O O . PHE B 1 77 ? 5.390 -10.452 17.130 1.00 41.01 137 PHE B O 1
ATOM 3619 N N . VAL B 1 78 ? 5.433 -12.660 17.471 1.00 43.88 138 VAL B N 1
ATOM 3620 C CA . VAL B 1 78 ? 6.790 -12.615 18.002 1.00 42.26 138 VAL B CA 1
ATOM 3621 C C . VAL B 1 78 ? 7.598 -13.800 17.507 1.00 43.79 138 VAL B C 1
ATOM 3622 O O . VAL B 1 78 ? 7.116 -14.939 17.541 1.00 46.34 138 VAL B O 1
ATOM 3626 N N . VAL B 1 79 ? 8.809 -13.525 17.021 1.00 37.96 139 VAL B N 1
ATOM 3627 C CA . VAL B 1 79 ? 9.708 -14.595 16.618 1.00 41.57 139 VAL B CA 1
ATOM 3628 C C . VAL B 1 79 ? 11.038 -14.535 17.346 1.00 43.03 139 VAL B C 1
ATOM 3629 O O . VAL B 1 79 ? 11.251 -13.680 18.228 1.00 43.07 139 VAL B O 1
ATOM 3633 N N . ASN B 1 80 ? 11.914 -15.467 16.982 1.00 40.23 140 ASN B N 1
ATOM 3634 C CA . ASN B 1 80 ? 13.157 -15.704 17.707 1.00 35.66 140 ASN B CA 1
ATOM 3635 C C . ASN B 1 80 ? 13.938 -14.440 18.034 1.00 36.15 140 ASN B C 1
ATOM 3636 O O . ASN B 1 80 ? 14.297 -14.214 19.182 1.00 42.86 140 ASN B O 1
ATOM 3641 N N . ASN B 1 81 ? 14.214 -13.639 17.009 1.00 37.84 141 ASN B N 1
ATOM 3642 C CA . ASN B 1 81 ? 14.870 -12.352 17.189 1.00 41.89 141 ASN B CA 1
ATOM 3643 C C . ASN B 1 81 ? 14.433 -11.421 16.072 1.00 43.71 141 ASN B C 1
ATOM 3644 O O . ASN B 1 81 ? 13.638 -11.817 15.217 1.00 43.36 141 ASN B O 1
ATOM 3649 N N . ASN B 1 82 ? 14.942 -10.194 16.064 1.00 41.16 142 ASN B N 1
ATOM 3650 C CA . ASN B 1 82 ? 14.431 -9.208 15.115 1.00 47.90 142 ASN B CA 1
ATOM 3651 C C . ASN B 1 82 ? 15.092 -9.374 13.740 1.00 50.68 142 ASN B C 1
ATOM 3652 O O . ASN B 1 82 ? 14.496 -9.047 12.701 1.00 48.56 142 ASN B O 1
ATOM 3657 N N . ALA B 1 83 ? 16.307 -9.921 13.740 1.00 47.69 143 ALA B N 1
ATOM 3658 C CA . ALA B 1 83 ? 16.928 -10.380 12.504 1.00 47.06 143 ALA B CA 1
ATOM 3659 C C . ALA B 1 83 ? 15.953 -11.322 11.784 1.00 49.21 143 ALA B C 1
ATOM 3660 O O . ALA B 1 83 ? 15.697 -11.175 10.580 1.00 52.58 143 ALA B O 1
ATOM 3662 N N . GLY B 1 84 ? 15.387 -12.264 12.534 1.00 45.38 144 GLY B N 1
ATOM 3663 C CA . GLY B 1 84 ? 14.411 -13.195 11.990 1.00 45.52 144 GLY B CA 1
ATOM 3664 C C . GLY B 1 84 ? 13.152 -12.509 11.488 1.00 50.14 144 GLY B C 1
ATOM 3665 O O . GLY B 1 84 ? 12.628 -12.851 10.404 1.00 43.85 144 GLY B O 1
ATOM 3666 N N . ALA B 1 85 ? 12.663 -11.550 12.277 1.00 43.19 145 ALA B N 1
ATOM 3667 C CA . ALA B 1 85 ? 11.482 -10.773 11.899 1.00 43.54 145 ALA B CA 1
ATOM 3668 C C . ALA B 1 85 ? 11.683 -10.161 10.509 1.00 49.35 145 ALA B C 1
ATOM 3669 O O . ALA B 1 85 ? 10.839 -10.304 9.613 1.00 55.98 145 ALA B O 1
ATOM 3671 N N . VAL B 1 86 ? 12.814 -9.490 10.335 1.00 46.91 146 VAL B N 1
ATOM 3672 C CA . VAL B 1 86 ? 13.146 -8.878 9.052 1.00 53.04 146 VAL B CA 1
ATOM 3673 C C . VAL B 1 86 ? 13.114 -9.875 7.898 1.00 57.88 146 VAL B C 1
ATOM 3674 O O . VAL B 1 86 ? 12.557 -9.605 6.822 1.00 58.58 146 VAL B O 1
ATOM 3678 N N . PHE B 1 87 ? 13.740 -11.018 8.143 1.00 50.84 147 PHE B N 1
ATOM 3679 C CA . PHE B 1 87 ? 13.829 -12.072 7.169 1.00 46.15 147 PHE B CA 1
ATOM 3680 C C . PHE B 1 87 ? 12.437 -12.555 6.861 1.00 44.31 147 PHE B C 1
ATOM 3681 O O . PHE B 1 87 ? 12.052 -12.669 5.693 1.00 47.42 147 PHE B O 1
ATOM 3689 N N . LEU B 1 88 ? 11.680 -12.818 7.921 1.00 37.34 148 LEU B N 1
ATOM 3690 C CA . LEU B 1 88 ? 10.326 -13.336 7.786 1.00 36.19 148 LEU B CA 1
ATOM 3691 C C . LEU B 1 88 ? 9.404 -12.364 7.057 1.00 48.41 148 LEU B C 1
ATOM 3692 O O . LEU B 1 88 ? 8.578 -12.782 6.227 1.00 44.79 148 LEU B O 1
ATOM 3697 N N . VAL B 1 89 ? 9.524 -11.075 7.379 1.00 41.45 149 VAL B N 1
ATOM 3698 C CA . VAL B 1 89 ? 8.658 -10.103 6.735 1.00 51.54 149 VAL B CA 1
ATOM 3699 C C . VAL B 1 89 ? 9.012 -9.997 5.262 1.00 51.44 149 VAL B C 1
ATOM 3700 O O . VAL B 1 89 ? 8.127 -10.031 4.409 1.00 51.51 149 VAL B O 1
ATOM 3704 N N . LEU B 1 90 ? 10.301 -9.904 4.957 1.00 50.76 150 LEU B N 1
ATOM 3705 C CA . LEU B 1 90 ? 10.702 -9.801 3.561 1.00 52.56 150 LEU B CA 1
ATOM 3706 C C . LEU B 1 90 ? 10.248 -11.053 2.829 1.00 58.97 150 LEU B C 1
ATOM 3707 O O . LEU B 1 90 ? 9.554 -10.967 1.803 1.00 62.88 150 LEU B O 1
ATOM 3712 N N . ASN B 1 91 ? 10.597 -12.218 3.371 1.00 49.74 151 ASN B N 1
ATOM 3713 C CA . ASN B 1 91 ? 10.291 -13.448 2.653 1.00 44.75 151 ASN B CA 1
ATOM 3714 C C . ASN B 1 91 ? 8.786 -13.633 2.439 1.00 53.24 151 ASN B C 1
ATOM 3715 O O . ASN B 1 91 ? 8.332 -14.075 1.376 1.00 49.99 151 ASN B O 1
ATOM 3720 N N . THR B 1 92 ? 8.011 -13.275 3.453 1.00 53.72 152 THR B N 1
ATOM 3721 C CA . THR B 1 92 ? 6.569 -13.379 3.344 1.00 56.29 152 THR B CA 1
ATOM 3722 C C . THR B 1 92 ? 6.021 -12.462 2.246 1.00 59.31 152 THR B C 1
ATOM 3723 O O . THR B 1 92 ? 5.337 -12.923 1.331 1.00 60.97 152 THR B O 1
ATOM 3727 N N . LEU B 1 93 ? 6.308 -11.166 2.349 1.00 52.44 153 LEU B N 1
ATOM 3728 C CA . LEU B 1 93 ? 5.609 -10.192 1.524 1.00 60.44 153 LEU B CA 1
ATOM 3729 C C . LEU B 1 93 ? 6.286 -9.931 0.187 1.00 64.84 153 LEU B C 1
ATOM 3730 O O . LEU B 1 93 ? 5.668 -9.376 -0.714 1.00 69.47 153 LEU B O 1
ATOM 3735 N N . ALA B 1 94 ? 7.535 -10.351 0.035 1.00 64.91 154 ALA B N 1
ATOM 3736 C CA . ALA B 1 94 ? 8.292 -9.900 -1.127 1.00 66.77 154 ALA B CA 1
ATOM 3737 C C . ALA B 1 94 ? 9.170 -10.939 -1.806 1.00 69.64 154 ALA B C 1
ATOM 3738 O O . ALA B 1 94 ? 10.096 -10.570 -2.533 1.00 72.10 154 ALA B O 1
ATOM 3740 N N . GLU B 1 95 ? 8.898 -12.223 -1.584 1.00 65.92 155 GLU B N 1
ATOM 3741 C CA . GLU B 1 95 ? 9.663 -13.244 -2.285 1.00 71.81 155 GLU B CA 1
ATOM 3742 C C . GLU B 1 95 ? 9.475 -13.056 -3.793 1.00 71.18 155 GLU B C 1
ATOM 3743 O O . GLU B 1 95 ? 8.357 -12.836 -4.265 1.00 75.75 155 GLU B O 1
ATOM 3749 N N . GLY B 1 96 ? 10.580 -13.087 -4.535 1.00 69.90 156 GLY B N 1
ATOM 3750 C CA . GLY B 1 96 ? 10.546 -12.884 -5.974 1.00 74.15 156 GLY B CA 1
ATOM 3751 C C . GLY B 1 96 ? 10.111 -11.484 -6.384 1.00 76.01 156 GLY B C 1
ATOM 3752 O O . GLY B 1 96 ? 9.974 -11.194 -7.572 1.00 75.69 156 GLY B O 1
ATOM 3753 N N . LYS B 1 97 ? 9.885 -10.614 -5.407 1.00 75.35 157 LYS B N 1
ATOM 3754 C CA . LYS B 1 97 ? 9.433 -9.260 -5.703 1.00 85.34 157 LYS B CA 1
ATOM 3755 C C . LYS B 1 97 ? 10.414 -8.202 -5.190 1.00 87.31 157 LYS B C 1
ATOM 3756 O O . LYS B 1 97 ? 11.490 -8.537 -4.688 1.00 85.69 157 LYS B O 1
ATOM 3762 N N . GLU B 1 98 ? 10.050 -6.929 -5.332 1.00 83.95 158 GLU B N 1
ATOM 3763 C CA . GLU B 1 98 ? 10.963 -5.841 -4.994 1.00 76.13 158 GLU B CA 1
ATOM 3764 C C . GLU B 1 98 ? 10.655 -5.173 -3.663 1.00 67.90 158 GLU B C 1
ATOM 3765 O O . GLU B 1 98 ? 9.501 -4.867 -3.354 1.00 61.29 158 GLU B O 1
ATOM 3771 N N . VAL B 1 99 ? 11.704 -4.973 -2.872 1.00 67.65 159 VAL B N 1
ATOM 3772 C CA . VAL B 1 99 ? 11.624 -4.112 -1.698 1.00 65.73 159 VAL B CA 1
ATOM 3773 C C . VAL B 1 99 ? 12.441 -2.857 -1.935 1.00 62.66 159 VAL B C 1
ATOM 3774 O O . VAL B 1 99 ? 13.603 -2.914 -2.345 1.00 62.55 159 VAL B O 1
ATOM 3778 N N . ILE B 1 100 ? 11.811 -1.720 -1.685 1.00 66.37 160 ILE B N 1
ATOM 3779 C CA . ILE B 1 100 ? 12.464 -0.436 -1.820 1.00 66.27 160 ILE B CA 1
ATOM 3780 C C . ILE B 1 100 ? 13.008 -0.011 -0.468 1.00 59.73 160 ILE B C 1
ATOM 3781 O O . ILE B 1 100 ? 12.260 0.040 0.515 1.00 54.07 160 ILE B O 1
ATOM 3786 N N . ILE B 1 101 ? 14.307 0.282 -0.418 1.00 60.96 161 ILE B N 1
ATOM 3787 C CA . ILE B 1 101 ? 14.947 0.699 0.827 1.00 62.87 161 ILE B CA 1
ATOM 3788 C C . ILE B 1 101 ? 16.082 1.697 0.553 1.00 66.01 161 ILE B C 1
ATOM 3789 O O . ILE B 1 101 ? 16.732 1.620 -0.490 1.00 67.51 161 ILE B O 1
ATOM 3794 N N . SER B 1 102 ? 16.318 2.638 1.467 1.00 66.25 162 SER B N 1
ATOM 3795 C CA . SER B 1 102 ? 17.394 3.621 1.263 1.00 69.51 162 SER B CA 1
ATOM 3796 C C . SER B 1 102 ? 18.762 2.967 1.401 1.00 69.61 162 SER B C 1
ATOM 3797 O O . SER B 1 102 ? 18.958 2.084 2.252 1.00 63.38 162 SER B O 1
ATOM 3800 N N . ARG B 1 103 ? 19.703 3.406 0.568 1.00 67.19 163 ARG B N 1
ATOM 3801 C CA . ARG B 1 103 ? 21.034 2.805 0.518 1.00 68.56 163 ARG B CA 1
ATOM 3802 C C . ARG B 1 103 ? 21.771 2.863 1.850 1.00 70.46 163 ARG B C 1
ATOM 3803 O O . ARG B 1 103 ? 22.455 1.910 2.230 1.00 71.12 163 ARG B O 1
ATOM 3811 N N . GLY B 1 104 ? 21.647 3.985 2.550 1.00 66.64 164 GLY B N 1
ATOM 3812 C CA . GLY B 1 104 ? 22.293 4.126 3.841 1.00 69.80 164 GLY B CA 1
ATOM 3813 C C . GLY B 1 104 ? 21.663 3.291 4.944 1.00 64.32 164 GLY B C 1
ATOM 3814 O O . GLY B 1 104 ? 22.372 2.740 5.795 1.00 62.70 164 GLY B O 1
ATOM 3815 N N . GLU B 1 105 ? 20.336 3.188 4.930 1.00 64.83 165 GLU B N 1
ATOM 3816 C CA . GLU B 1 105 ? 19.614 2.461 5.968 1.00 61.61 165 GLU B CA 1
ATOM 3817 C C . GLU B 1 105 ? 19.922 0.972 5.880 1.00 68.45 165 GLU B C 1
ATOM 3818 O O . GLU B 1 105 ? 19.611 0.200 6.791 1.00 68.35 165 GLU B O 1
ATOM 3824 N N . LEU B 1 106 ? 20.534 0.581 4.770 1.00 69.66 166 LEU B N 1
ATOM 3825 C CA . LEU B 1 106 ? 20.878 -0.804 4.535 1.00 67.53 166 LEU B CA 1
ATOM 3826 C C . LEU B 1 106 ? 22.262 -1.114 5.075 1.00 69.48 166 LEU B C 1
ATOM 3827 O O . LEU B 1 106 ? 22.607 -2.275 5.263 1.00 79.04 166 LEU B O 1
ATOM 3832 N N . VAL B 1 107 ? 23.046 -0.073 5.341 1.00 69.71 167 VAL B N 1
ATOM 3833 C CA . VAL B 1 107 ? 24.410 -0.251 5.843 1.00 74.29 167 VAL B CA 1
ATOM 3834 C C . VAL B 1 107 ? 24.451 -0.501 7.344 1.00 74.52 167 VAL B C 1
ATOM 3835 O O . VAL B 1 107 ? 23.941 0.308 8.1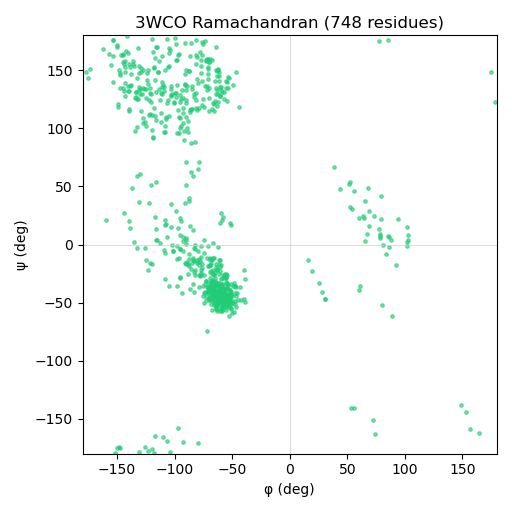35 1.00 73.10 167 VAL B O 1
ATOM 3839 N N . GLU B 1 108 ? 25.075 -1.619 7.719 1.00 79.67 168 GLU B N 1
ATOM 3840 C CA . GLU B 1 108 ? 25.272 -1.996 9.122 1.00 85.71 168 GLU B CA 1
ATOM 3841 C C . GLU B 1 108 ? 23.969 -1.941 9.915 1.00 74.56 168 GLU B C 1
ATOM 3842 O O . GLU B 1 108 ? 23.893 -1.297 10.963 1.00 78.30 168 GLU B O 1
ATOM 3848 N N . ILE B 1 109 ? 22.940 -2.598 9.395 1.00 63.31 169 ILE B N 1
ATOM 3849 C CA . ILE B 1 109 ? 21.660 -2.653 10.086 1.00 65.47 169 ILE B CA 1
ATOM 3850 C C . ILE B 1 109 ? 21.825 -3.246 11.486 1.00 64.72 169 ILE B C 1
ATOM 3851 O O . ILE B 1 109 ? 22.397 -4.327 11.655 1.00 62.53 169 ILE B O 1
ATOM 3856 N N . GLY B 1 110 ? 21.361 -2.502 12.486 1.00 69.07 170 GLY B N 1
ATOM 3857 C CA . GLY B 1 110 ? 21.428 -2.923 13.873 1.00 68.11 170 GLY B CA 1
ATOM 3858 C C . GLY B 1 110 ? 22.825 -3.002 14.452 1.00 67.03 170 GLY B C 1
ATOM 3859 O O . GLY B 1 110 ? 23.010 -3.503 15.557 1.00 72.72 170 GLY B O 1
ATOM 3860 N N . GLY B 1 111 ? 23.814 -2.505 13.719 1.00 65.02 171 GLY B N 1
ATOM 3861 C CA . GLY B 1 111 ? 25.194 -2.648 14.143 1.00 62.00 171 GLY B CA 1
ATOM 3862 C C . GLY B 1 111 ? 25.793 -3.949 13.632 1.00 65.17 171 GLY B C 1
ATOM 3863 O O . GLY B 1 111 ? 26.941 -4.286 13.940 1.00 71.06 171 GLY B O 1
ATOM 3864 N N . SER B 1 112 ? 25.009 -4.675 12.839 1.00 62.47 172 SER B N 1
ATOM 3865 C CA . SER B 1 112 ? 25.428 -5.965 12.285 1.00 65.48 172 SER B CA 1
ATOM 3866 C C . SER B 1 112 ? 25.646 -5.893 10.775 1.00 69.58 172 SER B C 1
ATOM 3867 O O . SER B 1 112 ? 24.865 -5.262 10.059 1.00 75.16 172 SER B O 1
ATOM 3870 N N . PHE B 1 113 ? 26.693 -6.552 10.293 1.00 64.33 173 PHE B N 1
ATOM 3871 C CA . PHE B 1 113 ? 26.946 -6.644 8.856 1.00 65.31 173 PHE B CA 1
ATOM 3872 C C . PHE B 1 113 ? 26.315 -7.901 8.271 1.00 68.58 173 PHE B C 1
ATOM 3873 O O . PHE B 1 113 ? 26.448 -8.187 7.076 1.00 77.78 173 PHE B O 1
ATOM 3881 N N . ARG B 1 114 ? 25.606 -8.640 9.120 1.00 61.19 174 ARG B N 1
ATOM 3882 C CA . ARG B 1 114 ? 24.966 -9.883 8.705 1.00 59.59 174 ARG B CA 1
ATOM 3883 C C . ARG B 1 114 ? 23.517 -9.666 8.312 1.00 58.76 174 ARG B C 1
ATOM 3884 O O . ARG B 1 114 ? 22.979 -10.404 7.487 1.00 59.29 174 ARG B O 1
ATOM 3892 N N . ILE B 1 115 ? 22.889 -8.652 8.901 1.00 58.61 175 ILE B N 1
ATOM 3893 C CA . ILE B 1 115 ? 21.489 -8.393 8.618 1.00 60.06 175 ILE B CA 1
ATOM 3894 C C . ILE B 1 115 ? 21.237 -8.049 7.146 1.00 63.85 175 ILE B C 1
ATOM 3895 O O . ILE B 1 115 ? 20.300 -8.599 6.545 1.00 62.39 175 ILE B O 1
ATOM 3900 N N . PRO B 1 116 ? 22.050 -7.139 6.556 1.00 64.33 176 PRO B N 1
ATOM 3901 C CA . PRO B 1 116 ? 21.699 -6.840 5.159 1.00 64.81 176 PRO B CA 1
ATOM 3902 C C . PRO B 1 116 ? 21.778 -8.090 4.295 1.00 62.24 176 PRO B C 1
ATOM 3903 O O . PRO B 1 116 ? 20.933 -8.270 3.419 1.00 65.17 176 PRO B O 1
ATOM 3907 N N . ASP B 1 117 ? 22.745 -8.959 4.572 1.00 59.96 177 ASP B N 1
ATOM 3908 C CA . ASP B 1 117 ? 22.853 -10.226 3.848 1.00 61.87 177 ASP B CA 1
ATOM 3909 C C . ASP B 1 117 ? 21.670 -11.184 4.087 1.00 59.67 177 ASP B C 1
ATOM 3910 O O . ASP B 1 117 ? 21.273 -11.919 3.191 1.00 58.22 177 ASP B O 1
ATOM 3915 N N . ILE B 1 118 ? 21.107 -11.162 5.289 1.00 55.09 178 ILE B N 1
ATOM 3916 C CA . ILE B 1 118 ? 19.900 -11.926 5.583 1.00 54.44 178 ILE B CA 1
ATOM 3917 C C . ILE B 1 118 ? 18.766 -11.490 4.666 1.00 60.95 178 ILE B C 1
ATOM 3918 O O . ILE B 1 118 ? 18.017 -12.322 4.135 1.00 62.68 178 ILE B O 1
ATOM 3931 N N . LYS B 1 120 ? 19.154 -10.289 1.815 1.00 63.92 180 LYS B N 1
ATOM 3932 C CA . LYS B 1 120 ? 19.479 -10.812 0.494 1.00 71.34 180 LYS B CA 1
ATOM 3933 C C . LYS B 1 120 ? 19.076 -12.284 0.374 1.00 72.45 180 LYS B C 1
ATOM 3934 O O . LYS B 1 120 ? 18.671 -12.728 -0.697 1.00 75.42 180 LYS B O 1
ATOM 3940 N N . LYS B 1 121 ? 19.171 -13.025 1.478 1.00 69.15 181 LYS B N 1
ATOM 3941 C CA . LYS B 1 121 ? 18.817 -14.444 1.494 1.00 71.55 181 LYS B CA 1
ATOM 3942 C C . LYS B 1 121 ? 17.316 -14.642 1.573 1.00 67.32 181 LYS B C 1
ATOM 3943 O O . LYS B 1 121 ? 16.841 -15.748 1.374 1.00 61.23 181 LYS B O 1
ATOM 3949 N N . SER B 1 122 ? 16.574 -13.575 1.870 1.00 64.69 182 SER B N 1
ATOM 3950 C CA . SER B 1 122 ? 15.142 -13.696 2.110 1.00 54.84 182 SER B CA 1
ATOM 3951 C C . SER B 1 122 ? 14.446 -14.037 0.806 1.00 61.44 182 SER B C 1
ATOM 3952 O O . SER B 1 122 ? 13.283 -14.427 0.802 1.00 59.10 182 SER B O 1
ATOM 3955 N N . GLY B 1 123 ? 15.168 -13.883 -0.301 1.00 62.19 183 GLY B N 1
ATOM 3956 C CA . GLY B 1 123 ? 14.602 -14.110 -1.612 1.00 60.29 183 GLY B CA 1
ATOM 3957 C C . GLY B 1 123 ? 13.898 -12.881 -2.145 1.00 70.77 183 GLY B C 1
ATOM 3958 O O . GLY B 1 123 ? 13.238 -12.935 -3.186 1.00 72.89 183 GLY B O 1
ATOM 3959 N N . ALA B 1 124 ? 14.022 -11.765 -1.430 1.00 68.47 184 ALA B N 1
ATOM 3960 C CA . ALA B 1 124 ? 13.485 -10.514 -1.949 1.00 62.95 184 ALA B CA 1
ATOM 3961 C C . ALA B 1 124 ? 14.548 -9.864 -2.815 1.00 65.94 184 ALA B C 1
ATOM 3962 O O . ALA B 1 124 ? 15.746 -10.042 -2.587 1.00 67.36 184 ALA B O 1
ATOM 3964 N N . ILE B 1 125 ? 14.104 -9.125 -3.823 1.00 70.42 185 ILE B N 1
ATOM 3965 C CA . ILE B 1 125 ? 15.002 -8.332 -4.649 1.00 66.99 185 ILE B CA 1
ATOM 3966 C C . ILE B 1 125 ? 15.082 -6.923 -4.055 1.00 72.12 185 ILE B C 1
ATOM 3967 O O . ILE B 1 125 ? 14.071 -6.209 -3.975 1.00 67.41 185 ILE B O 1
ATOM 3972 N N . LEU B 1 126 ? 16.279 -6.538 -3.622 1.00 73.81 186 LEU B N 1
ATOM 3973 C CA . LEU B 1 126 ? 16.468 -5.247 -2.975 1.00 70.65 186 LEU B CA 1
ATOM 3974 C C . LEU B 1 126 ? 16.727 -4.144 -3.982 1.00 74.99 186 LEU B C 1
ATOM 3975 O O . LEU B 1 126 ? 17.738 -4.155 -4.683 1.00 79.43 186 LEU B O 1
ATOM 3980 N N . ARG B 1 127 ? 15.793 -3.198 -4.038 1.00 76.75 187 ARG B N 1
ATOM 3981 C CA . ARG B 1 127 ? 15.881 -2.022 -4.894 1.00 74.24 187 ARG B CA 1
ATOM 3982 C C . ARG B 1 127 ? 16.528 -0.895 -4.097 1.00 69.36 187 ARG B C 1
ATOM 3983 O O . ARG B 1 127 ? 15.821 -0.140 -3.429 1.00 66.82 187 ARG B O 1
ATOM 3991 N N . GLU B 1 128 ? 17.854 -0.776 -4.142 1.00 74.66 188 GLU B N 1
ATOM 3992 C CA . GLU B 1 128 ? 18.541 0.268 -3.364 1.00 80.15 188 GLU B CA 1
ATOM 3993 C C . GLU B 1 128 ? 18.456 1.625 -4.046 1.00 84.63 188 GLU B C 1
ATOM 3994 O O . GLU B 1 128 ? 18.983 1.811 -5.140 1.00 83.94 188 GLU B O 1
ATOM 4000 N N . VAL B 1 129 ? 17.811 2.583 -3.395 1.00 93.50 189 VAL B N 1
ATOM 4001 C CA . VAL B 1 129 ? 17.714 3.923 -3.961 1.00 52.31 189 VAL B CA 1
ATOM 4002 C C . VAL B 1 129 ? 18.613 4.944 -3.276 1.00 56.58 189 VAL B C 1
ATOM 4003 O O . VAL B 1 129 ? 18.936 4.819 -2.091 1.00 61.70 189 VAL B O 1
ATOM 4007 N N . GLY B 1 130 ? 19.007 5.962 -4.038 1.00 113.68 190 GLY B N 1
ATOM 4008 C CA . GLY B 1 130 ? 19.754 7.083 -3.497 1.00 59.62 190 GLY B CA 1
ATOM 4009 C C . GLY B 1 130 ? 21.190 6.735 -3.187 1.00 61.52 190 GLY B C 1
ATOM 4010 O O . GLY B 1 130 ? 21.722 5.731 -3.665 1.00 59.49 190 GLY B O 1
ATOM 4011 N N . TYR B 1 131 ? 21.832 7.570 -2.382 1.00 59.59 191 TYR B N 1
ATOM 4012 C CA . TYR B 1 131 ? 23.230 7.354 -2.059 1.00 78.68 191 TYR B CA 1
ATOM 4013 C C . TYR B 1 131 ? 23.388 7.115 -0.545 1.00 69.81 191 TYR B C 1
ATOM 4014 O O . TYR B 1 131 ? 22.386 7.109 0.184 1.00 56.52 191 TYR B O 1
ATOM 4023 N N . TYR B 1 132 ? 24.620 6.907 -0.077 1.00 65.68 192 TYR B N 1
ATOM 4024 C CA . TYR B 1 132 ? 24.869 6.503 1.314 1.00 68.36 192 TYR B CA 1
ATOM 4025 C C . TYR B 1 132 ? 24.281 7.442 2.377 1.00 76.97 192 TYR B C 1
ATOM 4026 O O . TYR B 1 132 ? 23.652 6.977 3.333 1.00 76.88 192 TYR B O 1
ATOM 4035 N N . ASN B 1 133 ? 24.462 8.749 2.205 1.00 78.59 193 ASN B N 1
ATOM 4036 C CA . ASN B 1 133 ? 23.865 9.712 3.127 1.00 82.89 193 ASN B CA 1
ATOM 4037 C C . ASN B 1 133 ? 22.824 10.627 2.482 1.00 88.41 193 ASN B C 1
ATOM 4038 O O . ASN B 1 133 ? 22.307 11.540 3.130 1.00 94.56 193 ASN B O 1
ATOM 4043 N N . LYS B 1 134 ? 22.524 10.388 1.207 1.00 88.40 194 LYS B N 1
ATOM 4044 C CA . LYS B 1 134 ? 21.486 11.149 0.509 1.00 86.16 194 LYS B CA 1
ATOM 4045 C C . LYS B 1 134 ? 20.396 10.237 -0.049 1.00 74.26 194 LYS B C 1
ATOM 4046 O O . LYS B 1 134 ? 20.639 9.457 -0.976 1.00 72.28 194 LYS B O 1
ATOM 4052 N N . THR B 1 135 ? 19.198 10.322 0.519 1.00 64.14 195 THR B N 1
ATOM 4053 C CA . THR B 1 135 ? 18.048 9.677 -0.102 1.00 66.50 195 THR B CA 1
ATOM 4054 C C . THR B 1 135 ? 16.906 10.678 -0.270 1.00 69.91 195 THR B C 1
ATOM 4055 O O . THR B 1 135 ? 16.279 11.091 0.707 1.00 75.46 195 THR B O 1
ATOM 4059 N N . LYS B 1 136 ? 16.645 11.075 -1.512 1.00 72.21 196 LYS B N 1
ATOM 4060 C CA . LYS B 1 136 ? 15.571 12.029 -1.799 1.00 84.21 196 LYS B CA 1
ATOM 4061 C C . LYS B 1 136 ? 14.259 11.293 -2.067 1.00 81.28 196 LYS B C 1
ATOM 4062 O O . LYS B 1 136 ? 14.237 10.329 -2.833 1.00 78.54 196 LYS B O 1
ATOM 4068 N N . VAL B 1 137 ? 13.175 11.759 -1.444 1.00 86.77 197 VAL B N 1
ATOM 4069 C CA . VAL B 1 137 ? 11.850 11.135 -1.574 1.00 93.71 197 VAL B CA 1
ATOM 4070 C C . VAL B 1 137 ? 11.462 10.858 -3.033 1.00 91.72 197 VAL B C 1
ATOM 4071 O O . VAL B 1 137 ? 10.807 9.859 -3.342 1.00 87.23 197 VAL B O 1
ATOM 4075 N N . SER B 1 138 ? 11.910 11.736 -3.923 1.00 89.20 198 SER B N 1
ATOM 4076 C CA . SER B 1 138 ? 11.669 11.591 -5.351 1.00 86.50 198 SER B CA 1
ATOM 4077 C C . SER B 1 138 ? 12.324 10.358 -5.993 1.00 81.30 198 SER B C 1
ATOM 4078 O O . SER B 1 138 ? 11.704 9.706 -6.833 1.00 83.71 198 SER B O 1
ATOM 4081 N N . ARG B 1 139 ? 13.571 10.050 -5.624 1.00 77.74 199 ARG B N 1
ATOM 4082 C CA . ARG B 1 139 ? 14.268 8.901 -6.209 1.00 79.16 199 ARG B CA 1
ATOM 4083 C C . ARG B 1 139 ? 13.680 7.622 -5.614 1.00 81.08 199 ARG B C 1
ATOM 4084 O O . ARG B 1 139 ? 13.699 6.560 -6.240 1.00 79.70 199 ARG B O 1
ATOM 4092 N N . TYR B 1 140 ? 13.141 7.744 -4.404 1.00 78.77 200 TYR B N 1
ATOM 4093 C CA . TYR B 1 140 ? 12.461 6.641 -3.739 1.00 76.52 200 TYR B CA 1
ATOM 4094 C C . TYR B 1 140 ? 11.180 6.311 -4.502 1.00 77.48 200 TYR B C 1
ATOM 4095 O O . TYR B 1 140 ? 10.985 5.181 -4.950 1.00 83.64 200 TYR B O 1
ATOM 4104 N N . GLU B 1 141 ? 10.323 7.318 -4.658 1.00 73.14 201 GLU B N 1
ATOM 4105 C CA . GLU B 1 141 ? 9.022 7.166 -5.314 1.00 74.26 201 GLU B CA 1
ATOM 4106 C C . GLU B 1 141 ? 9.141 6.671 -6.747 1.00 71.17 201 GLU B C 1
ATOM 4107 O O . GLU B 1 141 ? 8.250 5.997 -7.248 1.00 75.20 201 GLU B O 1
ATOM 4113 N N . GLY B 1 142 ? 10.254 6.986 -7.396 1.00 64.80 202 GLY B N 1
ATOM 4114 C CA . GLY B 1 142 ? 10.447 6.618 -8.785 1.00 67.00 202 GLY B CA 1
ATOM 4115 C C . GLY B 1 142 ? 10.871 5.172 -8.962 1.00 76.86 202 GLY B C 1
ATOM 4116 O O . GLY B 1 142 ? 10.814 4.628 -10.069 1.00 83.34 202 GLY B O 1
ATOM 4117 N N . ALA B 1 143 ? 11.298 4.542 -7.872 1.00 73.62 203 ALA B N 1
ATOM 4118 C CA . ALA B 1 143 ? 11.778 3.171 -7.946 1.00 74.99 203 ALA B CA 1
ATOM 4119 C C . ALA B 1 143 ? 10.595 2.224 -7.996 1.00 74.06 203 ALA B C 1
ATOM 4120 O O . ALA B 1 143 ? 10.724 1.057 -8.374 1.00 69.45 203 ALA B O 1
ATOM 4122 N N . ILE B 1 144 ? 9.439 2.750 -7.610 1.00 79.21 204 ILE B N 1
ATOM 4123 C CA . ILE B 1 144 ? 8.220 1.962 -7.518 1.00 82.59 204 ILE B CA 1
ATOM 4124 C C . ILE B 1 144 ? 7.825 1.357 -8.874 1.00 85.87 204 ILE B C 1
ATOM 4125 O O . ILE B 1 144 ? 7.744 2.069 -9.882 1.00 85.99 204 ILE B O 1
ATOM 4130 N N . ASN B 1 145 ? 7.607 0.041 -8.876 1.00 87.42 205 ASN B N 1
ATOM 4131 C CA . ASN B 1 145 ? 7.251 -0.732 -10.065 1.00 90.96 205 ASN B CA 1
ATOM 4132 C C . ASN B 1 145 ? 5.909 -1.408 -9.898 1.00 95.08 205 ASN B C 1
ATOM 4133 O O . ASN B 1 145 ? 5.292 -1.346 -8.838 1.00 94.06 205 ASN B O 1
ATOM 4138 N N . GLN B 1 146 ? 5.477 -2.084 -10.953 1.00 97.73 206 GLN B N 1
ATOM 4139 C CA . GLN B 1 146 ? 4.407 -3.055 -10.850 1.00 96.81 206 GLN B CA 1
ATOM 4140 C C . GLN B 1 146 ? 4.944 -4.214 -10.017 1.00 94.95 206 GLN B C 1
ATOM 4141 O O . GLN B 1 146 ? 4.197 -4.866 -9.291 1.00 95.54 206 GLN B O 1
ATOM 4147 N N . ASN B 1 147 ? 6.251 -4.455 -10.125 1.00 91.53 207 ASN B N 1
ATOM 4148 C CA . ASN B 1 147 ? 6.936 -5.496 -9.355 1.00 85.84 207 ASN B CA 1
ATOM 4149 C C . ASN B 1 147 ? 7.410 -5.031 -7.969 1.00 78.30 207 ASN B C 1
ATOM 4150 O O . ASN B 1 147 ? 8.253 -5.681 -7.359 1.00 76.70 207 ASN B O 1
ATOM 4155 N N . THR B 1 148 ? 6.889 -3.907 -7.479 1.00 76.47 208 THR B N 1
ATOM 4156 C CA . THR B 1 148 ? 7.236 -3.431 -6.137 1.00 69.31 208 THR B CA 1
ATOM 4157 C C . THR B 1 148 ? 6.225 -3.955 -5.124 1.00 65.64 208 THR B C 1
ATOM 4158 O O . THR B 1 148 ? 5.029 -3.748 -5.289 1.00 70.92 208 THR B O 1
ATOM 4162 N N . ALA B 1 149 ? 6.697 -4.620 -4.073 1.00 64.39 209 ALA B N 1
ATOM 4163 C CA . ALA B 1 149 ? 5.793 -5.240 -3.100 1.00 62.63 209 ALA B CA 1
ATOM 4164 C C . ALA B 1 149 ? 5.927 -4.717 -1.671 1.00 57.72 209 ALA B C 1
ATOM 4165 O O . ALA B 1 149 ? 5.052 -4.958 -0.838 1.00 63.22 209 ALA B O 1
ATOM 4167 N N . LEU B 1 150 ? 7.027 -4.033 -1.375 1.00 54.68 210 LEU B N 1
ATOM 4168 C CA . LEU B 1 150 ? 7.270 -3.545 -0.021 1.00 52.56 210 LEU B CA 1
ATOM 4169 C C . LEU B 1 150 ? 8.036 -2.226 -0.026 1.00 58.41 210 LEU B C 1
ATOM 4170 O O . LEU B 1 150 ? 9.013 -2.086 -0.765 1.00 53.20 210 LEU B O 1
ATOM 4175 N N . LEU B 1 151 ? 7.598 -1.264 0.789 1.00 60.76 211 LEU B N 1
ATOM 4176 C CA . LEU B 1 151 ? 8.394 -0.061 1.042 1.00 60.17 211 LEU B CA 1
ATOM 4177 C C . LEU B 1 151 ? 9.022 -0.137 2.435 1.00 63.19 211 LEU B C 1
ATOM 4178 O O . LEU B 1 151 ? 8.309 -0.225 3.447 1.00 48.20 211 LEU B O 1
ATOM 4191 N N . LYS B 1 153 ? 11.827 1.056 5.597 1.00 54.45 213 LYS B N 1
ATOM 4192 C CA . LYS B 1 153 ? 12.731 1.953 6.288 1.00 58.95 213 LYS B CA 1
ATOM 4193 C C . LYS B 1 153 ? 13.359 1.189 7.448 1.00 53.76 213 LYS B C 1
ATOM 4194 O O . LYS B 1 153 ? 12.705 0.342 8.079 1.00 46.81 213 LYS B O 1
ATOM 4200 N N . VAL B 1 154 ? 14.632 1.473 7.705 1.00 50.94 214 VAL B N 1
ATOM 4201 C CA . VAL B 1 154 ? 15.348 0.890 8.821 1.00 51.41 214 VAL B CA 1
ATOM 4202 C C . VAL B 1 154 ? 15.916 2.041 9.635 1.00 54.76 214 VAL B C 1
ATOM 4203 O O . VAL B 1 154 ? 16.468 2.985 9.081 1.00 53.53 214 VAL B O 1
ATOM 4207 N N . HIS B 1 155 ? 15.748 1.964 10.946 1.00 58.43 215 HIS B N 1
ATOM 4208 C CA . HIS B 1 155 ? 16.361 2.887 11.893 1.00 62.85 215 HIS B CA 1
ATOM 4209 C C . HIS B 1 155 ? 17.877 2.916 11.689 1.00 61.47 215 HIS B C 1
ATOM 4210 O O . HIS B 1 155 ? 18.501 1.873 11.554 1.00 64.55 215 HIS B O 1
ATOM 4217 N N . LYS B 1 156 ? 18.475 4.099 11.669 1.00 65.05 216 LYS B N 1
ATOM 4218 C CA . LYS B 1 156 ? 19.879 4.215 11.274 1.00 73.83 216 LYS B CA 1
ATOM 4219 C C . LYS B 1 156 ? 20.895 3.818 12.355 1.00 88.77 216 LYS B C 1
ATOM 4220 O O . LYS B 1 156 ? 20.550 3.685 13.534 1.00 85.87 216 LYS B O 1
ATOM 4226 N N . SER B 1 157 ? 22.148 3.623 11.937 1.00 102.75 217 SER B N 1
ATOM 4227 C CA . SER B 1 157 ? 23.224 3.229 12.853 1.00 71.00 217 SER B CA 1
ATOM 4228 C C . SER B 1 157 ? 24.533 3.958 12.561 1.00 70.76 217 SER B C 1
ATOM 4229 O O . SER B 1 157 ? 25.614 3.367 12.647 1.00 69.33 217 SER B O 1
ATOM 4232 N N . GLU B 1 166 ? 19.923 14.526 3.800 1.00 81.77 226 GLU B N 1
ATOM 4233 C CA . GLU B 1 166 ? 18.476 14.306 3.804 1.00 87.62 226 GLU B CA 1
ATOM 4234 C C . GLU B 1 166 ? 18.086 12.834 3.592 1.00 87.81 226 GLU B C 1
ATOM 4235 O O . GLU B 1 166 ? 18.775 12.088 2.888 1.00 84.91 226 GLU B O 1
ATOM 4241 N N . GLU B 1 167 ? 16.971 12.431 4.201 1.00 90.07 227 GLU B N 1
ATOM 4242 C CA . GLU B 1 167 ? 16.459 11.064 4.084 1.00 87.96 227 GLU B CA 1
ATOM 4243 C C . GLU B 1 167 ? 14.975 11.075 3.724 1.00 82.00 227 GLU B C 1
ATOM 4244 O O . GLU B 1 167 ? 14.368 12.128 3.535 1.00 81.49 227 GLU B O 1
ATOM 4250 N N . VAL B 1 168 ? 14.386 9.893 3.628 1.00 81.25 228 VAL B N 1
ATOM 4251 C CA . VAL B 1 168 ? 12.937 9.796 3.539 1.00 82.45 228 VAL B CA 1
ATOM 4252 C C . VAL B 1 168 ? 12.418 9.675 4.967 1.00 80.13 228 VAL B C 1
ATOM 4253 O O . VAL B 1 168 ? 13.026 8.988 5.784 1.00 78.25 228 VAL B O 1
ATOM 4257 N N . LYS B 1 169 ? 11.328 10.368 5.285 1.00 80.30 229 LYS B N 1
ATOM 4258 C CA . LYS B 1 169 ? 10.774 10.330 6.638 1.00 75.09 229 LYS B CA 1
ATOM 4259 C C . LYS B 1 169 ? 9.641 9.317 6.729 1.00 73.76 229 LYS B C 1
ATOM 4260 O O . LYS B 1 169 ? 9.104 8.897 5.699 1.00 70.57 229 LYS B O 1
ATOM 4266 N N . LEU B 1 170 ? 9.287 8.922 7.953 1.00 73.76 230 LEU B N 1
ATOM 4267 C CA . LEU B 1 170 ? 8.239 7.919 8.168 1.00 71.80 230 LEU B CA 1
ATOM 4268 C C . LEU B 1 170 ? 6.909 8.379 7.571 1.00 70.84 230 LEU B C 1
ATOM 4269 O O . LEU B 1 170 ? 6.227 7.606 6.886 1.00 63.56 230 LEU B O 1
ATOM 4274 N N . GLU B 1 171 ? 6.570 9.648 7.813 1.00 68.08 231 GLU B N 1
ATOM 4275 C CA . GLU B 1 171 ? 5.335 10.248 7.311 1.00 76.30 231 GLU B CA 1
ATOM 4276 C C . GLU B 1 171 ? 5.299 10.184 5.788 1.00 77.80 231 GLU B C 1
ATOM 4277 O O . GLU B 1 171 ? 4.233 10.005 5.195 1.00 78.67 231 GLU B O 1
ATOM 4283 N N . ASP B 1 172 ? 6.473 10.301 5.164 1.00 80.28 232 ASP B N 1
ATOM 4284 C CA . ASP B 1 172 ? 6.605 10.152 3.712 1.00 83.41 232 ASP B CA 1
ATOM 4285 C C . ASP B 1 172 ? 6.384 8.708 3.277 1.00 79.84 232 ASP B C 1
ATOM 4286 O O . ASP B 1 172 ? 5.673 8.452 2.302 1.00 81.48 232 ASP B O 1
ATOM 4291 N N . LEU B 1 173 ? 7.006 7.770 3.993 1.00 71.59 233 LEU B N 1
ATOM 4292 C CA . LEU B 1 173 ? 6.868 6.356 3.669 1.00 72.88 233 LEU B CA 1
ATOM 4293 C C . LEU B 1 173 ? 5.385 5.999 3.627 1.00 68.01 233 LEU B C 1
ATOM 4294 O O . LEU B 1 173 ? 4.910 5.349 2.687 1.00 69.73 233 LEU B O 1
ATOM 4299 N N . VAL B 1 174 ? 4.657 6.470 4.635 1.00 60.69 234 VAL B N 1
ATOM 4300 C CA . VAL B 1 174 ? 3.220 6.250 4.726 1.00 63.78 234 VAL B CA 1
ATOM 4301 C C . VAL B 1 174 ? 2.484 6.779 3.495 1.00 68.93 234 VAL B C 1
ATOM 4302 O O . VAL B 1 174 ? 1.638 6.091 2.921 1.00 63.64 234 VAL B O 1
ATOM 4306 N N . LYS B 1 175 ? 2.813 8.000 3.089 1.00 75.82 235 LYS B N 1
ATOM 4307 C CA . LYS B 1 175 ? 2.191 8.592 1.909 1.00 78.47 235 LYS B CA 1
ATOM 4308 C C . LYS B 1 175 ? 2.488 7.810 0.626 1.00 75.78 235 LYS B C 1
ATOM 4309 O O . LYS B 1 175 ? 1.564 7.470 -0.108 1.00 75.34 235 LYS B O 1
ATOM 4315 N N . LEU B 1 176 ? 3.760 7.511 0.359 1.00 73.75 236 LEU B N 1
ATOM 4316 C CA . LEU B 1 176 ? 4.103 6.691 -0.810 1.00 71.87 236 LEU B CA 1
ATOM 4317 C C . LEU B 1 176 ? 3.337 5.384 -0.788 1.00 68.90 236 LEU B C 1
ATOM 4318 O O . LEU B 1 176 ? 2.764 4.978 -1.800 1.00 68.78 236 LEU B O 1
ATOM 4323 N N . GLY B 1 177 ? 3.315 4.750 0.382 1.00 64.68 237 GLY B N 1
ATOM 4324 C CA . GLY B 1 177 ? 2.566 3.527 0.581 1.00 60.36 237 GLY B CA 1
ATOM 4325 C C . GLY B 1 177 ? 1.088 3.643 0.270 1.00 66.14 237 GLY B C 1
ATOM 4326 O O . GLY B 1 177 ? 0.535 2.775 -0.411 1.00 71.83 237 GLY B O 1
ATOM 4327 N N . HIS B 1 178 ? 0.441 4.698 0.764 1.00 73.99 238 HIS B N 1
ATOM 4328 C CA . HIS B 1 178 ? -0.975 4.927 0.460 1.00 76.64 238 HIS B CA 1
ATOM 4329 C C . HIS B 1 178 ? -1.184 5.215 -1.023 1.00 76.70 238 HIS B C 1
ATOM 4330 O O . HIS B 1 178 ? -2.087 4.659 -1.647 1.00 80.73 238 HIS B O 1
ATOM 4337 N N . LYS B 1 179 ? -0.335 6.071 -1.583 1.00 71.04 239 LYS B N 1
ATOM 4338 C CA . LYS B 1 179 ? -0.418 6.443 -2.999 1.00 73.79 239 LYS B CA 1
ATOM 4339 C C . LYS B 1 179 ? -0.332 5.257 -3.971 1.00 73.38 239 LYS B C 1
ATOM 4340 O O . LYS B 1 179 ? -1.166 5.125 -4.862 1.00 78.99 239 LYS B O 1
ATOM 4346 N N . TYR B 1 180 ? 0.669 4.397 -3.806 1.00 68.01 240 TYR B N 1
ATOM 4347 C CA . TYR B 1 180 ? 0.872 3.296 -4.748 1.00 65.36 240 TYR B CA 1
ATOM 4348 C C . TYR B 1 180 ? 0.280 1.958 -4.272 1.00 71.18 240 TYR B C 1
ATOM 4349 O O . TYR B 1 180 ? 0.343 0.949 -4.983 1.00 68.16 240 TYR B O 1
ATOM 4358 N N . GLY B 1 181 ? -0.310 1.943 -3.082 1.00 68.34 241 GLY B N 1
ATOM 4359 C CA . GLY B 1 181 ? -0.939 0.730 -2.588 1.00 69.07 241 GLY B CA 1
ATOM 4360 C C . GLY B 1 181 ? 0.063 -0.371 -2.274 1.00 75.89 241 GLY B C 1
ATOM 4361 O O . GLY B 1 181 ? -0.101 -1.530 -2.676 1.00 74.20 241 GLY B O 1
ATOM 4362 N N . ILE B 1 182 ? 1.108 0.003 -1.542 1.00 75.50 242 ILE B N 1
ATOM 4363 C CA . ILE B 1 182 ? 2.164 -0.921 -1.156 1.00 59.93 242 ILE B CA 1
ATOM 4364 C C . ILE B 1 182 ? 2.345 -0.825 0.353 1.00 56.85 242 ILE B C 1
ATOM 4365 O O . ILE B 1 182 ? 2.377 0.279 0.911 1.00 63.77 242 ILE B O 1
ATOM 4370 N N . PRO B 1 183 ? 2.457 -1.980 1.020 1.00 53.74 243 PRO B N 1
ATOM 4371 C CA . PRO B 1 183 ? 2.677 -2.021 2.473 1.00 53.92 243 PRO B CA 1
ATOM 4372 C C . PRO B 1 183 ? 3.987 -1.356 2.895 1.00 57.53 243 PRO B C 1
ATOM 4373 O O . PRO B 1 183 ? 4.988 -1.412 2.169 1.00 58.01 243 PRO B O 1
ATOM 4377 N N . THR B 1 184 ? 3.955 -0.718 4.061 1.00 60.60 244 THR B N 1
ATOM 4378 C CA . THR B 1 184 ? 5.123 -0.062 4.622 1.00 58.46 244 THR B CA 1
ATOM 4379 C C . THR B 1 184 ? 5.646 -0.819 5.832 1.00 52.34 244 THR B C 1
ATOM 4380 O O . THR B 1 184 ? 4.882 -1.225 6.722 1.00 57.84 244 THR B O 1
ATOM 4384 N N . TYR B 1 185 ? 6.961 -0.972 5.879 1.00 47.06 245 TYR B N 1
ATOM 4385 C CA . TYR B 1 185 ? 7.591 -1.712 6.963 1.00 52.73 245 TYR B CA 1
ATOM 4386 C C . TYR B 1 185 ? 8.740 -0.904 7.514 1.00 47.38 245 TYR B C 1
ATOM 4387 O O . TYR B 1 185 ? 9.652 -0.492 6.778 1.00 44.97 245 TYR B O 1
ATOM 4396 N N . TYR B 1 186 ? 8.693 -0.687 8.819 1.00 48.05 246 TYR B N 1
ATOM 4397 C CA . TYR B 1 186 ? 9.750 0.034 9.503 1.00 46.66 246 TYR B CA 1
ATOM 4398 C C . TYR B 1 186 ? 10.426 -0.898 10.509 1.00 51.04 246 TYR B C 1
ATOM 4399 O O . TYR B 1 186 ? 9.826 -1.292 11.514 1.00 51.65 246 TYR B O 1
ATOM 4408 N N . ASP B 1 187 ? 11.666 -1.268 10.225 1.00 49.41 247 ASP B N 1
ATOM 4409 C CA . ASP B 1 187 ? 12.423 -2.026 11.194 1.00 51.92 247 ASP B CA 1
ATOM 4410 C C . ASP B 1 187 ? 13.017 -1.038 12.191 1.00 52.17 247 ASP B C 1
ATOM 4411 O O . ASP B 1 187 ? 14.140 -0.553 12.025 1.00 45.88 247 ASP B O 1
ATOM 4416 N N . ALA B 1 188 ? 12.239 -0.746 13.226 1.00 51.41 248 ALA B N 1
ATOM 4417 C CA . ALA B 1 188 ? 12.641 0.189 14.268 1.00 52.49 248 ALA B CA 1
ATOM 4418 C C . ALA B 1 188 ? 13.913 -0.234 15.014 1.00 59.78 248 ALA B C 1
ATOM 4419 O O . ALA B 1 188 ? 14.783 0.595 15.296 1.00 59.68 248 ALA B O 1
ATOM 4421 N N . GLY B 1 189 ? 14.010 -1.512 15.367 1.00 59.43 249 GLY B N 1
ATOM 4422 C CA . GLY B 1 189 ? 15.203 -2.001 16.036 1.00 59.46 249 GLY B CA 1
ATOM 4423 C C . GLY B 1 189 ? 15.211 -1.901 17.556 1.00 61.89 249 GLY B C 1
ATOM 4424 O O . GLY B 1 189 ? 15.285 -2.932 18.229 1.00 60.39 249 GLY B O 1
ATOM 4425 N N . SER B 1 190 ? 15.129 -0.677 18.086 1.00 57.97 250 SER B N 1
ATOM 4426 C CA . SER B 1 190 ? 15.320 -0.402 19.515 1.00 52.63 250 SER B CA 1
ATOM 4427 C C . SER B 1 190 ? 14.408 -1.233 20.390 1.00 46.69 250 SER B C 1
ATOM 4428 O O . SER B 1 190 ? 14.785 -1.607 21.508 1.00 48.58 250 SER B O 1
ATOM 4431 N N . GLY B 1 191 ? 13.205 -1.501 19.886 1.00 45.46 251 GLY B N 1
ATOM 4432 C CA . GLY B 1 191 ? 12.188 -2.211 20.649 1.00 45.38 251 GLY B CA 1
ATOM 4433 C C . GLY B 1 191 ? 11.475 -1.330 21.660 1.00 47.56 251 GLY B C 1
ATOM 4434 O O . GLY B 1 191 ? 10.682 -1.823 22.463 1.00 49.62 251 GLY B O 1
ATOM 4435 N N . LEU B 1 192 ? 11.748 -0.027 21.607 1.00 45.65 252 LEU B N 1
ATOM 4436 C CA . LEU B 1 192 ? 11.177 0.933 22.552 1.00 50.48 252 LEU B CA 1
ATOM 4437 C C . LEU B 1 192 ? 9.637 0.956 22.605 1.00 52.16 252 LEU B C 1
ATOM 4438 O O . LEU B 1 192 ? 8.950 1.016 21.577 1.00 48.05 252 LEU B O 1
ATOM 4443 N N . LEU B 1 193 ? 9.094 0.909 23.814 1.00 56.65 253 LEU B N 1
ATOM 4444 C CA . LEU B 1 193 ? 7.644 0.902 23.991 1.00 59.92 253 LEU B CA 1
ATOM 4445 C C . LEU B 1 193 ? 7.128 2.259 24.468 1.00 68.72 253 LEU B C 1
ATOM 4446 O O . LEU B 1 193 ? 6.036 2.708 24.102 1.00 66.19 253 LEU B O 1
ATOM 4451 N N . ILE B 1 194 ? 7.936 2.905 25.295 1.00 71.92 254 ILE B N 1
ATOM 4452 C CA . ILE B 1 194 ? 7.515 4.104 25.992 1.00 75.82 254 ILE B CA 1
ATOM 4453 C C . ILE B 1 194 ? 8.122 5.360 25.388 1.00 78.34 254 ILE B C 1
ATOM 4454 O O . ILE B 1 194 ? 9.024 5.292 24.556 1.00 76.18 254 ILE B O 1
ATOM 4459 N N . ASN B 1 195 ? 7.616 6.509 25.819 1.00 82.43 255 ASN B N 1
ATOM 4460 C CA . ASN B 1 195 ? 8.227 7.785 25.481 1.00 90.62 255 ASN B CA 1
ATOM 4461 C C . ASN B 1 195 ? 9.349 8.103 26.468 1.00 84.69 255 ASN B C 1
ATOM 4462 O O . ASN B 1 195 ? 9.110 8.245 27.667 1.00 84.52 255 ASN B O 1
ATOM 4467 N N . LEU B 1 196 ? 10.578 8.194 25.974 1.00 75.45 256 LEU B N 1
ATOM 4468 C CA . LEU B 1 196 ? 11.705 8.401 26.874 1.00 72.86 256 LEU B CA 1
ATOM 4469 C C . LEU B 1 196 ? 11.685 9.794 27.513 1.00 80.55 256 LEU B C 1
ATOM 4470 O O . LEU B 1 196 ? 12.408 10.047 28.477 1.00 81.58 256 LEU B O 1
ATOM 4475 N N . LYS B 1 197 ? 10.844 10.684 26.990 1.00 86.17 257 LYS B N 1
ATOM 4476 C CA . LYS B 1 197 ? 10.685 12.013 27.576 1.00 92.59 257 LYS B CA 1
ATOM 4477 C C . LYS B 1 197 ? 9.994 11.942 28.933 1.00 94.32 257 LYS B C 1
ATOM 4478 O O . LYS B 1 197 ? 10.230 12.787 29.798 1.00 92.07 257 LYS B O 1
ATOM 4484 N N . GLU B 1 198 ? 9.154 10.924 29.121 1.00 99.71 258 GLU B N 1
ATOM 4485 C CA . GLU B 1 198 ? 8.470 10.715 30.398 1.00 111.43 258 GLU B CA 1
ATOM 4486 C C . GLU B 1 198 ? 9.443 10.351 31.526 1.00 116.45 258 GLU B C 1
ATOM 4487 O O . GLU B 1 198 ? 9.024 10.129 32.662 1.00 118.33 258 GLU B O 1
ATOM 4493 N N . PHE B 1 199 ? 10.736 10.296 31.216 1.00 120.67 259 PHE B N 1
ATOM 4494 C CA . PHE B 1 199 ? 11.742 9.944 32.210 1.00 71.09 259 PHE B CA 1
ATOM 4495 C C . PHE B 1 199 ? 12.839 10.987 32.319 1.00 75.51 259 PHE B C 1
ATOM 4496 O O . PHE B 1 199 ? 13.745 10.860 33.143 1.00 88.01 259 PHE B O 1
ATOM 4504 N N . GLY B 1 200 ? 12.764 12.014 31.484 1.00 125.00 260 GLY B N 1
ATOM 4505 C CA . GLY B 1 200 ? 13.721 13.103 31.550 1.00 118.29 260 GLY B CA 1
ATOM 4506 C C . GLY B 1 200 ? 14.782 13.010 30.477 1.00 108.60 260 GLY B C 1
ATOM 4507 O O . GLY B 1 200 ? 15.686 13.842 30.404 1.00 113.54 260 GLY B O 1
ATOM 4508 N N . ILE B 1 201 ? 14.658 11.997 29.631 1.00 97.92 261 ILE B N 1
ATOM 4509 C CA . ILE B 1 201 ? 15.648 11.746 28.602 1.00 92.48 261 ILE B CA 1
ATOM 4510 C C . ILE B 1 201 ? 15.167 12.213 27.233 1.00 91.33 261 ILE B C 1
ATOM 4511 O O . ILE B 1 201 ? 14.025 11.965 26.838 1.00 88.66 261 ILE B O 1
ATOM 4516 N N . SER B 1 202 ? 16.064 12.868 26.505 1.00 91.00 262 SER B N 1
ATOM 4517 C CA . SER B 1 202 ? 15.724 13.491 25.233 1.00 98.52 262 SER B CA 1
ATOM 4518 C C . SER B 1 202 ? 16.383 12.790 24.056 1.00 99.29 262 SER B C 1
ATOM 4519 O O . SER B 1 202 ? 17.584 12.940 23.828 1.00 102.12 262 SER B O 1
ATOM 4522 N N . VAL B 1 203 ? 15.607 12.033 23.292 1.00 99.39 263 VAL B N 1
ATOM 4523 C CA . VAL B 1 203 ? 16.158 11.420 22.090 1.00 102.98 263 VAL B CA 1
ATOM 4524 C C . VAL B 1 203 ? 15.155 11.279 20.957 1.00 101.19 263 VAL B C 1
ATOM 4525 O O . VAL B 1 203 ? 13.964 11.055 21.180 1.00 99.57 263 VAL B O 1
ATOM 4529 N N . ASP B 1 204 ? 15.658 11.425 19.737 1.00 104.23 264 ASP B N 1
ATOM 4530 C CA . ASP B 1 204 ? 14.882 11.121 18.551 1.00 106.27 264 ASP B CA 1
ATOM 4531 C C . ASP B 1 204 ? 14.886 9.611 18.359 1.00 99.45 264 ASP B C 1
ATOM 4532 O O . ASP B 1 204 ? 15.543 9.081 17.462 1.00 101.71 264 ASP B O 1
ATOM 4537 N N . GLU B 1 205 ? 14.172 8.920 19.239 1.00 89.55 265 GLU B N 1
ATOM 4538 C CA . GLU B 1 205 ? 13.996 7.486 19.120 1.00 86.45 265 GLU B CA 1
ATOM 4539 C C . GLU B 1 205 ? 12.503 7.196 19.125 1.00 82.18 265 GLU B C 1
ATOM 4540 O O . GLU B 1 205 ? 11.856 7.271 20.166 1.00 78.48 265 GLU B O 1
ATOM 4546 N N . PRO B 1 206 ? 11.948 6.877 17.951 1.00 80.25 266 PRO B N 1
ATOM 4547 C CA . PRO B 1 206 ? 10.507 6.611 17.855 1.00 79.68 266 PRO B CA 1
ATOM 4548 C C . PRO B 1 206 ? 10.120 5.289 18.530 1.00 66.91 266 PRO B C 1
ATOM 4549 O O . PRO B 1 206 ? 10.808 4.285 18.358 1.00 58.84 266 PRO B O 1
ATOM 4553 N N . ASN B 1 207 ? 9.050 5.306 19.317 1.00 62.04 267 ASN B N 1
ATOM 4554 C CA . ASN B 1 207 ? 8.539 4.083 19.918 1.00 59.87 267 ASN B CA 1
ATOM 4555 C C . ASN B 1 207 ? 7.479 3.375 19.052 1.00 63.09 267 ASN B C 1
ATOM 4556 O O . ASN B 1 207 ? 7.024 3.910 18.027 1.00 59.46 267 ASN B O 1
ATOM 4561 N N . PHE B 1 208 ? 7.073 2.180 19.477 1.00 57.76 268 PHE B N 1
ATOM 4562 C CA . PHE B 1 208 ? 6.118 1.398 18.705 1.00 52.31 268 PHE B CA 1
ATOM 4563 C C . PHE B 1 208 ? 4.804 2.150 18.494 1.00 54.34 268 PHE B C 1
ATOM 4564 O O . PHE B 1 208 ? 4.351 2.301 17.357 1.00 57.78 268 PHE B O 1
ATOM 4572 N N . ARG B 1 209 ? 4.196 2.606 19.588 1.00 50.83 269 ARG B N 1
ATOM 4573 C CA . ARG B 1 209 ? 2.910 3.292 19.540 1.00 50.19 269 ARG B CA 1
ATOM 4574 C C . ARG B 1 209 ? 2.886 4.416 18.506 1.00 57.51 269 ARG B C 1
ATOM 4575 O O . ARG B 1 209 ? 1.933 4.526 17.732 1.00 64.54 269 ARG B O 1
ATOM 4583 N N . ASP B 1 210 ? 3.950 5.216 18.478 1.00 55.03 270 ASP B N 1
ATOM 4584 C CA . ASP B 1 210 ? 4.067 6.347 17.556 1.00 58.17 270 ASP B CA 1
ATOM 4585 C C . ASP B 1 210 ? 4.134 6.000 16.070 1.00 62.60 270 ASP B C 1
ATOM 4586 O O . ASP B 1 210 ? 3.478 6.649 15.257 1.00 71.96 270 ASP B O 1
ATOM 4591 N N . CYS B 1 211 ? 4.927 4.994 15.707 1.00 62.82 271 CYS B N 1
ATOM 4592 C CA . CYS B 1 211 ? 5.030 4.574 14.305 1.00 59.40 271 CYS B CA 1
ATOM 4593 C C . CYS B 1 211 ? 3.698 4.020 13.785 1.00 60.53 271 CYS B C 1
ATOM 4594 O O . CYS B 1 211 ? 3.366 4.167 12.603 1.00 63.28 271 CYS B O 1
ATOM 4597 N N . ILE B 1 212 ? 2.932 3.391 14.673 1.00 57.69 272 ILE B N 1
ATOM 4598 C CA . ILE B 1 212 ? 1.639 2.853 14.282 1.00 64.39 272 ILE B CA 1
ATOM 4599 C C . ILE B 1 212 ? 0.593 3.983 14.211 1.00 69.09 272 ILE B C 1
ATOM 4600 O O . ILE B 1 212 ? -0.273 3.981 13.337 1.00 67.82 272 ILE B O 1
ATOM 4605 N N . SER B 1 213 ? 0.690 4.956 15.113 1.00 71.88 273 SER B N 1
ATOM 4606 C CA . SER B 1 213 ? -0.157 6.150 15.030 1.00 72.08 273 SER B CA 1
ATOM 4607 C C . SER B 1 213 ? -0.016 6.851 13.672 1.00 70.30 273 SER B C 1
ATOM 4608 O O . SER B 1 213 ? -1.005 7.242 13.070 1.00 65.39 273 SER B O 1
ATOM 4611 N N . LEU B 1 214 ? 1.220 6.974 13.194 1.00 70.78 274 LEU B N 1
ATOM 4612 C CA . LEU B 1 214 ? 1.519 7.492 11.858 1.00 67.80 274 LEU B CA 1
ATOM 4613 C C . LEU B 1 214 ? 0.999 6.639 10.703 1.00 70.12 274 LEU B C 1
ATOM 4614 O O . LEU B 1 214 ? 0.978 7.100 9.559 1.00 71.11 274 LEU B O 1
ATOM 4619 N N . GLY B 1 215 ? 0.642 5.386 10.977 1.00 63.14 275 GLY B N 1
ATOM 4620 C CA . GLY B 1 215 ? 0.083 4.525 9.950 1.00 60.94 275 GLY B CA 1
ATOM 4621 C C . GLY B 1 215 ? 1.090 3.639 9.227 1.00 63.22 275 GLY B C 1
ATOM 4622 O O . GLY B 1 215 ? 0.842 3.181 8.107 1.00 60.21 275 GLY B O 1
ATOM 4623 N N . ILE B 1 216 ? 2.233 3.397 9.856 1.00 65.74 276 ILE B N 1
ATOM 4624 C CA . ILE B 1 216 ? 3.151 2.390 9.344 1.00 66.95 276 ILE B CA 1
ATOM 4625 C C . ILE B 1 216 ? 2.455 1.028 9.401 1.00 62.94 276 ILE B C 1
ATOM 4626 O O . ILE B 1 216 ? 1.854 0.669 10.417 1.00 61.43 276 ILE B O 1
ATOM 4631 N N . ASP B 1 217 ? 2.525 0.273 8.314 1.00 58.42 277 ASP B N 1
ATOM 4632 C CA . ASP B 1 217 ? 1.804 -1.001 8.257 1.00 64.70 277 ASP B CA 1
ATOM 4633 C C . ASP B 1 217 ? 2.428 -2.085 9.131 1.00 57.45 277 ASP B C 1
ATOM 4634 O O . ASP B 1 217 ? 1.723 -2.806 9.837 1.00 63.47 277 ASP B O 1
ATOM 4639 N N . LEU B 1 218 ? 3.750 -2.199 9.072 1.00 48.90 278 LEU B N 1
ATOM 4640 C CA . LEU B 1 218 ? 4.466 -3.159 9.901 1.00 49.40 278 LEU B CA 1
ATOM 4641 C C . LEU B 1 218 ? 5.624 -2.485 10.601 1.00 51.26 278 LEU B C 1
ATOM 4642 O O . LEU B 1 218 ? 6.404 -1.752 9.979 1.00 50.71 278 LEU B O 1
ATOM 4647 N N . VAL B 1 219 ? 5.739 -2.734 11.900 1.00 50.40 279 VAL B N 1
ATOM 4648 C CA . VAL B 1 219 ? 6.861 -2.219 12.667 1.00 51.42 279 VAL B CA 1
ATOM 4649 C C . VAL B 1 219 ? 7.469 -3.372 13.466 1.00 51.10 279 VAL B C 1
ATOM 4650 O O . VAL B 1 219 ? 6.734 -4.153 14.088 1.00 48.49 279 VAL B O 1
ATOM 4654 N N . SER B 1 220 ? 8.793 -3.502 13.455 1.00 42.84 280 SER B N 1
ATOM 4655 C CA . SER B 1 220 ? 9.416 -4.563 14.253 1.00 42.68 280 SER B CA 1
ATOM 4656 C C . SER B 1 220 ? 10.568 -4.078 15.123 1.00 41.35 280 SER B C 1
ATOM 4657 O O . SER B 1 220 ? 11.209 -3.067 14.807 1.00 53.09 280 SER B O 1
ATOM 4660 N N . GLY B 1 221 ? 10.816 -4.785 16.223 1.00 38.43 281 GLY B N 1
ATOM 4661 C CA . GLY B 1 221 ? 12.004 -4.546 17.040 1.00 37.61 281 GLY B CA 1
ATOM 4662 C C . GLY B 1 221 ? 12.453 -5.726 17.909 1.00 41.70 281 GLY B C 1
ATOM 4663 O O . GLY B 1 221 ? 11.693 -6.680 18.132 1.00 43.20 281 GLY B O 1
ATOM 4664 N N . SER B 1 222 ? 13.698 -5.655 18.393 1.00 46.31 282 SER B N 1
ATOM 4665 C CA . SER B 1 222 ? 14.239 -6.612 19.368 1.00 43.97 282 SER B CA 1
ATOM 4666 C C . SER B 1 222 ? 13.520 -6.453 20.692 1.00 46.84 282 SER B C 1
ATOM 4667 O O . SER B 1 222 ? 12.972 -5.379 20.967 1.00 47.87 282 SER B O 1
ATOM 4670 N N . GLY B 1 223 ? 13.558 -7.493 21.529 1.00 36.30 283 GLY B N 1
ATOM 4671 C CA . GLY B 1 223 ? 12.926 -7.422 22.838 1.00 31.99 283 GLY B CA 1
ATOM 4672 C C . GLY B 1 223 ? 13.937 -7.173 23.940 1.00 35.29 283 GLY B C 1
ATOM 4673 O O . GLY B 1 223 ? 13.577 -6.964 25.116 1.00 34.21 283 GLY B O 1
ATOM 4674 N N . ASP B 1 224 ? 15.214 -7.174 23.576 1.00 32.59 284 ASP B N 1
ATOM 4675 C CA . ASP B 1 224 ? 16.228 -7.157 24.618 1.00 43.36 284 ASP B CA 1
ATOM 4676 C C . ASP B 1 224 ? 17.135 -5.953 24.523 1.00 43.06 284 ASP B C 1
ATOM 4677 O O . ASP B 1 224 ? 18.278 -5.995 24.971 1.00 40.74 284 ASP B O 1
ATOM 4706 N N . LEU B 1 226 ? 15.976 -1.658 24.232 1.00 44.88 286 LEU B N 1
ATOM 4707 C CA . LEU B 1 226 ? 15.228 -0.702 25.039 1.00 46.24 286 LEU B CA 1
ATOM 4708 C C . LEU B 1 226 ? 13.969 -1.261 25.698 1.00 44.34 286 LEU B C 1
ATOM 4709 O O . LEU B 1 226 ? 13.498 -0.709 26.689 1.00 51.15 286 LEU B O 1
ATOM 4714 N N . LEU B 1 227 ? 13.415 -2.347 25.162 1.00 48.51 287 LEU B N 1
ATOM 4715 C CA . LEU B 1 227 ? 12.243 -2.956 25.801 1.00 41.71 287 LEU B CA 1
ATOM 4716 C C . LEU B 1 227 ? 12.649 -3.545 27.132 1.00 39.87 287 LEU B C 1
ATOM 4717 O O . LEU B 1 227 ? 11.852 -3.577 28.057 1.00 41.19 287 LEU B O 1
ATOM 4722 N N . GLY B 1 228 ? 13.890 -4.026 27.217 1.00 42.73 288 GLY B N 1
ATOM 4723 C CA . GLY B 1 228 ? 14.412 -4.573 28.462 1.00 44.78 288 GLY B CA 1
ATOM 4724 C C . GLY B 1 228 ? 13.871 -5.941 28.874 1.00 39.46 288 GLY B C 1
ATOM 4725 O O . GLY B 1 228 ? 13.873 -6.270 30.074 1.00 35.14 288 GLY B O 1
ATOM 4726 N N . GLY B 1 229 ? 13.403 -6.730 27.903 1.00 35.79 289 GLY B N 1
ATOM 4727 C CA . GLY B 1 229 ? 12.998 -8.108 28.162 1.00 40.50 289 GLY B CA 1
ATOM 4728 C C . GLY B 1 229 ? 13.973 -9.094 27.527 1.00 40.94 289 GLY B C 1
ATOM 4729 O O . GLY B 1 229 ? 15.059 -8.706 27.113 1.00 37.13 289 GLY B O 1
ATOM 4730 N N . PRO B 1 230 ? 13.593 -10.374 27.415 1.00 43.72 290 PRO B N 1
ATOM 4731 C CA . PRO B 1 230 ? 14.573 -11.282 26.805 1.00 42.08 290 PRO B CA 1
ATOM 4732 C C . PRO B 1 230 ? 14.669 -11.125 25.284 1.00 37.02 290 PRO B C 1
ATOM 4733 O O . PRO B 1 230 ? 13.918 -10.339 24.678 1.00 41.30 290 PRO B O 1
ATOM 4737 N N . GLN B 1 231 ? 15.610 -11.829 24.665 1.00 31.37 291 GLN B N 1
ATOM 4738 C CA . GLN B 1 231 ? 15.717 -11.796 23.199 1.00 33.01 291 GLN B CA 1
ATOM 4739 C C . GLN B 1 231 ? 14.381 -12.158 22.519 1.00 39.50 291 GLN B C 1
ATOM 4740 O O . GLN B 1 231 ? 13.695 -13.101 22.929 1.00 43.51 291 GLN B O 1
ATOM 4746 N N . ALA B 1 232 ? 14.001 -11.387 21.504 1.00 42.10 292 ALA B N 1
ATOM 4747 C CA . ALA B 1 232 ? 12.747 -11.616 20.783 1.00 40.57 292 ALA B CA 1
ATOM 4748 C C . ALA B 1 232 ? 12.647 -10.695 19.599 1.00 47.76 292 ALA B C 1
ATOM 4749 O O . ALA B 1 232 ? 13.171 -9.584 19.631 1.00 53.11 292 ALA B O 1
ATOM 4751 N N . GLY B 1 233 ? 11.945 -11.147 18.566 1.00 44.68 293 GLY B N 1
ATOM 4752 C CA . GLY B 1 233 ? 11.645 -10.291 17.440 1.00 39.78 293 GLY B CA 1
ATOM 4753 C C . GLY B 1 233 ? 10.179 -9.930 17.449 1.00 41.09 293 GLY B C 1
ATOM 4754 O O . GLY B 1 233 ? 9.324 -10.733 17.069 1.00 45.25 293 GLY B O 1
ATOM 4755 N N . ILE B 1 234 ? 9.882 -8.720 17.890 1.00 38.02 294 ILE B N 1
ATOM 4756 C CA . ILE B 1 234 ? 8.502 -8.291 17.980 1.00 43.28 294 ILE B CA 1
ATOM 4757 C C . ILE B 1 234 ? 8.025 -7.628 16.690 1.00 47.64 294 ILE B C 1
ATOM 4758 O O . ILE B 1 234 ? 8.600 -6.634 16.246 1.00 42.97 294 ILE B O 1
ATOM 4763 N N . ILE B 1 235 ? 6.974 -8.181 16.090 1.00 45.25 295 ILE B N 1
ATOM 4764 C CA . ILE B 1 235 ? 6.374 -7.565 14.914 1.00 45.95 295 ILE B CA 1
ATOM 4765 C C . ILE B 1 235 ? 4.947 -7.133 15.219 1.00 50.14 295 ILE B C 1
ATOM 4766 O O . ILE B 1 235 ? 4.165 -7.930 15.764 1.00 52.16 295 ILE B O 1
ATOM 4771 N N . VAL B 1 236 ? 4.601 -5.886 14.874 1.00 46.55 296 VAL B N 1
ATOM 4772 C CA . VAL B 1 236 ? 3.213 -5.418 14.998 1.00 51.25 296 VAL B CA 1
ATOM 4773 C C . VAL B 1 236 ? 2.710 -4.618 13.796 1.00 51.59 296 VAL B C 1
ATOM 4774 O O . VAL B 1 236 ? 3.492 -4.014 13.044 1.00 53.99 296 VAL B O 1
ATOM 4778 N N . GLY B 1 237 ? 1.393 -4.613 13.627 1.00 53.17 297 GLY B N 1
ATOM 4779 C CA . GLY B 1 237 ? 0.768 -3.775 12.624 1.00 47.52 297 GLY B CA 1
ATOM 4780 C C . GLY B 1 237 ? -0.488 -4.405 12.079 1.00 47.45 297 GLY B C 1
ATOM 4781 O O . GLY B 1 237 ? -1.276 -4.988 12.841 1.00 50.62 297 GLY B O 1
ATOM 4782 N N . LYS B 1 238 ? -0.666 -4.303 10.761 1.00 46.61 298 LYS B N 1
ATOM 4783 C CA . LYS B 1 238 ? -1.916 -4.704 10.102 1.00 53.26 298 LYS B CA 1
ATOM 4784 C C . LYS B 1 238 ? -2.195 -6.204 10.166 1.00 59.62 298 LYS B C 1
ATOM 4785 O O . LYS B 1 238 ? -1.400 -7.006 9.674 1.00 61.58 298 LYS B O 1
ATOM 4791 N N . LYS B 1 239 ? -3.344 -6.554 10.747 1.00 63.13 299 LYS B N 1
ATOM 4792 C CA . LYS B 1 239 ? -3.821 -7.932 10.875 1.00 58.79 299 LYS B CA 1
ATOM 4793 C C . LYS B 1 239 ? -3.714 -8.756 9.588 1.00 62.01 299 LYS B C 1
ATOM 4794 O O . LYS B 1 239 ? -3.424 -9.953 9.623 1.00 59.37 299 LYS B O 1
ATOM 4800 N N . ASN B 1 240 ? -3.945 -8.108 8.453 1.00 63.50 300 ASN B N 1
ATOM 4801 C CA . ASN B 1 240 ? -3.830 -8.773 7.157 1.00 67.25 300 ASN B CA 1
ATOM 4802 C C . ASN B 1 240 ? -2.394 -9.265 6.894 1.00 65.35 300 ASN B C 1
ATOM 4803 O O . ASN B 1 240 ? -2.167 -10.404 6.463 1.00 73.39 300 ASN B O 1
ATOM 4808 N N . LEU B 1 241 ? -1.426 -8.398 7.176 1.00 57.92 301 LEU B N 1
ATOM 4809 C CA . LEU B 1 241 ? -0.015 -8.713 6.984 1.00 52.70 301 LEU B CA 1
ATOM 4810 C C . LEU B 1 241 ? 0.466 -9.687 8.054 1.00 51.32 301 LEU B C 1
ATOM 4811 O O . LEU B 1 241 ? 1.216 -10.617 7.755 1.00 50.01 301 LEU B O 1
ATOM 4816 N N . ILE B 1 242 ? 0.021 -9.475 9.290 1.00 49.63 302 ILE B N 1
ATOM 4817 C CA . ILE B 1 242 ? 0.402 -10.342 10.387 1.00 53.54 302 ILE B CA 1
ATOM 4818 C C . ILE B 1 242 ? 0.002 -11.779 10.074 1.00 55.13 302 ILE B C 1
ATOM 4819 O O . ILE B 1 242 ? 0.836 -12.691 10.150 1.00 56.98 302 ILE B O 1
ATOM 4824 N N . GLU B 1 243 ? -1.260 -11.975 9.702 1.00 55.52 303 GLU B N 1
ATOM 4825 C CA . GLU B 1 243 ? -1.755 -13.312 9.408 1.00 53.83 303 GLU B CA 1
ATOM 4826 C C . GLU B 1 243 ? -0.872 -13.999 8.361 1.00 62.68 303 GLU B C 1
ATOM 4827 O O . GLU B 1 243 ? -0.385 -15.110 8.596 1.00 63.34 303 GLU B O 1
ATOM 4833 N N . LYS B 1 244 ? -0.637 -13.326 7.234 1.00 64.95 304 LYS B N 1
ATOM 4834 C CA . LYS B 1 244 ? 0.280 -13.841 6.214 1.00 62.11 304 LYS B CA 1
ATOM 4835 C C . LYS B 1 244 ? 1.603 -14.313 6.826 1.00 60.11 304 LYS B C 1
ATOM 4836 O O . LYS B 1 244 ? 2.081 -15.416 6.537 1.00 62.02 304 LYS B O 1
ATOM 4842 N N . ILE B 1 245 ? 2.181 -13.471 7.676 1.00 52.93 305 ILE B N 1
ATOM 4843 C CA . ILE B 1 245 ? 3.446 -13.785 8.324 1.00 50.03 305 ILE B CA 1
ATOM 4844 C C . ILE B 1 245 ? 3.362 -15.050 9.210 1.00 54.67 305 ILE B C 1
ATOM 4845 O O . ILE B 1 245 ? 4.243 -15.908 9.154 1.00 55.34 305 ILE B O 1
ATOM 4850 N N . LYS B 1 246 ? 2.292 -15.174 9.991 1.00 57.53 306 LYS B N 1
ATOM 4851 C CA . LYS B 1 246 ? 2.079 -16.347 10.844 1.00 59.01 306 LYS B CA 1
ATOM 4852 C C . LYS B 1 246 ? 1.848 -17.647 10.065 1.00 60.19 306 LYS B C 1
ATOM 4853 O O . LYS B 1 246 ? 2.108 -18.732 10.582 1.00 68.62 306 LYS B O 1
ATOM 4859 N N . LYS B 1 247 ? 1.358 -17.534 8.830 1.00 56.57 307 LYS B N 1
ATOM 4860 C CA . LYS B 1 247 ? 1.113 -18.701 7.982 1.00 57.14 307 LYS B CA 1
ATOM 4861 C C . LYS B 1 247 ? 2.381 -19.111 7.246 1.00 53.59 307 LYS B C 1
ATOM 4862 O O . LYS B 1 247 ? 2.454 -20.211 6.691 1.00 54.07 307 LYS B O 1
ATOM 4868 N N . ASN B 1 248 ? 3.365 -18.218 7.200 1.00 48.52 308 ASN B N 1
ATOM 4869 C CA . ASN B 1 248 ? 4.607 -18.539 6.511 1.00 44.77 308 ASN B CA 1
ATOM 4870 C C . ASN B 1 248 ? 5.271 -19.637 7.311 1.00 46.76 308 ASN B C 1
ATOM 4871 O O . ASN B 1 248 ? 5.617 -19.415 8.459 1.00 52.80 308 ASN B O 1
ATOM 4876 N N . PRO B 1 249 ? 5.436 -20.829 6.709 1.00 51.82 309 PRO B N 1
ATOM 4877 C CA . PRO B 1 249 ? 5.965 -21.983 7.460 1.00 52.99 309 PRO B CA 1
ATOM 4878 C C . PRO B 1 249 ? 7.330 -21.696 8.063 1.00 51.64 309 PRO B C 1
ATOM 4879 O O . PRO B 1 249 ? 7.688 -22.286 9.076 1.00 53.77 309 PRO B O 1
ATOM 4883 N N . ILE B 1 250 ? 8.074 -20.787 7.447 1.00 52.23 310 ILE B N 1
ATOM 4884 C CA . ILE B 1 250 ? 9.321 -20.294 8.020 1.00 49.99 310 ILE B CA 1
ATOM 4885 C C . ILE B 1 250 ? 9.151 -19.822 9.479 1.00 49.36 310 ILE B C 1
ATOM 4886 O O . ILE B 1 250 ? 10.044 -20.018 10.316 1.00 52.51 310 ILE B O 1
ATOM 4891 N N . ALA B 1 251 ? 7.982 -19.268 9.794 1.00 44.39 311 ALA B N 1
ATOM 4892 C CA . ALA B 1 251 ? 7.660 -18.869 11.170 1.00 48.25 311 ALA B CA 1
ATOM 4893 C C . ALA B 1 251 ? 7.949 -19.972 12.178 1.00 50.06 311 ALA B C 1
ATOM 4894 O O . ALA B 1 251 ? 8.342 -19.708 13.310 1.00 57.04 311 ALA B O 1
ATOM 4896 N N . ARG B 1 252 ? 7.721 -21.210 11.758 1.00 44.20 312 ARG B N 1
ATOM 4897 C CA . ARG B 1 252 ? 7.865 -22.369 12.628 1.00 45.14 312 ARG B CA 1
ATOM 4898 C C . ARG B 1 252 ? 9.333 -22.605 13.014 1.00 46.97 312 ARG B C 1
ATOM 4899 O O . ARG B 1 252 ? 9.639 -23.061 14.120 1.00 45.74 312 ARG B O 1
ATOM 4907 N N . ALA B 1 253 ? 10.247 -22.295 12.100 1.00 47.70 313 ALA B N 1
ATOM 4908 C CA . ALA B 1 253 ? 11.674 -22.390 12.410 1.00 42.70 313 ALA B CA 1
ATOM 4909 C C . ALA B 1 253 ? 12.066 -21.264 13.350 1.00 37.12 313 ALA B C 1
ATOM 4910 O O . ALA B 1 253 ? 12.973 -21.423 14.175 1.00 39.84 313 ALA B O 1
ATOM 4912 N N . LEU B 1 254 ? 11.384 -20.125 13.220 1.00 38.04 314 LEU B N 1
ATOM 4913 C CA . LEU B 1 254 ? 11.710 -18.931 14.006 1.00 34.10 314 LEU B CA 1
ATOM 4914 C C . LEU B 1 254 ? 10.948 -18.894 15.308 1.00 39.05 314 LEU B C 1
ATOM 4915 O O . LEU B 1 254 ? 11.038 -17.907 16.047 1.00 40.47 314 LEU B O 1
ATOM 4920 N N . ARG B 1 255 ? 10.208 -19.967 15.600 1.00 43.26 315 ARG B N 1
ATOM 4921 C CA . ARG B 1 255 ? 9.304 -19.983 16.762 1.00 37.99 315 ARG B CA 1
ATOM 4922 C C . ARG B 1 255 ? 9.974 -19.765 18.113 1.00 41.63 315 ARG B C 1
ATOM 4923 O O . ARG B 1 255 ? 11.017 -20.347 18.421 1.00 46.01 315 ARG B O 1
ATOM 4931 N N . ILE B 1 256 ? 9.347 -18.923 18.921 1.00 41.33 316 ILE B N 1
ATOM 4932 C CA . ILE B 1 256 ? 9.904 -18.501 20.198 1.00 42.01 316 ILE B CA 1
ATOM 4933 C C . ILE B 1 256 ? 9.763 -19.598 21.236 1.00 36.15 316 ILE B C 1
ATOM 4934 O O . ILE B 1 256 ? 8.730 -20.268 21.313 1.00 34.67 316 ILE B O 1
ATOM 4939 N N . ASP B 1 257 ? 10.793 -19.758 22.058 1.00 39.39 317 ASP B N 1
ATOM 4940 C CA . ASP B 1 257 ? 10.795 -20.812 23.062 1.00 46.29 317 ASP B CA 1
ATOM 4941 C C . ASP B 1 257 ? 9.998 -20.375 24.279 1.00 50.00 317 ASP B C 1
ATOM 4942 O O . ASP B 1 257 ? 9.541 -19.239 24.352 1.00 51.41 317 ASP B O 1
ATOM 4947 N N . LYS B 1 258 ? 9.858 -21.289 25.235 1.00 55.19 318 LYS B N 1
ATOM 4948 C CA . LYS B 1 258 ? 9.063 -21.083 26.445 1.00 48.66 318 LYS B CA 1
ATOM 4949 C C . LYS B 1 258 ? 9.712 -20.134 27.474 1.00 42.24 318 LYS B C 1
ATOM 4950 O O . LYS B 1 258 ? 9.028 -19.402 28.169 1.00 43.88 318 LYS B O 1
ATOM 4956 N N . LEU B 1 259 ? 11.033 -20.151 27.574 1.00 40.66 319 LEU B N 1
ATOM 4957 C CA . LEU B 1 259 ? 11.705 -19.301 28.544 1.00 37.05 319 LEU B CA 1
ATOM 4958 C C . LEU B 1 259 ? 11.555 -17.841 28.123 1.00 36.26 319 LEU B C 1
ATOM 4959 O O . LEU B 1 259 ? 11.103 -17.020 28.902 1.00 44.56 319 LEU B O 1
ATOM 4964 N N . THR B 1 260 ? 11.890 -17.530 26.874 1.00 30.97 320 THR B N 1
ATOM 4965 C CA . THR B 1 260 ? 11.760 -16.172 26.406 1.00 40.79 320 THR B CA 1
ATOM 4966 C C . THR B 1 260 ? 10.305 -15.696 26.372 1.00 44.23 320 THR B C 1
ATOM 4967 O O . THR B 1 260 ? 10.022 -14.507 26.641 1.00 38.04 320 THR B O 1
ATOM 4971 N N . LEU B 1 261 ? 9.378 -16.600 26.062 1.00 35.12 321 LEU B N 1
ATOM 4972 C CA . LEU B 1 261 ? 7.993 -16.175 25.944 1.00 38.50 321 LEU B CA 1
ATOM 4973 C C . LEU B 1 261 ? 7.434 -15.822 27.318 1.00 45.50 321 LEU B C 1
ATOM 4974 O O . LEU B 1 261 ? 6.697 -14.835 27.460 1.00 41.52 321 LEU B O 1
ATOM 4979 N N . SER B 1 262 ? 7.790 -16.626 28.322 1.00 35.22 322 SER B N 1
ATOM 4980 C CA . SER B 1 262 ? 7.332 -16.383 29.684 1.00 38.17 322 SER B CA 1
ATOM 4981 C C . SER B 1 262 ? 7.944 -15.091 30.174 1.00 42.11 322 SER B C 1
ATOM 4982 O O . SER B 1 262 ? 7.281 -14.307 30.852 1.00 45.39 322 SER B O 1
ATOM 4985 N N . GLY B 1 263 ? 9.223 -14.898 29.847 1.00 39.86 323 GLY B N 1
ATOM 4986 C CA . GLY B 1 263 ? 9.949 -13.718 30.265 1.00 46.32 323 GLY B CA 1
ATOM 4987 C C . GLY B 1 263 ? 9.334 -12.498 29.621 1.00 43.12 323 GLY B C 1
ATOM 4988 O O . GLY B 1 263 ? 9.248 -11.444 30.240 1.00 43.80 323 GLY B O 1
ATOM 4989 N N . LEU B 1 264 ? 8.877 -12.667 28.382 1.00 42.30 324 LEU B N 1
ATOM 4990 C CA . LEU B 1 264 ? 8.259 -11.590 27.634 1.00 39.42 324 LEU B CA 1
ATOM 4991 C C . LEU B 1 264 ? 6.881 -11.267 28.201 1.00 43.84 324 LEU B C 1
ATOM 4992 O O . LEU B 1 264 ? 6.523 -10.091 28.326 1.00 47.94 324 LEU B O 1
ATOM 4997 N N . GLU B 1 265 ? 6.113 -12.291 28.570 1.00 45.01 325 GLU B N 1
ATOM 4998 C CA . GLU B 1 265 ? 4.817 -12.030 29.198 1.00 50.05 325 GLU B CA 1
ATOM 4999 C C . GLU B 1 265 ? 4.988 -11.242 30.499 1.00 47.27 325 GLU B C 1
ATOM 5000 O O . GLU B 1 265 ? 4.299 -10.247 30.723 1.00 50.91 325 GLU B O 1
ATOM 5014 N N . THR B 1 267 ? 7.636 -9.417 31.506 1.00 43.22 327 THR B N 1
ATOM 5015 C CA . THR B 1 267 ? 8.146 -8.086 31.171 1.00 50.02 327 THR B CA 1
ATOM 5016 C C . THR B 1 267 ? 6.994 -7.144 30.782 1.00 50.42 327 THR B C 1
ATOM 5017 O O . THR B 1 267 ? 6.913 -6.015 31.261 1.00 51.76 327 THR B O 1
ATOM 5021 N N . LEU B 1 268 ? 6.101 -7.632 29.925 1.00 47.70 328 LEU B N 1
ATOM 5022 C CA . LEU B 1 268 ? 4.965 -6.851 29.449 1.00 46.01 328 LEU B CA 1
ATOM 5023 C C . LEU B 1 268 ? 3.931 -6.564 30.555 1.00 47.53 328 LEU B C 1
ATOM 5024 O O . LEU B 1 268 ? 3.324 -5.493 30.569 1.00 46.09 328 LEU B O 1
ATOM 5029 N N . LYS B 1 269 ? 3.743 -7.502 31.482 1.00 41.60 329 LYS B N 1
ATOM 5030 C CA . LYS B 1 269 ? 2.915 -7.230 32.658 1.00 50.50 329 LYS B CA 1
ATOM 5031 C C . LYS B 1 269 ? 3.487 -6.071 33.457 1.00 53.19 329 LYS B C 1
ATOM 5032 O O . LYS B 1 269 ? 2.737 -5.276 34.010 1.00 59.45 329 LYS B O 1
ATOM 5038 N N . LEU B 1 270 ? 4.816 -5.991 33.531 1.00 55.29 330 LEU B N 1
ATOM 5039 C CA . LEU B 1 270 ? 5.471 -4.906 34.258 1.00 52.92 330 LEU B CA 1
ATOM 5040 C C . LEU B 1 270 ? 5.099 -3.558 33.634 1.00 52.76 330 LEU B C 1
ATOM 5041 O O . LEU B 1 270 ? 4.714 -2.624 34.345 1.00 45.80 330 LEU B O 1
ATOM 5046 N N . TYR B 1 271 ? 5.175 -3.474 32.306 1.00 53.44 331 TYR B N 1
ATOM 5047 C CA . TYR B 1 271 ? 4.802 -2.258 31.587 1.00 50.00 331 TYR B CA 1
ATOM 5048 C C . TYR B 1 271 ? 3.362 -1.814 31.881 1.00 63.18 331 TYR B C 1
ATOM 5049 O O . TYR B 1 271 ? 3.083 -0.619 32.046 1.00 65.22 331 TYR B O 1
ATOM 5058 N N . PHE B 1 272 ? 2.454 -2.781 31.957 1.00 76.67 332 PHE B N 1
ATOM 5059 C CA . PHE B 1 272 ? 1.062 -2.509 32.315 1.00 54.94 332 PHE B CA 1
ATOM 5060 C C . PHE B 1 272 ? 0.894 -1.941 33.718 1.00 54.22 332 PHE B C 1
ATOM 5061 O O . PHE B 1 272 ? 0.117 -1.006 33.919 1.00 61.83 332 PHE B O 1
ATOM 5069 N N . GLU B 1 273 ? 1.612 -2.513 34.684 1.00 87.29 333 GLU B N 1
ATOM 5070 C CA . GLU B 1 273 ? 1.512 -2.068 36.075 1.00 80.21 333 GLU B CA 1
ATOM 5071 C C . GLU B 1 273 ? 2.416 -0.867 36.360 1.00 75.13 333 GLU B C 1
ATOM 5072 O O . GLU B 1 273 ? 2.620 -0.510 37.522 1.00 75.83 333 GLU B O 1
ATOM 5078 N N . LYS B 1 274 ? 2.942 -0.249 35.296 1.00 71.44 334 LYS B N 1
ATOM 5079 C CA . LYS B 1 274 ? 3.828 0.913 35.407 1.00 73.95 334 LYS B CA 1
ATOM 5080 C C . LYS B 1 274 ? 5.039 0.677 36.317 1.00 76.78 334 LYS B C 1
ATOM 5081 O O . LYS B 1 274 ? 5.536 1.618 36.940 1.00 83.91 334 LYS B O 1
ATOM 5087 N N . ARG B 1 275 ? 5.512 -0.567 36.393 1.00 70.44 335 ARG B N 1
ATOM 5088 C CA . ARG B 1 275 ? 6.623 -0.923 37.283 1.00 66.31 335 ARG B CA 1
ATOM 5089 C C . ARG B 1 275 ? 7.997 -0.792 36.613 1.00 65.17 335 ARG B C 1
ATOM 5090 O O . ARG B 1 275 ? 8.812 -1.727 36.667 1.00 55.73 335 ARG B O 1
ATOM 5098 N N . TYR B 1 276 ? 8.245 0.371 36.008 1.00 66.36 336 TYR B N 1
ATOM 5099 C CA . TYR B 1 276 ? 9.458 0.637 35.232 1.00 64.86 336 TYR B CA 1
ATOM 5100 C C . TYR B 1 276 ? 10.758 0.417 36.029 1.00 60.04 336 TYR B C 1
ATOM 5101 O O . TYR B 1 276 ? 11.816 0.128 35.457 1.00 56.22 336 TYR B O 1
ATOM 5110 N N . GLU B 1 277 ? 10.669 0.538 37.348 1.00 53.85 337 GLU B N 1
ATOM 5111 C CA . GLU B 1 277 ? 11.826 0.345 38.207 1.00 59.90 337 GLU B CA 1
ATOM 5112 C C . GLU B 1 277 ? 12.256 -1.115 38.215 1.00 61.13 337 GLU B C 1
ATOM 5113 O O . GLU B 1 277 ? 13.371 -1.434 38.618 1.00 62.27 337 GLU B O 1
ATOM 5119 N N . ASP B 1 278 ? 11.362 -1.996 37.775 1.00 61.87 338 ASP B N 1
ATOM 5120 C CA . ASP B 1 278 ? 11.638 -3.427 37.757 1.00 63.24 338 ASP B CA 1
ATOM 5121 C C . ASP B 1 278 ? 12.116 -3.928 36.393 1.00 54.80 338 ASP B C 1
ATOM 5122 O O . ASP B 1 278 ? 12.145 -5.130 36.136 1.00 55.96 338 ASP B O 1
ATOM 5127 N N . ILE B 1 279 ? 12.488 -2.991 35.530 1.00 52.37 339 ILE B N 1
ATOM 5128 C CA . ILE B 1 279 ? 13.075 -3.302 34.234 1.00 50.47 339 ILE B CA 1
ATOM 5129 C C . ILE B 1 279 ? 14.467 -2.677 34.189 1.00 49.79 339 ILE B C 1
ATOM 5130 O O . ILE B 1 279 ? 14.597 -1.466 33.924 1.00 45.30 339 ILE B O 1
ATOM 5135 N N . PRO B 1 280 ? 15.507 -3.494 34.465 1.00 46.81 340 PRO B N 1
ATOM 5136 C CA . PRO B 1 280 ? 16.887 -3.029 34.686 1.00 41.50 340 PRO B CA 1
ATOM 5137 C C . PRO B 1 280 ? 17.334 -2.000 33.667 1.00 45.29 340 PRO B C 1
ATOM 5138 O O . PRO B 1 280 ? 17.862 -0.958 34.075 1.00 53.99 340 PRO B O 1
ATOM 5142 N N . VAL B 1 281 ? 17.109 -2.258 32.381 1.00 43.32 341 VAL B N 1
ATOM 5143 C CA . VAL B 1 281 ? 17.489 -1.282 31.353 1.00 45.30 341 VAL B CA 1
ATOM 5144 C C . VAL B 1 281 ? 16.950 0.138 31.633 1.00 46.21 341 VAL B C 1
ATOM 5145 O O . VAL B 1 281 ? 17.694 1.116 31.548 1.00 47.10 341 VAL B O 1
ATOM 5149 N N . ILE B 1 282 ? 15.673 0.250 31.975 1.00 48.20 342 ILE B N 1
ATOM 5150 C CA . ILE B 1 282 ? 15.106 1.564 32.239 1.00 54.26 342 ILE B CA 1
ATOM 5151 C C . ILE B 1 282 ? 15.666 2.141 33.539 1.00 54.67 342 ILE B C 1
ATOM 5152 O O . ILE B 1 282 ? 16.069 3.316 33.591 1.00 54.48 342 ILE B O 1
ATOM 5157 N N . ARG B 1 283 ? 15.677 1.312 34.582 1.00 51.60 343 ARG B N 1
ATOM 5158 C CA . ARG B 1 283 ? 16.191 1.715 35.887 1.00 57.33 343 ARG B CA 1
ATOM 5159 C C . ARG B 1 283 ? 17.593 2.295 35.722 1.00 51.77 343 ARG B C 1
ATOM 5160 O O . ARG B 1 283 ? 17.882 3.369 36.223 1.00 49.89 343 ARG B O 1
ATOM 5176 N N . LEU B 1 285 ? 19.019 3.410 32.964 1.00 48.94 345 LEU B N 1
ATOM 5177 C CA . LEU B 1 285 ? 19.052 4.569 32.086 1.00 50.50 345 LEU B CA 1
ATOM 5178 C C . LEU B 1 285 ? 18.522 5.826 32.775 1.00 50.90 345 LEU B C 1
ATOM 5179 O O . LEU B 1 285 ? 18.874 6.932 32.377 1.00 52.66 345 LEU B O 1
ATOM 5184 N N . THR B 1 286 ? 17.712 5.645 33.820 1.00 47.92 346 THR B N 1
ATOM 5185 C CA . THR B 1 286 ? 17.103 6.770 34.526 1.00 52.82 346 THR B CA 1
ATOM 5186 C C . THR B 1 286 ? 17.722 6.999 35.895 1.00 53.43 346 THR B C 1
ATOM 5187 O O . THR B 1 286 ? 17.117 7.640 36.754 1.00 60.39 346 THR B O 1
ATOM 5191 N N . GLN B 1 287 ? 18.907 6.443 36.113 1.00 58.72 347 GLN B N 1
ATOM 5192 C CA . GLN B 1 287 ? 19.704 6.787 37.287 1.00 63.64 347 GLN B CA 1
ATOM 5193 C C . GLN B 1 287 ? 20.091 8.255 37.158 1.00 64.01 347 GLN B C 1
ATOM 5194 O O . GLN B 1 287 ? 20.683 8.667 36.147 1.00 62.62 347 GLN B O 1
ATOM 5200 N N . ASP B 1 288 ? 19.754 9.062 38.154 1.00 67.53 348 ASP B N 1
ATOM 5201 C CA . ASP B 1 288 ? 20.131 10.459 38.049 1.00 77.81 348 ASP B CA 1
ATOM 5202 C C . ASP B 1 288 ? 21.632 10.627 38.197 1.00 74.06 348 ASP B C 1
ATOM 5203 O O . ASP B 1 288 ? 22.324 9.774 38.759 1.00 69.11 348 ASP B O 1
ATOM 5208 N N . GLU B 1 289 ? 22.126 11.732 37.663 1.00 73.12 349 GLU B N 1
ATOM 5209 C CA . GLU B 1 289 ? 23.537 12.058 37.703 1.00 75.06 349 GLU B CA 1
ATOM 5210 C C . GLU B 1 289 ? 24.081 12.054 39.145 1.00 72.55 349 GLU B C 1
ATOM 5211 O O . GLU B 1 289 ? 25.261 11.772 39.383 1.00 69.51 349 GLU B O 1
ATOM 5217 N N . LYS B 1 290 ? 23.208 12.330 40.109 1.00 74.10 350 LYS B N 1
ATOM 5218 C CA . LYS B 1 290 ? 23.620 12.381 41.506 1.00 72.55 350 LYS B CA 1
ATOM 5219 C C . LYS B 1 290 ? 23.899 11.004 42.097 1.00 67.04 350 LYS B C 1
ATOM 5220 O O . LYS B 1 290 ? 24.916 10.808 42.754 1.00 67.88 350 LYS B O 1
ATOM 5226 N N . ALA B 1 291 ? 22.997 10.056 41.878 1.00 60.43 351 ALA B N 1
ATOM 5227 C CA . ALA B 1 291 ? 23.224 8.688 42.333 1.00 61.83 351 ALA B CA 1
ATOM 5228 C C . ALA B 1 291 ? 24.544 8.143 41.778 1.00 62.42 351 ALA B C 1
ATOM 5229 O O . ALA B 1 291 ? 25.269 7.420 42.468 1.00 65.40 351 ALA B O 1
ATOM 5231 N N . LEU B 1 292 ? 24.850 8.509 40.535 1.00 57.75 352 LEU B N 1
ATOM 5232 C CA . LEU B 1 292 ? 26.051 8.028 39.853 1.00 55.31 352 LEU B CA 1
ATOM 5233 C C . LEU B 1 292 ? 27.355 8.551 40.461 1.00 62.43 352 LEU B C 1
ATOM 5234 O O . LEU B 1 292 ? 28.317 7.792 40.583 1.00 57.39 352 LEU B O 1
ATOM 5239 N N . ARG B 1 293 ? 27.389 9.838 40.821 1.00 62.92 353 ARG B N 1
ATOM 5240 C CA . ARG B 1 293 ? 28.574 10.438 41.435 1.00 59.36 353 ARG B CA 1
ATOM 5241 C C . ARG B 1 293 ? 28.820 9.773 42.780 1.00 60.27 353 ARG B C 1
ATOM 5242 O O . ARG B 1 293 ? 29.961 9.443 43.126 1.00 57.04 353 ARG B O 1
ATOM 5250 N N . GLN B 1 294 ? 27.733 9.559 43.523 1.00 62.02 354 GLN B N 1
ATOM 5251 C CA . GLN B 1 294 ? 27.798 8.903 44.826 1.00 65.91 354 GLN B CA 1
ATOM 5252 C C . GLN B 1 294 ? 28.435 7.511 44.692 1.00 63.27 3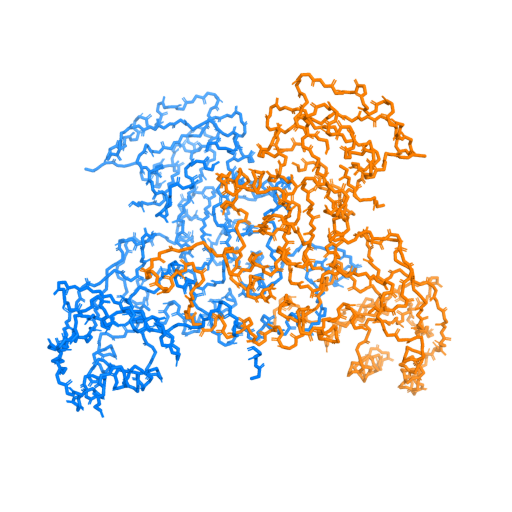54 GLN B C 1
ATOM 5253 O O . GLN B 1 294 ? 29.316 7.142 45.472 1.00 64.81 354 GLN B O 1
ATOM 5259 N N . LYS B 1 295 ? 28.017 6.755 43.683 1.00 61.50 355 LYS B N 1
ATOM 5260 C CA . LYS B 1 295 ? 28.586 5.430 43.443 1.00 61.99 355 LYS B CA 1
ATOM 5261 C C . LYS B 1 295 ? 30.093 5.517 43.237 1.00 58.48 355 LYS B C 1
ATOM 5262 O O . LYS B 1 295 ? 30.872 4.807 43.878 1.00 57.60 355 LYS B O 1
ATOM 5268 N N . ALA B 1 296 ? 30.491 6.385 42.315 1.00 57.75 356 ALA B N 1
ATOM 5269 C CA . ALA B 1 296 ? 31.901 6.618 42.041 1.00 57.54 356 ALA B CA 1
ATOM 5270 C C . ALA B 1 296 ? 32.638 6.949 43.333 1.00 58.48 356 ALA B C 1
ATOM 5271 O O . ALA B 1 296 ? 33.550 6.215 43.733 1.00 59.30 356 ALA B O 1
ATOM 5273 N N . LYS B 1 297 ? 32.222 8.048 43.971 1.00 60.75 357 LYS B N 1
ATOM 5274 C CA . LYS B 1 297 ? 32.841 8.538 45.202 1.00 59.36 357 LYS B CA 1
ATOM 5275 C C . LYS B 1 297 ? 33.024 7.408 46.186 1.00 55.84 357 LYS B C 1
ATOM 5276 O O . LYS B 1 297 ? 34.080 7.307 46.810 1.00 58.24 357 LYS B O 1
ATOM 5282 N N . ARG B 1 298 ? 32.024 6.533 46.301 1.00 54.16 358 ARG B N 1
ATOM 5283 C CA . ARG B 1 298 ? 32.162 5.398 47.207 1.00 59.22 358 ARG B CA 1
ATOM 5284 C C . ARG B 1 298 ? 33.243 4.431 46.718 1.00 57.59 358 ARG B C 1
ATOM 5285 O O . ARG B 1 298 ? 34.040 3.938 47.516 1.00 57.47 358 ARG B O 1
ATOM 5293 N N . LEU B 1 299 ? 33.289 4.178 45.412 1.00 49.38 359 LEU B N 1
ATOM 5294 C CA . LEU B 1 299 ? 34.274 3.237 44.879 1.00 53.06 359 LEU B CA 1
ATOM 5295 C C . LEU B 1 299 ? 35.699 3.752 45.087 1.00 61.06 359 LEU B C 1
ATOM 5296 O O . LEU B 1 299 ? 36.582 2.998 45.496 1.00 58.10 359 LEU B O 1
ATOM 5301 N N . GLU B 1 300 ? 35.897 5.037 44.808 1.00 61.64 360 GLU B N 1
ATOM 5302 C CA . GLU B 1 300 ? 37.151 5.725 45.054 1.00 62.43 360 GLU B CA 1
ATOM 5303 C C . GLU B 1 300 ? 37.569 5.511 46.503 1.00 66.63 360 GLU B C 1
ATOM 5304 O O . GLU B 1 300 ? 38.711 5.123 46.790 1.00 69.05 360 GLU B O 1
ATOM 5310 N N . LYS B 1 301 ? 36.623 5.758 47.403 1.00 64.96 361 LYS B N 1
ATOM 5311 C CA . LYS B 1 301 ? 36.808 5.521 48.826 1.00 67.59 361 LYS B CA 1
ATOM 5312 C C . LYS B 1 301 ? 37.387 4.117 49.024 1.00 60.86 361 LYS B C 1
ATOM 5313 O O . LYS B 1 301 ? 38.483 3.953 49.560 1.00 67.26 361 LYS B O 1
ATOM 5319 N N . LEU B 1 302 ? 36.669 3.120 48.525 1.00 57.32 362 LEU B N 1
ATOM 5320 C CA . LEU B 1 302 ? 37.032 1.719 48.698 1.00 62.49 362 LEU B CA 1
ATOM 5321 C C . LEU B 1 302 ? 38.432 1.377 48.218 1.00 66.70 362 LEU B C 1
ATOM 5322 O O . LEU B 1 302 ? 39.038 0.417 48.704 1.00 64.14 362 LEU B O 1
ATOM 5327 N N . LEU B 1 303 ? 38.952 2.164 47.281 1.00 75.40 363 LEU B N 1
ATOM 5328 C CA . LEU B 1 303 ? 40.191 1.795 46.606 1.00 45.52 363 LEU B CA 1
ATOM 5329 C C . LEU B 1 303 ? 41.449 2.530 47.095 1.00 55.46 363 LEU B C 1
ATOM 5330 O O . LEU B 1 303 ? 42.548 2.269 46.600 1.00 63.13 363 LEU B O 1
ATOM 5335 N N . LYS B 1 304 ? 41.306 3.433 48.064 1.00 91.10 364 LYS B N 1
ATOM 5336 C CA . LYS B 1 304 ? 42.443 4.266 48.459 1.00 81.44 364 LYS B CA 1
ATOM 5337 C C . LYS B 1 304 ? 43.500 3.588 49.340 1.00 71.73 364 LYS B C 1
ATOM 5338 O O . LYS B 1 304 ? 44.570 4.144 49.540 1.00 67.52 364 LYS B O 1
ATOM 5344 N N . ASP B 1 305 ? 43.214 2.393 49.851 1.00 74.07 365 ASP B N 1
ATOM 5345 C CA . ASP B 1 305 ? 44.203 1.635 50.622 1.00 78.68 365 ASP B CA 1
ATOM 5346 C C . ASP B 1 305 ? 44.950 0.625 49.742 1.00 72.40 365 ASP B C 1
ATOM 5347 O O . ASP B 1 305 ? 45.488 -0.372 50.237 1.00 75.77 365 ASP B O 1
ATOM 5352 N N . ILE B 1 306 ? 44.975 0.887 48.439 1.00 64.41 366 ILE B N 1
ATOM 5353 C CA . ILE B 1 306 ? 45.654 0.012 47.497 1.00 65.61 366 ILE B CA 1
ATOM 5354 C C . ILE B 1 306 ? 46.935 0.669 47.010 1.00 65.92 366 ILE B C 1
ATOM 5355 O O . ILE B 1 306 ? 46.893 1.650 46.269 1.00 71.99 366 ILE B O 1
ATOM 5360 N N . PRO B 1 307 ? 48.082 0.133 47.439 1.00 66.40 367 PRO B N 1
ATOM 5361 C CA . PRO B 1 307 ? 49.368 0.724 47.044 1.00 70.94 367 PRO B CA 1
ATOM 5362 C C . PRO B 1 307 ? 49.559 0.676 45.529 1.00 71.88 367 PRO B C 1
ATOM 5363 O O . PRO B 1 307 ? 49.176 -0.306 44.884 1.00 71.07 367 PRO B O 1
ATOM 5367 N N . GLY B 1 308 ? 50.121 1.743 44.970 1.00 70.84 368 GLY B N 1
ATOM 5368 C CA . GLY B 1 308 ? 50.380 1.809 43.546 1.00 69.70 368 GLY B CA 1
ATOM 5369 C C . GLY B 1 308 ? 49.274 2.437 42.711 1.00 71.01 368 GLY B C 1
ATOM 5370 O O . GLY B 1 308 ? 49.524 2.822 41.564 1.00 68.99 368 GLY B O 1
ATOM 5371 N N . LEU B 1 309 ? 48.064 2.541 43.266 1.00 71.12 369 LEU B N 1
ATOM 5372 C CA . LEU B 1 309 ? 46.913 3.018 42.491 1.00 68.77 369 LEU B CA 1
ATOM 5373 C C . LEU B 1 309 ? 46.715 4.526 42.542 1.00 70.42 369 LEU B C 1
ATOM 5374 O O . LEU B 1 309 ? 46.600 5.107 43.621 1.00 78.14 369 LEU B O 1
ATOM 5379 N N . LYS B 1 310 ? 46.676 5.161 41.375 1.00 68.42 370 LYS B N 1
ATOM 5380 C CA . LYS B 1 310 ? 46.229 6.546 41.296 1.00 69.64 370 LYS B CA 1
ATOM 5381 C C . LYS B 1 310 ? 44.769 6.502 40.859 1.00 68.63 370 LYS B C 1
ATOM 5382 O O . LYS B 1 310 ? 44.420 5.794 39.900 1.00 60.00 370 LYS B O 1
ATOM 5388 N N . ILE B 1 311 ? 43.918 7.227 41.585 1.00 72.88 371 ILE B N 1
ATOM 5389 C CA . ILE B 1 311 ? 42.473 7.186 41.366 1.00 67.36 371 ILE B CA 1
ATOM 5390 C C . ILE B 1 311 ? 41.839 8.570 41.327 1.00 61.61 371 ILE B C 1
ATOM 5391 O O . ILE B 1 311 ? 42.061 9.404 42.213 1.00 67.34 371 ILE B O 1
ATOM 5396 N N . SER B 1 312 ? 41.028 8.807 40.308 1.00 57.69 372 SER B N 1
ATOM 5397 C CA . SER B 1 312 ? 40.238 10.027 40.260 1.00 63.43 372 SER B CA 1
ATOM 5398 C C . SER B 1 312 ? 38.818 9.701 39.816 1.00 66.05 372 SER B C 1
ATOM 5399 O O . SER B 1 312 ? 38.556 8.650 39.211 1.00 58.09 372 SER B O 1
ATOM 5402 N N . VAL B 1 313 ? 37.896 10.591 40.162 1.00 69.93 373 VAL B N 1
ATOM 5403 C CA . VAL B 1 313 ? 36.520 10.491 39.706 1.00 63.70 373 VAL B CA 1
ATOM 5404 C C . VAL B 1 313 ? 36.349 11.513 38.585 1.00 66.78 373 VAL B C 1
ATOM 5405 O O . VAL B 1 313 ? 36.712 12.672 38.747 1.00 72.55 373 VAL B O 1
ATOM 5409 N N . ILE B 1 314 ? 35.830 11.077 37.441 1.00 66.15 374 ILE B N 1
ATOM 5410 C CA . ILE B 1 314 ? 35.625 11.973 36.301 1.00 62.56 374 ILE B CA 1
ATOM 5411 C C . ILE B 1 314 ? 34.216 11.904 35.734 1.00 61.27 374 ILE B C 1
ATOM 5412 O O . ILE B 1 314 ? 33.561 10.862 35.761 1.00 63.24 374 ILE B O 1
ATOM 5417 N N . LYS B 1 315 ? 33.759 13.035 35.216 1.00 67.12 375 LYS B N 1
ATOM 5418 C CA . LYS B 1 315 ? 32.477 13.127 34.558 1.00 67.63 375 LYS B CA 1
ATOM 5419 C C . LYS B 1 315 ? 32.711 12.770 33.104 1.00 68.42 375 LYS B C 1
ATOM 5420 O O . LYS B 1 315 ? 33.799 13.004 32.579 1.00 79.18 375 LYS B O 1
ATOM 5426 N N . ASP B 1 316 ? 31.713 12.191 32.448 1.00 63.49 376 ASP B N 1
ATOM 5427 C CA . ASP B 1 316 ? 31.892 11.753 31.066 1.00 68.51 376 ASP B CA 1
ATOM 5428 C C . ASP B 1 316 ? 30.565 11.745 30.325 1.00 68.61 376 ASP B C 1
ATOM 5429 O O . ASP B 1 316 ? 29.533 11.366 30.883 1.00 71.52 376 ASP B O 1
ATOM 5434 N N . LYS B 1 317 ? 30.595 12.179 29.069 1.00 68.64 377 LYS B N 1
ATOM 5435 C CA . LYS B 1 317 ? 29.425 12.109 28.204 1.00 72.23 377 LYS B CA 1
ATOM 5436 C C . LYS B 1 317 ? 29.527 10.785 27.455 1.00 67.71 377 LYS B C 1
ATOM 5437 O O . LYS B 1 317 ? 30.349 10.652 26.545 1.00 67.19 377 LYS B O 1
ATOM 5443 N N . ALA B 1 318 ? 28.717 9.803 27.849 1.00 60.15 378 ALA B N 1
ATOM 5444 C CA . ALA B 1 318 ? 28.864 8.447 27.324 1.00 59.17 378 ALA B CA 1
ATOM 5445 C C . ALA B 1 318 ? 27.668 7.979 26.493 1.00 59.89 378 ALA B C 1
ATOM 5446 O O . ALA B 1 318 ? 26.619 8.627 26.450 1.00 58.95 378 ALA B O 1
ATOM 5448 N N . LYS B 1 319 ? 27.841 6.843 25.833 1.00 54.45 379 LYS B N 1
ATOM 5449 C CA . LYS B 1 319 ? 26.804 6.300 24.984 1.00 55.50 379 LYS B CA 1
ATOM 5450 C C . LYS B 1 319 ? 26.412 4.959 25.537 1.00 53.76 379 LYS B C 1
ATOM 5451 O O . LYS B 1 319 ? 27.013 3.946 25.183 1.00 55.43 379 LYS B O 1
ATOM 5457 N N . PRO B 1 320 ? 25.398 4.943 26.413 1.00 52.37 380 PRO B N 1
ATOM 5458 C CA . PRO B 1 320 ? 25.018 3.721 27.126 1.00 51.69 380 PRO B CA 1
ATOM 5459 C C . PRO B 1 320 ? 24.115 2.818 26.287 1.00 56.16 380 PRO B C 1
ATOM 5460 O O . PRO B 1 320 ? 23.720 1.753 26.763 1.00 52.54 380 PRO B O 1
ATOM 5464 N N . GLY B 1 321 ? 23.798 3.236 25.065 1.00 61.87 381 GLY B N 1
ATOM 5465 C CA . GLY B 1 321 ? 22.834 2.525 24.246 1.00 64.02 381 GLY B CA 1
ATOM 5466 C C . GLY B 1 321 ? 23.399 1.395 23.398 1.00 69.04 381 GLY B C 1
ATOM 5467 O O . GLY B 1 321 ? 22.654 0.520 22.932 1.00 73.27 381 GLY B O 1
ATOM 5468 N N . GLY B 1 322 ? 24.709 1.403 23.180 1.00 69.11 382 GLY B N 1
ATOM 5469 C CA . GLY B 1 322 ? 25.325 0.374 22.357 1.00 67.11 382 GLY B CA 1
ATOM 5470 C C . GLY B 1 322 ? 25.286 0.670 20.865 1.00 70.71 382 GLY B C 1
ATOM 5471 O O . GLY B 1 322 ? 24.676 1.659 20.431 1.00 69.86 382 GLY B O 1
ATOM 5472 N N . GLY B 1 323 ? 25.918 -0.204 20.079 1.00 66.10 383 GLY B N 1
ATOM 5473 C CA . GLY B 1 323 ? 26.046 -0.018 18.642 1.00 65.44 383 GLY B CA 1
ATOM 5474 C C . GLY B 1 323 ? 24.745 0.035 17.860 1.00 68.57 383 GLY B C 1
ATOM 5475 O O . GLY B 1 323 ? 24.736 0.425 16.694 1.00 67.52 383 GLY B O 1
ATOM 5476 N N . SER B 1 324 ? 23.645 -0.362 18.489 1.00 71.95 384 SER B N 1
ATOM 5477 C CA . SER B 1 324 ? 22.350 -0.273 17.837 1.00 74.31 384 SER B CA 1
ATOM 5478 C C . SER B 1 324 ? 21.717 1.094 18.096 1.00 70.98 384 SER B C 1
ATOM 5479 O O . SER B 1 324 ? 20.879 1.558 17.317 1.00 69.07 384 SER B O 1
ATOM 5482 N N . LEU B 1 325 ? 22.105 1.736 19.198 1.00 70.68 385 LEU B N 1
ATOM 5483 C CA . LEU B 1 325 ? 21.493 3.020 19.576 1.00 69.28 385 LEU B CA 1
ATOM 5484 C C . LEU B 1 325 ? 22.528 4.101 19.890 1.00 59.32 385 LEU B C 1
ATOM 5485 O O . LEU B 1 325 ? 22.555 4.619 21.000 1.00 62.78 385 LEU B O 1
ATOM 5490 N N . PRO B 1 326 ? 23.380 4.460 18.908 1.00 63.26 386 PRO B N 1
ATOM 5491 C CA . PRO B 1 326 ? 24.488 5.390 19.190 1.00 73.57 386 PRO B CA 1
ATOM 5492 C C . PRO B 1 326 ? 24.013 6.828 19.353 1.00 78.70 386 PRO B C 1
ATOM 5493 O O . PRO B 1 326 ? 24.827 7.740 19.511 1.00 81.05 386 PRO B O 1
ATOM 5497 N N . GLU B 1 327 ? 22.697 7.006 19.293 1.00 81.74 387 GLU B N 1
ATOM 5498 C CA . GLU B 1 327 ? 22.048 8.299 19.414 1.00 85.52 387 GLU B CA 1
ATOM 5499 C C . GLU B 1 327 ? 21.863 8.636 20.882 1.00 79.31 387 GLU B C 1
ATOM 5500 O O . GLU B 1 327 ? 21.916 9.801 21.288 1.00 79.24 387 GLU B O 1
ATOM 5506 N N . LEU B 1 328 ? 21.631 7.598 21.674 1.00 73.25 388 LEU B N 1
ATOM 5507 C CA . LEU B 1 328 ? 21.437 7.770 23.101 1.00 75.84 388 LEU B CA 1
ATOM 5508 C C . LEU B 1 328 ? 22.726 8.264 23.755 1.00 75.44 388 LEU B C 1
ATOM 5509 O O . LEU B 1 328 ? 23.745 7.565 23.766 1.00 75.20 388 LEU B O 1
ATOM 5514 N N . GLU B 1 329 ? 22.674 9.481 24.282 1.00 76.07 389 GLU B N 1
ATOM 5515 C CA . GLU B 1 329 ? 23.815 10.091 24.948 1.00 73.99 389 GLU B CA 1
ATOM 5516 C C . GLU B 1 329 ? 23.377 10.517 26.352 1.00 65.06 389 GLU B C 1
ATOM 5517 O O . GLU B 1 329 ? 22.373 11.208 26.511 1.00 57.55 389 GLU B O 1
ATOM 5523 N N . LEU B 1 330 ? 24.114 10.074 27.367 1.00 62.45 390 LEU B N 1
ATOM 5524 C CA . LEU B 1 330 ? 23.838 10.445 28.755 1.00 57.33 390 LEU B CA 1
ATOM 5525 C C . LEU B 1 330 ? 25.131 10.751 29.485 1.00 60.23 390 LEU B C 1
ATOM 5526 O O . LEU B 1 330 ? 26.176 10.153 29.202 1.00 63.58 390 LEU B O 1
ATOM 5531 N N . PRO B 1 331 ? 25.065 11.697 30.427 1.00 62.42 391 PRO B N 1
ATOM 5532 C CA . PRO B 1 331 ? 26.205 11.948 31.309 1.00 61.50 391 PRO B CA 1
ATOM 5533 C C . PRO B 1 331 ? 26.341 10.771 32.262 1.00 59.85 391 PRO B C 1
ATOM 5534 O O . PRO B 1 331 ? 25.328 10.131 32.554 1.00 59.92 391 PRO B O 1
ATOM 5538 N N . THR B 1 332 ? 27.559 10.485 32.722 1.00 57.52 392 THR B N 1
ATOM 5539 C CA . THR B 1 332 ? 27.778 9.477 33.760 1.00 54.83 392 THR B CA 1
ATOM 5540 C C . THR B 1 332 ? 29.012 9.860 34.571 1.00 58.57 392 THR B C 1
ATOM 5541 O O . THR B 1 332 ? 29.735 10.785 34.192 1.00 64.31 392 THR B O 1
ATOM 5545 N N . TYR B 1 333 ? 29.252 9.166 35.684 1.00 60.09 393 TYR B N 1
ATOM 5546 C CA . TYR B 1 333 ? 30.528 9.289 36.398 1.00 59.78 393 TYR B CA 1
ATOM 5547 C C . TYR B 1 333 ? 31.344 8.003 36.277 1.00 53.80 393 TYR B C 1
ATOM 5548 O O . TYR B 1 333 ? 30.803 6.900 36.421 1.00 45.74 393 TYR B O 1
ATOM 5557 N N . CYS B 1 334 ? 32.640 8.159 36.013 1.00 55.55 394 CYS B N 1
ATOM 5558 C CA . CYS B 1 334 ? 33.561 7.031 35.977 1.00 60.60 394 CYS B CA 1
ATOM 5559 C C . CYS B 1 334 ? 34.650 7.156 37.034 1.00 59.98 394 CYS B C 1
ATOM 5560 O O . CYS B 1 334 ? 35.036 8.265 37.429 1.00 59.90 394 CYS B O 1
ATOM 5563 N N . VAL B 1 335 ? 35.153 6.015 37.491 1.00 51.58 395 VAL B N 1
ATOM 5564 C CA . VAL B 1 335 ? 36.345 6.023 38.312 1.00 51.14 395 VAL B CA 1
ATOM 5565 C C . VAL B 1 335 ? 37.529 5.644 37.440 1.00 52.07 395 VAL B C 1
ATOM 5566 O O . VAL B 1 335 ? 37.540 4.579 36.806 1.00 51.12 395 VAL B O 1
ATOM 5570 N N . ALA B 1 336 ? 38.518 6.532 37.396 1.00 56.85 396 ALA B N 1
ATOM 5571 C CA . ALA B 1 336 ? 39.715 6.309 36.600 1.00 53.81 396 ALA B CA 1
ATOM 5572 C C . ALA B 1 336 ? 40.831 5.813 37.510 1.00 55.29 396 ALA B C 1
ATOM 5573 O O . ALA B 1 336 ? 41.093 6.408 38.568 1.00 56.85 396 ALA B O 1
ATOM 5575 N N . ILE B 1 337 ? 41.474 4.719 37.105 1.00 50.54 397 ILE B N 1
ATOM 5576 C CA . ILE B 1 337 ? 42.611 4.186 37.850 1.00 53.19 397 ILE B CA 1
ATOM 5577 C C . ILE B 1 337 ? 43.847 3.963 36.970 1.00 54.68 397 ILE B C 1
ATOM 5578 O O . ILE B 1 337 ? 43.739 3.694 35.769 1.00 59.24 397 ILE B O 1
ATOM 5583 N N . ARG B 1 338 ? 45.018 4.090 37.585 1.00 56.66 398 ARG B N 1
ATOM 5584 C CA . ARG B 1 338 ? 46.293 3.838 36.925 1.00 58.76 398 ARG B CA 1
ATOM 5585 C C . ARG B 1 338 ? 47.198 3.225 37.990 1.00 52.50 398 ARG B C 1
ATOM 5586 O O . ARG B 1 338 ? 47.218 3.698 39.131 1.00 57.19 398 ARG B O 1
ATOM 5594 N N . HIS B 1 339 ? 47.908 2.155 37.645 1.00 54.94 399 HIS B N 1
ATOM 5595 C CA . HIS B 1 339 ? 48.852 1.545 38.578 1.00 59.77 399 HIS B CA 1
ATOM 5596 C C . HIS B 1 339 ? 50.288 1.895 38.183 1.00 66.51 399 HIS B C 1
ATOM 5597 O O . HIS B 1 339 ? 50.561 2.160 37.013 1.00 71.21 399 HIS B O 1
ATOM 5604 N N . ASP B 1 340 ? 51.204 1.895 39.147 1.00 71.59 400 ASP B N 1
ATOM 5605 C CA . ASP B 1 340 ? 52.585 2.303 38.870 1.00 79.70 400 ASP B CA 1
ATOM 5606 C C . ASP B 1 340 ? 53.454 1.183 38.282 1.00 83.74 400 ASP B C 1
ATOM 5607 O O . ASP B 1 340 ? 54.535 1.436 37.751 1.00 88.28 400 ASP B O 1
ATOM 5612 N N . ARG B 1 341 ? 52.973 -0.050 38.363 1.00 83.38 401 ARG B N 1
ATOM 5613 C CA . ARG B 1 341 ? 53.754 -1.183 37.885 1.00 90.21 401 ARG B CA 1
ATOM 5614 C C . ARG B 1 341 ? 53.037 -2.008 36.819 1.00 88.40 401 ARG B C 1
ATOM 5615 O O . ARG B 1 341 ? 53.680 -2.718 36.049 1.00 93.24 401 ARG B O 1
ATOM 5623 N N . LEU B 1 342 ? 51.712 -1.922 36.771 1.00 82.06 402 LEU B N 1
ATOM 5624 C CA . LEU B 1 342 ? 50.955 -2.627 35.734 1.00 75.07 402 LEU B CA 1
ATOM 5625 C C . LEU B 1 342 ? 50.279 -1.659 34.763 1.00 67.65 402 LEU B C 1
ATOM 5626 O O . LEU B 1 342 ? 49.661 -0.678 35.170 1.00 71.43 402 LEU B O 1
ATOM 5631 N N . SER B 1 343 ? 50.418 -1.944 33.474 1.00 65.07 403 SER B N 1
ATOM 5632 C CA . SER B 1 343 ? 49.752 -1.186 32.420 1.00 61.75 403 SER B CA 1
ATOM 5633 C C . SER B 1 343 ? 48.250 -1.453 32.452 1.00 57.99 403 SER B C 1
ATOM 5634 O O . SER B 1 343 ? 47.790 -2.490 32.946 1.00 60.69 403 SER B O 1
ATOM 5637 N N . SER B 1 344 ? 47.491 -0.518 31.904 1.00 54.02 404 SER B N 1
ATOM 5638 C CA . SER B 1 344 ? 46.045 -0.643 31.840 1.00 56.11 404 SER B CA 1
ATOM 5639 C C . SER B 1 344 ? 45.598 -1.923 31.123 1.00 52.63 404 SER B C 1
ATOM 5640 O O . SER B 1 344 ? 44.728 -2.628 31.623 1.00 55.01 404 SER B O 1
ATOM 5643 N N . GLN B 1 345 ? 46.216 -2.228 29.982 1.00 51.91 405 GLN B N 1
ATOM 5644 C CA . GLN B 1 345 ? 45.908 -3.441 29.224 1.00 62.05 405 GLN B CA 1
ATOM 5645 C C . GLN B 1 345 ? 46.084 -4.705 30.063 1.00 59.87 405 GLN B C 1
ATOM 5646 O O . GLN B 1 345 ? 45.205 -5.573 30.084 1.00 60.43 405 GLN B O 1
ATOM 5652 N N . GLU B 1 346 ? 47.209 -4.800 30.765 1.00 54.55 406 GLU B N 1
ATOM 5653 C CA . GLU B 1 346 ? 47.506 -5.977 31.574 1.00 45.49 406 GLU B CA 1
ATOM 5654 C C . GLU B 1 346 ? 46.576 -6.010 32.762 1.00 50.07 406 GLU B C 1
ATOM 5655 O O . GLU B 1 346 ? 46.080 -7.076 33.157 1.00 55.58 406 GLU B O 1
ATOM 5661 N N . LEU B 1 347 ? 46.317 -4.835 33.322 1.00 46.93 407 LEU B N 1
ATOM 5662 C CA . LEU B 1 347 ? 45.380 -4.756 34.427 1.00 47.62 407 LEU B CA 1
ATOM 5663 C C . LEU B 1 347 ? 43.980 -5.221 33.950 1.00 48.66 407 LEU B C 1
ATOM 5664 O O . LEU B 1 347 ? 43.335 -6.049 34.616 1.00 46.47 407 LEU B O 1
ATOM 5669 N N . SER B 1 348 ? 43.554 -4.727 32.784 1.00 46.18 408 SER B N 1
ATOM 5670 C CA . SER B 1 348 ? 42.344 -5.191 32.107 1.00 46.73 408 SER B CA 1
ATOM 5671 C C . SER B 1 348 ? 42.322 -6.694 31.973 1.00 47.85 408 SER B C 1
ATOM 5672 O O . SER B 1 348 ? 41.361 -7.345 32.395 1.00 42.29 408 SER B O 1
ATOM 5675 N N . ARG B 1 349 ? 43.372 -7.239 31.357 1.00 45.13 409 ARG B N 1
ATOM 5676 C CA . ARG B 1 349 ? 43.446 -8.675 31.101 1.00 41.29 409 ARG B CA 1
ATOM 5677 C C . ARG B 1 349 ? 43.263 -9.404 32.416 1.00 46.31 409 ARG B C 1
ATOM 5678 O O . ARG B 1 349 ? 42.525 -10.374 32.489 1.00 46.35 409 ARG B O 1
ATOM 5686 N N . ARG B 1 350 ? 43.906 -8.914 33.473 1.00 49.82 410 ARG B N 1
ATOM 5687 C CA . ARG B 1 350 ? 43.809 -9.606 34.753 1.00 53.93 410 ARG B CA 1
ATOM 5688 C C . ARG B 1 350 ? 42.387 -9.587 35.313 1.00 51.89 410 ARG B C 1
ATOM 5689 O O . ARG B 1 350 ? 41.873 -10.619 35.751 1.00 50.97 410 ARG B O 1
ATOM 5697 N N . LEU B 1 351 ? 41.761 -8.416 35.250 1.00 48.79 411 LEU B N 1
ATOM 5698 C CA . LEU B 1 351 ? 40.395 -8.208 35.713 1.00 44.20 411 LEU B CA 1
ATOM 5699 C C . LEU B 1 351 ? 39.379 -9.113 34.997 1.00 43.88 411 LEU B C 1
ATOM 5700 O O . LEU B 1 351 ? 38.476 -9.668 35.625 1.00 41.32 411 LEU B O 1
ATOM 5705 N N . ARG B 1 352 ? 39.535 -9.274 33.688 1.00 36.15 412 ARG B N 1
ATOM 5706 C CA . ARG B 1 352 ? 38.691 -10.195 32.943 1.00 40.32 412 ARG B CA 1
ATOM 5707 C C . ARG B 1 352 ? 38.871 -11.646 33.395 1.00 49.07 412 ARG B C 1
ATOM 5708 O O . ARG B 1 352 ? 37.982 -12.465 33.157 1.00 48.22 412 ARG B O 1
ATOM 5716 N N . LEU B 1 353 ? 40.004 -11.965 34.034 1.00 48.58 413 LEU B N 1
ATOM 5717 C CA . LEU B 1 353 ? 40.287 -13.351 34.430 1.00 55.26 413 LEU B CA 1
ATOM 5718 C C . LEU B 1 353 ? 39.827 -13.654 35.849 1.00 49.84 413 LEU B C 1
ATOM 5719 O O . LEU B 1 353 ? 39.873 -14.791 36.304 1.00 50.96 413 LEU B O 1
ATOM 5724 N N . ALA B 1 354 ? 39.356 -12.625 36.535 1.00 41.88 414 ALA B N 1
ATOM 5725 C CA . ALA B 1 354 ? 38.945 -12.768 37.925 1.00 50.66 414 ALA B CA 1
ATOM 5726 C C . ALA B 1 354 ? 37.619 -13.517 38.036 1.00 59.17 414 ALA B C 1
ATOM 5727 O O . ALA B 1 354 ? 36.979 -13.838 37.028 1.00 60.87 414 ALA B O 1
ATOM 5729 N N . GLU B 1 355 ? 37.212 -13.775 39.275 1.00 60.29 415 GLU B N 1
ATOM 5730 C CA . GLU B 1 355 ? 36.013 -14.547 39.563 1.00 61.91 415 GLU B CA 1
ATOM 5731 C C . GLU B 1 355 ? 35.218 -13.831 40.631 1.00 61.09 415 GLU B C 1
ATOM 5732 O O . GLU B 1 355 ? 35.530 -13.956 41.814 1.00 65.44 415 GLU B O 1
ATOM 5738 N N . PRO B 1 356 ? 34.194 -13.062 40.220 1.00 55.59 416 PRO B N 1
ATOM 5739 C CA . PRO B 1 356 ? 33.726 -12.871 38.843 1.00 44.65 416 PRO B CA 1
ATOM 5740 C C . PRO B 1 356 ? 34.605 -11.930 38.023 1.00 44.98 416 PRO B C 1
ATOM 5741 O O . PRO B 1 356 ? 35.304 -11.071 38.586 1.00 46.85 416 PRO B O 1
AT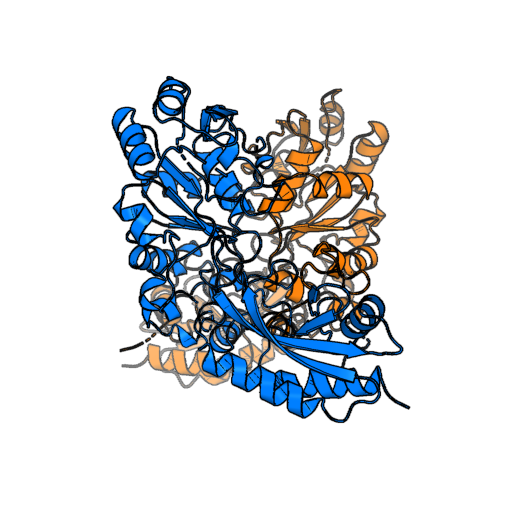OM 5745 N N . PRO B 1 357 ? 34.597 -12.113 36.694 1.00 41.35 417 PRO B N 1
ATOM 5746 C CA . PRO B 1 357 ? 35.343 -11.214 35.809 1.00 41.53 417 PRO B CA 1
ATOM 5747 C C . PRO B 1 357 ? 34.785 -9.786 35.905 1.00 44.25 417 PRO B C 1
ATOM 5748 O O . PRO B 1 357 ? 33.583 -9.580 36.161 1.00 40.61 417 PRO B O 1
ATOM 5752 N N . ILE B 1 358 ? 35.655 -8.805 35.711 1.00 38.80 418 ILE B N 1
ATOM 5753 C CA . ILE B 1 358 ? 35.230 -7.419 35.692 1.00 33.96 418 ILE B CA 1
ATOM 5754 C C . ILE B 1 358 ? 35.604 -6.871 34.327 1.00 37.95 418 ILE B C 1
ATOM 5755 O O . ILE B 1 358 ? 36.752 -7.054 33.872 1.00 42.72 418 ILE B O 1
ATOM 5760 N N . VAL B 1 359 ? 34.644 -6.239 33.651 1.00 35.85 419 VAL B N 1
ATOM 5761 C CA . VAL B 1 359 ? 34.925 -5.682 32.337 1.00 36.88 419 VAL B CA 1
ATOM 5762 C C . VAL B 1 359 ? 34.779 -4.172 32.382 1.00 37.06 419 VAL B C 1
ATOM 5763 O O . VAL B 1 359 ? 33.663 -3.648 32.465 1.00 38.59 419 VAL B O 1
ATOM 5767 N N . CYS B 1 360 ? 35.910 -3.481 32.343 1.00 42.91 420 CYS B N 1
ATOM 5768 C CA . CYS B 1 360 ? 35.909 -2.023 32.359 1.00 49.38 420 CYS B CA 1
ATOM 5769 C C . CYS B 1 360 ? 36.211 -1.561 30.950 1.00 45.79 420 CYS B C 1
ATOM 5770 O O . CYS B 1 360 ? 36.357 -2.386 30.054 1.00 51.24 420 CYS B O 1
ATOM 5773 N N . ARG B 1 361 ? 36.298 -0.256 30.732 1.00 54.19 421 ARG B N 1
ATOM 5774 C CA . ARG B 1 361 ? 36.737 0.207 29.424 1.00 55.42 421 ARG B CA 1
ATOM 5775 C C . ARG B 1 361 ? 38.035 0.968 29.533 1.00 61.13 421 ARG B C 1
ATOM 5776 O O . ARG B 1 361 ? 38.406 1.419 30.613 1.00 60.83 421 ARG B O 1
ATOM 5784 N N . ILE B 1 362 ? 38.736 1.081 28.412 1.00 64.70 422 ILE B N 1
ATOM 5785 C CA . ILE B 1 362 ? 40.029 1.740 28.396 1.00 69.48 422 ILE B CA 1
ATOM 5786 C C . ILE B 1 362 ? 39.958 3.074 27.682 1.00 73.18 422 ILE B C 1
ATOM 5787 O O . ILE B 1 362 ? 39.406 3.171 26.586 1.00 81.64 422 ILE B O 1
ATOM 5792 N N . ARG B 1 363 ? 40.508 4.105 28.307 1.00 65.92 423 ARG B N 1
ATOM 5793 C CA . ARG B 1 363 ? 40.670 5.374 27.627 1.00 74.88 423 ARG B CA 1
ATOM 5794 C C . ARG B 1 363 ? 42.065 5.947 27.862 1.00 76.87 423 ARG B C 1
ATOM 5795 O O . ARG B 1 363 ? 42.503 6.076 29.011 1.00 69.12 423 ARG B O 1
ATOM 5803 N N . GLU B 1 364 ? 42.756 6.256 26.762 1.00 87.49 424 GLU B N 1
ATOM 5804 C CA . GLU B 1 364 ? 44.027 6.985 26.783 1.00 95.91 424 GLU B CA 1
ATOM 5805 C C . GLU B 1 364 ? 44.976 6.494 27.877 1.00 91.91 424 GLU B C 1
ATOM 5806 O O . GLU B 1 364 ? 45.516 7.301 28.637 1.00 99.27 424 GLU B O 1
ATOM 5812 N N . ASP B 1 365 ? 45.141 5.174 27.966 1.00 83.24 425 ASP B N 1
ATOM 5813 C CA . ASP B 1 365 ? 46.006 4.543 28.971 1.00 88.33 425 ASP B CA 1
ATOM 5814 C C . ASP B 1 365 ? 45.471 4.661 30.416 1.00 86.79 425 ASP B C 1
ATOM 5815 O O . ASP B 1 365 ? 46.224 4.666 31.392 1.00 90.37 425 ASP B O 1
ATOM 5820 N N . GLN B 1 366 ? 44.157 4.740 30.559 1.00 80.05 426 GLN B N 1
ATOM 5821 C CA . GLN B 1 366 ? 43.566 4.654 31.884 1.00 70.18 426 GLN B CA 1
ATOM 5822 C C . GLN B 1 366 ? 42.458 3.626 31.890 1.00 61.54 426 GLN B C 1
ATOM 5823 O O . GLN B 1 366 ? 41.832 3.391 30.860 1.00 62.59 426 GLN B O 1
ATOM 5829 N N . LEU B 1 367 ? 42.213 3.004 33.041 1.00 61.46 427 LEU B N 1
ATOM 5830 C CA . LEU B 1 367 ? 41.057 2.117 33.168 1.00 57.04 427 LEU B CA 1
ATOM 5831 C C . LEU B 1 367 ? 39.872 2.876 33.760 1.00 54.44 427 LEU B C 1
ATOM 5832 O O . LEU B 1 367 ? 39.966 3.440 34.852 1.00 54.88 427 LEU B O 1
ATOM 5837 N N . LEU B 1 368 ? 38.758 2.886 33.031 1.00 50.57 428 LEU B N 1
ATOM 5838 C CA . LEU B 1 368 ? 37.540 3.536 33.499 1.00 49.30 428 LEU B CA 1
ATOM 5839 C C . LEU B 1 368 ? 36.509 2.532 34.026 1.00 52.16 428 LEU B C 1
ATOM 5840 O O . LEU B 1 368 ? 36.182 1.538 33.368 1.00 55.26 428 LEU B O 1
ATOM 5845 N N . PHE B 1 369 ? 36.000 2.798 35.220 1.00 52.67 429 PHE B N 1
ATOM 5846 C CA . PHE B 1 369 ? 34.862 2.060 35.741 1.00 52.14 429 PHE B CA 1
ATOM 5847 C C . PHE B 1 369 ? 33.640 2.961 35.651 1.00 53.51 429 PHE B C 1
ATOM 5848 O O . PHE B 1 369 ? 33.541 3.967 36.366 1.00 52.43 429 PHE B O 1
ATOM 5856 N N . ASP B 1 370 ? 32.718 2.619 34.755 1.00 50.32 430 ASP B N 1
ATOM 5857 C CA . ASP B 1 370 ? 31.549 3.472 34.525 1.00 47.28 430 ASP B CA 1
ATOM 5858 C C . ASP B 1 370 ? 30.384 3.015 35.409 1.00 51.05 430 ASP B C 1
ATOM 5859 O O . ASP B 1 370 ? 29.894 1.881 35.281 1.00 51.56 430 ASP B O 1
ATOM 5872 N N . ARG B 1 372 ? 27.234 3.786 35.546 1.00 50.44 432 ARG B N 1
ATOM 5873 C CA . ARG B 1 372 ? 25.942 3.574 34.913 1.00 54.66 432 ARG B CA 1
ATOM 5874 C C . ARG B 1 372 ? 25.567 2.088 34.939 1.00 51.24 432 ARG B C 1
ATOM 5875 O O . ARG B 1 372 ? 24.416 1.733 35.200 1.00 50.24 432 ARG B O 1
ATOM 5883 N N . THR B 1 373 ? 26.554 1.220 34.725 1.00 48.15 433 THR B N 1
ATOM 5884 C CA . THR B 1 373 ? 26.277 -0.218 34.616 1.00 45.43 433 THR B CA 1
ATOM 5885 C C . THR B 1 373 ? 26.745 -1.085 35.785 1.00 49.61 433 THR B C 1
ATOM 5886 O O . THR B 1 373 ? 26.449 -2.289 35.830 1.00 49.42 433 THR B O 1
ATOM 5890 N N . VAL B 1 374 ? 27.486 -0.484 36.711 1.00 48.33 434 VAL B N 1
ATOM 5891 C CA . VAL B 1 374 ? 27.991 -1.211 37.869 1.00 45.40 434 VAL B CA 1
ATOM 5892 C C . VAL B 1 374 ? 26.903 -1.205 38.928 1.00 45.63 434 VAL B C 1
ATOM 5893 O O . VAL B 1 374 ? 26.297 -0.161 39.195 1.00 51.74 434 VAL B O 1
ATOM 5897 N N . PHE B 1 375 ? 26.633 -2.358 39.529 1.00 46.27 435 PHE B N 1
ATOM 5898 C CA . PHE B 1 375 ? 25.575 -2.431 40.537 1.00 47.98 435 PHE B CA 1
ATOM 5899 C C . PHE B 1 375 ? 26.205 -2.155 41.883 1.00 59.21 435 PHE B C 1
ATOM 5900 O O . PHE B 1 375 ? 27.383 -2.464 42.078 1.00 60.53 435 PHE B O 1
ATOM 5908 N N . HIS B 1 376 ? 25.438 -1.588 42.810 1.00 64.74 436 HIS B N 1
ATOM 5909 C CA . HIS B 1 376 ? 25.998 -1.220 44.107 1.00 60.79 436 HIS B CA 1
ATOM 5910 C C . HIS B 1 376 ? 26.627 -2.381 44.876 1.00 59.68 436 HIS B C 1
ATOM 5911 O O . HIS B 1 376 ? 27.717 -2.225 45.431 1.00 61.93 436 HIS B O 1
ATOM 5918 N N . GLU B 1 377 ? 25.960 -3.533 44.919 1.00 67.17 437 GLU B N 1
ATOM 5919 C CA . GLU B 1 377 ? 26.473 -4.674 45.687 1.00 72.80 437 GLU B CA 1
ATOM 5920 C C . GLU B 1 377 ? 27.844 -5.176 45.204 1.00 67.42 437 GLU B C 1
ATOM 5921 O O . GLU B 1 377 ? 28.545 -5.890 45.922 1.00 69.47 437 GLU B O 1
ATOM 5927 N N . ASP B 1 378 ? 28.230 -4.790 43.993 1.00 61.51 438 ASP B N 1
ATOM 5928 C CA . ASP B 1 378 ? 29.473 -5.276 43.409 1.00 57.00 438 ASP B CA 1
ATOM 5929 C C . ASP B 1 378 ? 30.678 -4.342 43.618 1.00 59.03 438 ASP B C 1
ATOM 5930 O O . ASP B 1 378 ? 31.806 -4.673 43.219 1.00 57.97 438 ASP B O 1
ATOM 5935 N N . LEU B 1 379 ? 30.451 -3.178 44.225 1.00 51.83 439 LEU B N 1
ATOM 5936 C CA . LEU B 1 379 ? 31.566 -2.281 44.503 1.00 55.82 439 LEU B CA 1
ATOM 5937 C C . LEU B 1 379 ? 32.604 -2.977 45.373 1.00 60.24 439 LEU B C 1
ATOM 5938 O O . LEU B 1 379 ? 33.793 -2.960 45.054 1.00 59.00 439 LEU B O 1
ATOM 5943 N N . LYS B 1 380 ? 32.146 -3.606 46.453 1.00 64.12 440 LYS B N 1
ATOM 5944 C CA . LYS B 1 380 ? 33.033 -4.364 47.327 1.00 68.11 440 LYS B CA 1
ATOM 5945 C C . LYS B 1 380 ? 33.845 -5.371 46.515 1.00 64.14 440 LYS B C 1
ATOM 5946 O O . LYS B 1 380 ? 35.033 -5.566 46.759 1.00 67.87 440 LYS B O 1
ATOM 5952 N N . THR B 1 381 ? 33.215 -5.978 45.521 1.00 57.36 441 THR B N 1
ATOM 5953 C CA . THR B 1 381 ? 33.886 -7.009 44.756 1.00 57.99 441 THR B CA 1
ATOM 5954 C C . THR B 1 381 ? 35.003 -6.443 43.878 1.00 53.15 441 THR B C 1
ATOM 5955 O O . THR B 1 381 ? 36.053 -7.073 43.713 1.00 52.78 441 THR B O 1
ATOM 5959 N N . ILE B 1 382 ? 34.772 -5.260 43.316 1.00 45.53 442 ILE B N 1
ATOM 5960 C CA . ILE B 1 382 ? 35.767 -4.630 42.458 1.00 49.00 442 ILE B CA 1
ATOM 5961 C C . ILE B 1 382 ? 37.010 -4.395 43.309 1.00 53.30 442 ILE B C 1
ATOM 5962 O O . ILE B 1 382 ? 38.135 -4.690 42.911 1.00 53.20 442 ILE B O 1
ATOM 5967 N N . LYS B 1 383 ? 36.779 -3.893 44.511 1.00 55.72 443 LYS B N 1
ATOM 5968 C CA . LYS B 1 383 ? 37.855 -3.535 45.401 1.00 57.11 443 LYS B CA 1
ATOM 5969 C C . LYS B 1 383 ? 38.688 -4.745 45.819 1.00 56.38 443 LYS B C 1
ATOM 5970 O O . LYS B 1 383 ? 39.918 -4.744 45.655 1.00 52.55 443 LYS B O 1
ATOM 5976 N N . LYS B 1 384 ? 38.018 -5.761 46.365 1.00 57.29 444 LYS B N 1
ATOM 5977 C CA . LYS B 1 384 ? 38.682 -6.996 46.794 1.00 62.73 444 LYS B CA 1
ATOM 5978 C C . LYS B 1 384 ? 39.499 -7.575 45.656 1.00 60.03 444 LYS B C 1
ATOM 5979 O O . LYS B 1 384 ? 40.649 -7.988 45.827 1.00 61.21 444 LYS B O 1
ATOM 5985 N N . THR B 1 385 ? 38.894 -7.578 44.480 1.00 56.92 445 THR B N 1
ATOM 5986 C CA . THR B 1 385 ? 39.534 -8.136 43.306 1.00 53.64 445 THR B CA 1
ATOM 5987 C C . THR B 1 385 ? 40.748 -7.309 42.934 1.00 54.40 445 THR B C 1
ATOM 5988 O O . THR B 1 385 ? 41.795 -7.860 42.595 1.00 56.44 445 THR B O 1
ATOM 5992 N N . LEU B 1 386 ? 40.613 -5.988 42.987 1.00 52.40 446 LEU B N 1
ATOM 5993 C CA . LEU B 1 386 ? 41.731 -5.139 42.603 1.00 52.64 446 LEU B CA 1
ATOM 5994 C C . LEU B 1 386 ? 42.904 -5.346 43.533 1.00 55.90 446 LEU B C 1
ATOM 5995 O O . LEU B 1 386 ? 44.050 -5.385 43.100 1.00 56.21 446 LEU B O 1
ATOM 6000 N N . GLN B 1 387 ? 42.636 -5.507 44.815 1.00 63.05 447 GLN B N 1
ATOM 6001 C CA . GLN B 1 387 ? 43.754 -5.600 45.724 1.00 69.42 447 GLN B CA 1
ATOM 6002 C C . GLN B 1 387 ? 44.408 -6.974 45.694 1.00 69.39 447 GLN B C 1
ATOM 6003 O O . GLN B 1 387 ? 45.597 -7.084 45.964 1.00 69.03 447 GLN B O 1
ATOM 6009 N N . GLU B 1 388 ? 43.660 -8.018 45.348 1.00 73.20 448 GLU B N 1
ATOM 6010 C CA . GLU B 1 388 ? 44.297 -9.322 45.150 1.00 76.35 448 GLU B CA 1
ATOM 6011 C C . GLU B 1 388 ? 45.201 -9.305 43.925 1.00 67.73 448 GLU B C 1
ATOM 6012 O O . GLU B 1 388 ? 46.296 -9.866 43.946 1.00 73.01 448 GLU B O 1
ATOM 6018 N N . LEU B 1 389 ? 44.745 -8.634 42.873 1.00 53.92 449 LEU B N 1
ATOM 6019 C CA . LEU B 1 389 ? 45.476 -8.571 41.609 1.00 56.73 449 LEU B CA 1
ATOM 6020 C C . LEU B 1 389 ? 46.765 -7.754 41.664 1.00 63.49 449 LEU B C 1
ATOM 6021 O O . LEU B 1 389 ? 47.722 -8.072 40.959 1.00 71.30 449 LEU B O 1
ATOM 6026 N N . LEU B 1 390 ? 46.772 -6.689 42.465 1.00 57.27 450 LEU B N 1
ATOM 6027 C CA . LEU B 1 390 ? 47.934 -5.809 42.571 1.00 54.07 450 LEU B CA 1
ATOM 6028 C C . LEU B 1 390 ? 48.811 -6.224 43.752 1.00 56.84 450 LEU B C 1
ATOM 6029 O O . LEU B 1 390 ? 49.624 -5.440 44.253 1.00 58.91 450 LEU B O 1
ATOM 6034 N N . SER B 1 391 ? 48.634 -7.469 44.183 1.00 63.81 451 SER B N 1
ATOM 6035 C CA . SER B 1 391 ? 49.350 -8.023 45.327 1.00 77.43 451 SER B CA 1
ATOM 6036 C C . SER B 1 391 ? 50.250 -9.185 44.886 1.00 90.13 451 SER B C 1
ATOM 6037 O O . SER B 1 391 ? 50.172 -9.630 43.740 1.00 87.40 451 SER B O 1
ATOM 6040 N N . ILE B 1 392 ? 51.116 -9.655 45.782 1.00 109.79 452 ILE B N 1
ATOM 6041 C CA . ILE B 1 392 ? 52.065 -10.725 45.457 1.00 75.01 452 ILE B CA 1
ATOM 6042 C C . ILE B 1 392 ? 51.893 -11.972 46.332 1.00 84.54 452 ILE B C 1
ATOM 6043 O O . ILE B 1 392 ? 52.670 -12.225 47.259 1.00 84.91 452 ILE B O 1
#

B-factor: mean 64.55, std 20.27, range [25.91, 202.3]

Solvent-accessible surface area: 31397 Å² total

InterPro domains:
  IPR004534 L-seryl-tRNA(Sec) selenium transferase [MF_00423] (1-452)
  IPR004534 L-seryl-tRNA(Sec) selenium transferase [TIGR00474] (5-448)
  IPR015421 Pyridoxal phosphate-dependent transferase, major domain [G3DSA:3.40.640.10] (84-346)
  IPR015424 Pyridoxal phosphate-dependent transferase [SSF53383] (62-450)
  IPR018319 L-seryl-tRNA selenium transferase-like [PF03841] (72-434)

Secondary structure (DSSP, 8-state):
-----SS-B-EEESS-TT-GGGTSS---HHHHHHHHHHHSSEE-TTEETTTTEE--GGGGTHHHHHHHH--SEEEEES-HHHHHHHHHHHHHTTSEEEEEGGGGSSBTTBSHHHH--TTS-EEEEESBTTB--HHHHHHT--TTEEE--B----B---HHHHHHHHHHHT---EEEEES---S-GGGGT-------HHHHHHTT-SEEEEE-----SSS-EEEEE-HHHHHHHHHSTHHHHSPPPHHHHHHH--HHHHHTT-GGG-TTT-----HHHHHHHHHHHHHHTTT-TTEEEEEEEEEE-TT-TT-TT--EEEEEEEEEESSS-HHHHHHHHHHSSS-EEEEEETTEEEE---S-GGGHHHHHHHHHHHT--/----SS-EEEEES--SS-TTTTSS---HHHHHHHHHHHSS-B-TTEETTTTEE--GGGGTHHHHHHHHT-SEEEEES-HHHHHHHHHHHHHBTSEEEEETTTTTTGGG-SSTTT--TTSBEEEEES-SS---HHHHHTT--TTEEE--B-------HHHHHHHHHHHT---EEEEES---S-GGGGT-------HHHHHHTT-SEEEEE-----SSS-EEEEE-HHHHHHHHHSTHHHHT---HHHHHHH--HHHHHTT-GGGSTTT-----HHHHHHHHHHHHHHHTTSTTEEEEEEEEEE-TT-TT-TT--EEEEEEEEEESSS-HHHHHHHHHTSSS-EEEEEETTEEEE-----GGGHHHHHHHHHHHT--

Nearest PDB structures (foldseek):
  3wco-assembly1_B  TM=1.001E+00  e=8.664E-78  Aquifex aeolicus VF5
  3wco-assembly1_A  TM=9.996E-01  e=9.053E-72  Aquifex aeolicus VF5
  3wcn-assembly1_B  TM=9.927E-01  e=7.062E-66  Aquifex aeolicus VF5
  3wcn-assembly1_A  TM=9.745E-01  e=6.375E-64  Aquifex aeolicus VF5
  3w1i-assembly1_E  TM=9.512E-01  e=1.363E-63  Aquifex aeolicus VF5

CATH classification: 3.90.1150.180 (+1 more: 3.40.640.10)

GO terms:
  GO:0042802 identical protein binding (F, IPI)